Protein AF-A0A812QJ70-F1 (afdb_monomer)

Secondary structure (DSSP, 8-state):
-EE-STT-EEEEEEES-SEEEEEEPP-SS-EEEEEEETTEEEEEEESSSEEEEEES--TTSEEEEEEEE-S-GGG--EEEEEEE--TTPEEEPPPP-TTS--EEEEESHHHHTTTTTSPTT-----STTT--GGGSHHHHHHHHTT-S-EEEEE-TT-BSS-EEETTEEEPBHHHHHTBSS--SSSS-SSB--GGG---SEEEEE--HHHHSTT-TTPPPHHHHHHHHHHHHHHHHHH-TT-EEEEEPPGGGGT--SGGGHHHHHHHHHHHHHT--TTEEEE--B-SSSBSS-TTTSBSSSSSBPHHHHHHHHHHHHHHHHHHHHHH-TTTS-SSSSS---TTS----------------------------------------------------------------------------SSSSSS-SSSSSSSSSSSS--------------HHHHHHHHHHHHS----S----HHHHHHHHHHHHTHHHHTT-EEEEES-TTT-HHHHHHHHTT-SEEEEEE-------SS---SSSTTHHHHHHHHHHHHH-TT-EEEE--HHHHHTS---GGGSEEEEEEES---SHHHHHHHHHHHHHHEEEEEEEEEEEETT-TTHHHHHHHHHHTT-PEEEEPPPHHHHHHHT--GGGSTTS-------------------------S-EEEEEEE-SS----

Mean predicted aligned error: 19.62 Å

Solvent-accessible surface area (backbone atoms only — not comparable to full-atom values): 41582 Å² total; per-residue (Å²): 88,81,39,15,40,21,49,49,65,55,73,48,20,36,32,43,29,36,38,39,30,38,37,41,58,64,49,101,49,72,44,46,31,43,32,32,52,75,83,46,75,47,80,44,76,43,46,66,67,69,38,77,74,46,70,82,42,62,36,92,45,80,47,47,37,36,36,23,28,19,36,34,19,86,77,41,61,54,35,48,78,47,78,49,62,42,86,82,45,43,79,48,84,58,86,82,61,83,74,37,47,29,35,34,38,38,29,15,26,65,57,20,6,49,38,18,75,35,53,48,72,45,84,64,51,86,49,69,86,11,26,28,30,80,49,21,26,68,41,49,45,33,58,40,42,63,29,86,49,58,44,40,54,26,33,69,68,32,14,64,56,61,50,70,50,96,92,42,75,33,56,27,45,66,63,51,67,50,24,52,44,69,60,78,55,96,61,60,87,45,67,47,69,48,89,83,58,66,43,48,33,35,40,35,44,62,47,57,45,37,48,38,88,76,37,90,74,56,58,53,25,71,54,41,12,55,45,49,37,51,39,51,52,52,50,41,74,63,26,79,83,28,37,36,41,37,38,47,43,62,47,51,27,64,46,92,61,74,64,47,52,33,52,54,49,8,52,53,52,27,54,62,69,64,77,44,91,48,49,42,83,43,80,55,57,35,66,93,53,44,73,61,52,63,62,74,21,12,19,78,60,64,31,39,12,40,68,26,17,48,54,48,29,63,64,42,25,69,68,48,35,59,57,50,26,71,79,36,44,88,41,26,22,79,73,75,50,39,35,36,73,80,91,64,84,80,79,74,81,75,72,83,76,82,79,79,82,82,86,84,85,81,88,82,91,88,88,86,89,79,91,79,84,91,81,90,86,91,82,87,91,88,87,81,90,90,81,90,82,93,85,84,83,89,85,86,85,89,77,85,83,89,77,93,81,85,94,84,78,90,78,93,77,88,84,81,89,90,88,89,85,87,87,86,88,85,84,90,82,85,87,78,84,88,82,79,89,83,83,82,90,78,85,89,84,89,87,91,85,88,86,90,66,74,66,67,60,48,53,54,45,51,72,71,66,52,78,68,81,81,88,60,86,87,56,53,41,48,54,52,34,41,53,54,46,59,81,39,32,80,76,35,40,71,23,38,35,35,22,48,43,30,58,40,65,29,55,53,35,41,47,38,47,72,52,45,23,70,39,30,32,28,20,36,49,82,76,79,71,78,76,90,56,88,79,79,90,80,71,84,80,45,42,70,51,43,22,47,59,35,28,62,76,67,31,68,79,51,41,79,45,82,52,41,32,66,72,44,34,75,44,89,63,54,77,91,74,34,22,45,30,40,37,36,35,68,61,56,74,31,55,67,47,15,53,28,47,50,36,22,51,60,40,39,40,37,84,75,17,34,44,41,31,12,53,66,84,83,45,41,19,52,68,60,29,53,51,51,38,40,76,74,69,32,57,75,44,78,47,82,70,53,69,72,54,51,51,62,59,48,56,62,86,82,74,65,79,84,78,77,93,86,86,88,86,84,90,83,91,84,90,82,92,75,87,84,79,82,76,81,74,79,58,65,94,65,70,44,34,39,36,28,60,49,62,83,81,80,90,128

Radius of gyration: 33.02 Å; Cα contacts (8 Å, |Δi|>4): 1203; chains: 1; bounding box: 94×106×83 Å

pLDDT: mean 70.11, std 28.7, range [19.38, 98.88]

Foldseek 3Di:
DKAQAFFDWDKWKKAQFQFKKWFKDADLDKWWKWKQKQNDTDIWIDHDDITTDGGRPDRHDMIMMMMTTFAGRLRDMIDTDDMDTDPPMDTDDHDDQPLAAQEEEEEECQQRQQQQQDFFQDPPPRDNVSTGNCLFLQVVLCVLLPHPNYGYLYYYLAALDWADFLLQTHHHSLQSVQERHDASDSHRPHGDDLVVDAGQEYEYQHDCNLQPPRGPRNDALQVLLVSVLSSVVSSCVSHVNHQYEYEHQLLQLQDPDCSCVSVVNSNVVNQVVVPDPSRYYDYQAHVVGHQADQGGQARNSRHGHSVVRNSSSVVCQQVVLVSSCVSSVCNADDDDSGRDHPDDDPPPPPDDDPDDDDDDDDDDDDDDDDDDDDDDDDDDDDDDDDDDDDDDDDDDDDDDDDDDDDDDDDDDDDDDDDDPDDPPDDDDPPPDPPPPPDPPPDDDDDDDDDDDDPPVVVVVCLVVQQPDPPDDDDDLFLVVLLVVCVVVLVQLAQWEEEEEQCWLAVSNQLSSLVSHHPAAEYEYEDPPPPDPDPDPPDPDVPTQVSNCVSCVRRPVRYHYDYDHLQVQLVDADDPVQATQEYEYTPQDAELVSLVSCLSNNVRRHDLFHKYKYKDFPNHYNPVVNQVVCVVVVWHKDWDDDDLVSLVVSQDDPVPPPPPDDDDDDDDDDDDDDDDDPPPSSGPDSGIIIIMTGSDPDDDD

Structure (mmCIF, N/CA/C/O backbone):
data_AF-A0A812QJ70-F1
#
_entry.id   AF-A0A812QJ70-F1
#
loop_
_atom_site.group_PDB
_atom_site.id
_atom_site.type_symbol
_atom_site.label_atom_id
_atom_site.label_alt_id
_atom_site.label_comp_id
_atom_site.label_asym_id
_atom_site.label_entity_id
_atom_site.label_seq_id
_atom_site.pdbx_PDB_ins_code
_atom_site.Cartn_x
_atom_site.Cartn_y
_atom_site.Cartn_z
_atom_site.occupancy
_atom_site.B_iso_or_equiv
_atom_site.auth_seq_id
_atom_site.auth_comp_id
_atom_site.auth_asym_id
_atom_site.auth_atom_id
_atom_site.pdbx_PDB_model_num
ATOM 1 N N . MET A 1 1 ? -12.709 -6.247 11.218 1.00 74.50 1 MET A N 1
ATOM 2 C CA . MET A 1 1 ? -11.962 -5.829 9.999 1.00 74.50 1 MET A CA 1
ATOM 3 C C . MET A 1 1 ? -10.828 -6.813 9.781 1.00 74.50 1 MET A C 1
ATOM 5 O O . MET A 1 1 ? -10.210 -7.179 10.771 1.00 74.50 1 MET A O 1
ATOM 9 N N . HIS A 1 2 ? -10.562 -7.234 8.545 1.00 82.81 2 HIS A N 1
ATOM 10 C CA . HIS A 1 2 ? -9.447 -8.121 8.201 1.00 82.81 2 HIS A CA 1
ATOM 11 C C . HIS A 1 2 ? -8.837 -7.647 6.881 1.00 82.81 2 HIS A C 1
ATOM 13 O O . HIS A 1 2 ? -9.541 -7.608 5.875 1.00 82.81 2 HIS A O 1
ATOM 19 N N . SER A 1 3 ? -7.584 -7.196 6.902 1.00 81.69 3 SER A N 1
ATOM 20 C CA . SER A 1 3 ? -6.874 -6.754 5.698 1.00 81.69 3 SER A CA 1
ATOM 21 C C . SER A 1 3 ? -5.377 -6.628 5.962 1.00 81.69 3 SER A C 1
ATOM 23 O O . SER A 1 3 ? -4.953 -6.465 7.105 1.00 81.69 3 SER A O 1
ATOM 25 N N . SER A 1 4 ? -4.573 -6.687 4.906 1.00 85.31 4 SER A N 1
ATOM 26 C CA . SER A 1 4 ? -3.128 -6.465 4.959 1.00 85.31 4 SER A CA 1
ATOM 27 C C . SER A 1 4 ? -2.696 -5.135 4.341 1.00 85.31 4 SER A C 1
ATOM 29 O O . SER A 1 4 ? -1.655 -4.623 4.718 1.00 85.31 4 SER A O 1
ATOM 31 N N . TRP A 1 5 ? -3.443 -4.587 3.378 1.00 89.19 5 TRP A N 1
ATOM 32 C CA . TRP A 1 5 ? -2.992 -3.440 2.581 1.00 89.19 5 TRP A CA 1
ATOM 33 C C . TRP A 1 5 ? -2.713 -2.190 3.428 1.00 89.19 5 TRP A C 1
ATOM 35 O O . TRP A 1 5 ? -3.404 -1.930 4.416 1.00 89.19 5 TRP A O 1
ATOM 45 N N . GLY A 1 6 ? -1.715 -1.399 3.014 1.00 79.12 6 GLY A N 1
ATOM 46 C CA . GLY A 1 6 ? -1.450 -0.087 3.611 1.00 79.12 6 GLY A CA 1
ATOM 47 C C . GLY A 1 6 ? -2.686 0.807 3.513 1.00 79.12 6 GLY A C 1
ATOM 48 O O . GLY A 1 6 ? -3.523 0.611 2.633 1.00 79.12 6 GLY A O 1
ATOM 49 N N . THR A 1 7 ? -2.836 1.762 4.432 1.00 86.69 7 THR A N 1
ATOM 50 C CA . THR A 1 7 ? -4.015 2.634 4.636 1.00 86.69 7 THR A CA 1
ATOM 51 C C . THR A 1 7 ? -5.293 1.958 5.127 1.00 86.69 7 THR A C 1
ATOM 53 O O . THR A 1 7 ? -6.229 2.667 5.503 1.00 86.69 7 THR A O 1
ATOM 56 N N . VAL A 1 8 ? -5.360 0.619 5.189 1.00 84.62 8 VAL A N 1
ATOM 57 C CA . VAL A 1 8 ? -6.584 -0.043 5.650 1.00 84.62 8 VAL A CA 1
ATOM 58 C C . VAL A 1 8 ? -6.900 0.322 7.095 1.00 84.62 8 VAL A C 1
ATOM 60 O O . VAL A 1 8 ? -6.011 0.420 7.944 1.00 84.62 8 VAL A O 1
ATOM 63 N N . GLY A 1 9 ? -8.181 0.540 7.369 1.00 89.31 9 GLY A N 1
ATOM 64 C CA . GLY A 1 9 ? -8.588 1.206 8.585 1.00 89.31 9 GLY A CA 1
ATOM 65 C C . GLY A 1 9 ? -10.079 1.154 8.858 1.00 89.31 9 GLY A C 1
ATOM 66 O O . GLY A 1 9 ? -10.848 0.490 8.163 1.00 89.31 9 GLY A O 1
ATOM 67 N N . PHE A 1 10 ? -10.483 1.886 9.887 1.00 91.62 10 PHE A N 1
ATOM 68 C CA . PHE A 1 10 ? -11.874 2.034 10.287 1.00 91.62 10 PHE A CA 1
ATOM 69 C C . PHE A 1 10 ? -12.181 3.481 10.669 1.00 91.62 10 PHE A C 1
ATOM 71 O O . PHE A 1 10 ? -11.303 4.231 11.101 1.00 91.62 10 PHE A O 1
ATOM 78 N N . GLN A 1 11 ? -13.455 3.848 10.547 1.00 92.94 11 GLN A N 1
ATOM 79 C CA . GLN A 1 11 ? -14.008 5.099 11.049 1.00 92.94 11 GLN A CA 1
ATOM 80 C C . GLN A 1 11 ? -15.122 4.787 12.040 1.00 92.94 11 GLN A C 1
ATOM 82 O O . GLN A 1 11 ? -15.949 3.914 11.788 1.00 92.94 11 GLN A O 1
ATOM 87 N N . VAL A 1 12 ? -15.157 5.513 13.151 1.00 95.56 12 VAL A N 1
ATOM 88 C CA . VAL A 1 12 ? -16.211 5.392 14.154 1.00 95.56 12 VAL A CA 1
ATOM 89 C C . VAL A 1 12 ? -16.628 6.772 14.640 1.00 95.56 12 VAL A C 1
ATOM 91 O O . VAL A 1 12 ? -15.785 7.632 14.910 1.00 95.56 12 VAL A O 1
ATOM 94 N N . THR A 1 13 ? -17.938 6.970 14.766 1.00 96.75 13 THR A N 1
ATOM 95 C CA . THR A 1 13 ? -18.520 8.162 15.379 1.00 96.75 13 THR A CA 1
ATOM 96 C C . THR A 1 13 ? -19.342 7.745 16.592 1.00 96.75 13 THR A C 1
ATOM 98 O O . THR A 1 13 ? -20.121 6.796 16.523 1.00 96.75 13 THR A O 1
ATOM 101 N N . PHE A 1 14 ? -19.142 8.411 17.729 1.00 97.31 14 PHE A N 1
ATOM 102 C CA . PHE A 1 14 ? -19.841 8.084 18.973 1.00 97.31 14 PHE A CA 1
ATOM 103 C C . PHE A 1 14 ? -19.985 9.293 19.904 1.00 97.31 14 PHE A C 1
ATOM 105 O O . PHE A 1 14 ? -19.258 10.280 19.784 1.00 97.31 14 PHE A O 1
ATOM 112 N N . GLN A 1 15 ? -20.902 9.187 20.864 1.00 97.88 15 GLN A N 1
ATOM 113 C CA . GLN A 1 15 ? -21.088 10.117 21.982 1.00 97.88 15 GLN A CA 1
ATOM 114 C C . GLN A 1 15 ? -21.232 9.325 23.290 1.00 97.88 15 GLN A C 1
ATOM 116 O O . GLN A 1 15 ? -21.715 8.192 23.284 1.00 97.88 15 GLN A O 1
ATOM 121 N N . GLY A 1 16 ? -20.821 9.908 24.419 1.00 97.00 16 GLY A N 1
ATOM 122 C CA . GLY A 1 16 ? -20.982 9.294 25.742 1.00 97.00 16 GLY A CA 1
ATOM 123 C C . GLY A 1 16 ? -19.794 8.465 26.238 1.00 97.00 16 GLY A C 1
ATOM 124 O O . GLY A 1 16 ? -19.877 7.924 27.335 1.00 97.00 16 GLY A O 1
ATOM 125 N N . SER A 1 17 ? -18.683 8.405 25.493 1.00 97.56 17 SER A N 1
ATOM 126 C CA . SER A 1 17 ? -17.457 7.716 25.927 1.00 97.56 17 SER A CA 1
ATOM 127 C C . SER A 1 17 ? -16.321 8.691 26.197 1.00 97.56 17 SER A C 1
ATOM 129 O O . SER A 1 17 ? -16.095 9.617 25.421 1.00 97.56 17 SER A O 1
ATOM 131 N N . SER A 1 18 ? -15.560 8.435 27.259 1.00 96.81 18 SER A N 1
ATOM 132 C CA . SER A 1 18 ? -14.315 9.142 27.559 1.00 96.81 18 SER A CA 1
ATOM 133 C C . SER A 1 18 ? -13.095 8.513 26.890 1.00 96.81 18 SER A C 1
ATOM 135 O O . SER A 1 18 ? -11.994 9.067 26.942 1.00 96.81 18 SER A O 1
ATOM 137 N N . ARG A 1 19 ? -13.268 7.354 26.251 1.00 97.12 19 ARG A N 1
ATOM 138 C CA . ARG A 1 19 ? -12.177 6.594 25.644 1.00 97.12 19 ARG A CA 1
ATOM 139 C C . ARG A 1 19 ? -12.597 5.837 24.392 1.00 97.12 19 ARG A C 1
ATOM 141 O O . ARG A 1 19 ? -13.766 5.503 24.212 1.00 97.12 19 ARG A O 1
ATOM 148 N N . LEU A 1 20 ? -11.606 5.518 23.572 1.00 97.88 20 LEU A N 1
ATOM 149 C CA . LEU A 1 20 ? -11.712 4.528 22.509 1.00 97.88 20 LEU A CA 1
ATOM 150 C C . LEU A 1 20 ? -10.477 3.634 22.562 1.00 97.88 20 LEU A C 1
ATOM 152 O O . LEU A 1 20 ? -9.347 4.126 22.567 1.00 97.88 20 LEU A O 1
ATOM 156 N N . VAL A 1 21 ? -10.700 2.326 22.582 1.00 97.62 21 VAL A N 1
ATOM 157 C CA . VAL A 1 21 ? -9.648 1.310 22.544 1.00 97.62 21 VAL A CA 1
ATOM 158 C C . VAL A 1 21 ? -9.983 0.316 21.438 1.00 97.62 21 VAL A C 1
ATOM 160 O O . VAL A 1 21 ? -11.133 -0.094 21.308 1.00 97.62 21 VAL A O 1
ATOM 163 N N . ALA A 1 22 ? -8.996 -0.062 20.632 1.00 96.50 22 ALA A N 1
ATOM 164 C CA . ALA A 1 22 ? -9.143 -1.097 19.619 1.00 96.50 22 ALA A CA 1
ATOM 165 C C . ALA A 1 22 ? -8.469 -2.385 20.083 1.00 96.50 22 ALA A C 1
ATOM 167 O O . ALA A 1 22 ? -7.267 -2.407 20.357 1.00 96.50 22 ALA A O 1
ATOM 168 N N . LYS A 1 23 ? -9.238 -3.471 20.116 1.00 95.50 23 LYS A N 1
ATOM 169 C CA . LYS A 1 23 ? -8.712 -4.816 20.298 1.00 95.50 23 LYS A CA 1
ATOM 170 C C . LYS A 1 23 ? -8.258 -5.341 18.944 1.00 95.50 23 LYS A C 1
ATOM 172 O O . LYS A 1 23 ? -9.064 -5.782 18.118 1.00 95.50 23 LYS A O 1
ATOM 177 N N . LEU A 1 24 ? -6.962 -5.208 18.700 1.00 92.06 24 LEU A N 1
ATOM 178 C CA . LEU A 1 24 ? -6.306 -5.703 17.501 1.00 92.06 24 LEU A CA 1
ATOM 179 C C . LEU A 1 24 ? -5.643 -7.041 17.815 1.00 92.06 24 LEU A C 1
ATOM 181 O O . LEU A 1 24 ? -4.971 -7.174 18.839 1.00 92.06 24 LEU A O 1
ATOM 185 N N . ARG A 1 25 ? -5.798 -8.023 16.925 1.00 88.88 25 ARG A N 1
ATOM 186 C CA . ARG A 1 25 ? -5.051 -9.274 17.055 1.00 88.88 25 ARG A CA 1
ATOM 187 C C . ARG A 1 25 ? -3.552 -8.977 16.916 1.00 88.88 25 ARG A C 1
ATOM 189 O O . ARG A 1 25 ? -3.178 -8.350 15.923 1.00 88.88 25 ARG A O 1
ATOM 196 N N . PRO A 1 26 ? -2.709 -9.423 17.862 1.00 81.19 26 PRO A N 1
ATOM 197 C CA . PRO A 1 26 ? -1.261 -9.346 17.721 1.00 81.19 26 PRO A CA 1
ATOM 198 C C . PRO A 1 26 ? -0.792 -10.005 16.423 1.00 81.19 26 PRO A C 1
ATOM 200 O O . PRO A 1 26 ? -1.352 -11.018 15.994 1.00 81.19 26 PRO A O 1
ATOM 203 N N . TYR A 1 27 ? 0.250 -9.445 15.819 1.00 78.19 27 TYR A N 1
ATOM 204 C CA . TYR A 1 27 ? 0.940 -10.053 14.687 1.00 78.19 27 TYR A CA 1
ATOM 205 C C . TYR A 1 27 ? 2.440 -10.135 14.978 1.00 78.19 27 TYR A C 1
ATOM 207 O O . TYR A 1 27 ? 2.922 -9.531 15.933 1.00 78.19 27 TYR A O 1
ATOM 215 N N . ARG A 1 28 ? 3.178 -10.905 14.170 1.00 72.69 28 ARG A N 1
ATOM 216 C CA . ARG A 1 28 ? 4.599 -11.225 14.417 1.00 72.69 28 ARG A CA 1
ATOM 217 C C . ARG A 1 28 ? 5.505 -10.000 14.477 1.00 72.69 28 ARG A C 1
ATOM 219 O O . ARG A 1 28 ? 6.557 -10.062 15.103 1.00 72.69 28 ARG A O 1
ATOM 226 N N . VAL A 1 29 ? 5.094 -8.920 13.820 1.00 80.25 29 VAL A N 1
ATOM 227 C CA . VAL A 1 29 ? 5.819 -7.657 13.764 1.00 80.25 29 VAL A CA 1
ATOM 228 C C . VAL A 1 29 ? 4.967 -6.532 14.325 1.00 80.25 29 VAL A C 1
ATOM 230 O O . VAL A 1 29 ? 3.739 -6.519 14.226 1.00 80.25 29 VAL A O 1
ATOM 233 N N . LYS A 1 30 ? 5.667 -5.548 14.870 1.00 86.62 30 LYS A N 1
ATOM 234 C CA . LYS A 1 30 ? 5.114 -4.279 15.318 1.00 86.62 30 LYS A CA 1
ATOM 235 C C . LYS A 1 30 ? 4.418 -3.539 14.174 1.00 86.62 30 LYS A C 1
ATOM 237 O O . LYS A 1 30 ? 5.001 -3.333 13.116 1.00 86.62 30 LYS A O 1
ATOM 242 N N . MET A 1 31 ? 3.195 -3.091 14.416 1.00 89.31 31 MET A N 1
ATOM 243 C CA . MET A 1 31 ? 2.375 -2.356 13.458 1.00 89.31 31 MET A CA 1
ATOM 244 C C . MET A 1 31 ? 2.187 -0.907 13.890 1.00 89.31 31 MET A C 1
ATOM 246 O O . MET A 1 31 ? 2.065 -0.604 15.079 1.00 89.31 31 MET A O 1
ATOM 250 N N . TYR A 1 32 ? 2.099 -0.014 12.909 1.00 93.75 32 TYR A N 1
ATOM 251 C CA . TYR A 1 32 ? 1.873 1.412 13.120 1.00 93.75 32 TYR A CA 1
ATOM 252 C C . TYR A 1 32 ? 0.542 1.835 12.503 1.00 93.75 32 TYR A C 1
ATOM 254 O O . TYR A 1 32 ? 0.195 1.403 11.400 1.00 93.75 32 TYR A O 1
ATOM 262 N N . HIS A 1 33 ? -0.204 2.664 13.230 1.00 95.19 33 HIS A N 1
ATOM 263 C CA . HIS A 1 33 ? -1.518 3.151 12.825 1.00 95.19 33 HIS A CA 1
ATOM 264 C C . HIS A 1 33 ? -1.628 4.658 13.047 1.00 95.19 33 HIS A C 1
ATOM 266 O O . HIS A 1 33 ? -1.412 5.153 14.153 1.00 95.19 33 HIS A O 1
ATOM 272 N N . THR A 1 34 ? -2.031 5.388 12.015 1.00 96.31 34 THR A N 1
ATOM 273 C CA . THR A 1 34 ? -2.324 6.814 12.091 1.00 96.31 34 THR A CA 1
ATOM 274 C C . THR A 1 34 ? -3.788 6.968 12.428 1.00 96.31 34 THR A C 1
ATOM 276 O O . THR A 1 34 ? -4.656 6.561 11.658 1.00 96.31 34 THR A O 1
ATOM 279 N N . CYS A 1 35 ? -4.061 7.560 13.584 1.00 96.56 35 CYS A N 1
ATOM 280 C CA . CYS A 1 35 ? -5.401 7.836 14.064 1.00 96.56 35 CYS A CA 1
ATOM 281 C C . CYS A 1 35 ? -5.666 9.339 14.063 1.00 96.56 35 CYS A C 1
ATOM 283 O O . CYS A 1 35 ? -4.974 10.108 14.729 1.00 96.56 35 CYS A O 1
ATOM 285 N N . ARG A 1 36 ? -6.709 9.760 13.350 1.00 94.94 36 ARG A N 1
ATOM 286 C CA . ARG A 1 36 ? -7.230 11.123 13.349 1.00 94.94 36 ARG A CA 1
ATOM 287 C C . ARG A 1 36 ? -8.386 11.226 14.334 1.00 94.94 36 ARG A C 1
ATOM 289 O O . ARG A 1 36 ? -9.482 10.743 14.065 1.00 94.94 36 ARG A O 1
ATOM 296 N N . ILE A 1 37 ? -8.141 11.891 15.456 1.00 93.81 37 ILE A N 1
ATOM 297 C CA . ILE A 1 37 ? -9.086 12.097 16.553 1.00 93.81 37 ILE A CA 1
ATOM 298 C C . ILE A 1 37 ? -9.574 13.539 16.486 1.00 93.81 37 ILE A C 1
ATOM 300 O O . ILE A 1 37 ? -8.802 14.465 16.741 1.00 93.81 37 ILE A O 1
ATOM 304 N N . ASN A 1 38 ? -10.839 13.749 16.113 1.00 86.25 38 ASN A N 1
ATOM 305 C CA . ASN A 1 38 ? -11.428 15.090 15.982 1.00 86.25 38 ASN A CA 1
ATOM 306 C C . ASN A 1 38 ? -10.556 16.059 15.147 1.00 86.25 38 ASN A C 1
ATOM 308 O O . ASN A 1 38 ? -10.409 17.235 15.470 1.00 86.25 38 ASN A O 1
ATOM 312 N N . GLY A 1 39 ? -9.939 15.544 14.080 1.00 83.81 39 GLY A N 1
ATOM 313 C CA . GLY A 1 39 ? -9.074 16.309 13.175 1.00 83.81 39 GLY A CA 1
ATOM 314 C C . GLY A 1 39 ? -7.592 16.365 13.560 1.00 83.81 39 GLY A C 1
ATOM 315 O O . GLY A 1 39 ? -6.791 16.797 12.737 1.00 83.81 39 GLY A O 1
ATOM 316 N N . ARG A 1 40 ? -7.196 15.898 14.751 1.00 89.62 40 ARG A N 1
ATOM 317 C CA . ARG A 1 40 ? -5.783 15.784 15.144 1.00 89.62 40 ARG A CA 1
ATOM 318 C C . ARG A 1 40 ? -5.260 14.379 14.875 1.00 89.62 40 ARG A C 1
ATOM 320 O O . ARG A 1 40 ? -5.829 13.415 15.371 1.00 89.62 40 ARG A O 1
ATOM 327 N N . GLU A 1 41 ? -4.158 14.274 14.145 1.00 94.31 41 GLU A N 1
ATOM 328 C CA . GLU A 1 41 ? -3.500 12.995 13.872 1.00 94.31 41 GLU A CA 1
ATOM 329 C C . GLU A 1 41 ? -2.476 12.639 14.956 1.00 94.31 41 GLU A C 1
ATOM 331 O O . GLU A 1 41 ? -1.755 13.498 15.473 1.00 94.31 41 GLU A O 1
ATOM 336 N N . ILE A 1 42 ? -2.437 11.354 15.298 1.00 95.69 42 ILE A N 1
ATOM 337 C CA . ILE A 1 42 ? -1.416 10.719 16.128 1.00 95.69 42 ILE A CA 1
ATOM 338 C C . ILE A 1 42 ? -1.000 9.401 15.474 1.00 95.69 42 ILE A C 1
ATOM 340 O O . ILE A 1 42 ? -1.824 8.743 14.841 1.00 95.69 42 ILE A O 1
ATOM 344 N N . VAL A 1 43 ? 0.257 9.003 15.656 1.00 95.81 43 VAL A N 1
ATOM 345 C CA . VAL A 1 43 ? 0.743 7.679 15.252 1.00 95.81 43 VAL A CA 1
ATOM 346 C C . VAL A 1 43 ? 0.805 6.798 16.491 1.00 95.81 43 VAL A C 1
ATOM 348 O O . VAL A 1 43 ? 1.416 7.169 17.494 1.00 95.81 43 VAL A O 1
ATOM 351 N N . LEU A 1 44 ? 0.148 5.647 16.424 1.00 95.50 44 LEU A N 1
ATOM 352 C CA . LEU A 1 44 ? 0.085 4.646 17.478 1.00 95.50 44 LEU A CA 1
ATOM 353 C C . LEU A 1 44 ? 0.834 3.393 17.046 1.00 95.50 44 LEU A C 1
ATOM 355 O O . LEU A 1 44 ? 0.760 2.975 15.893 1.00 95.50 44 LEU A O 1
ATOM 359 N N . GLN A 1 45 ? 1.526 2.784 17.999 1.00 92.81 45 GLN A N 1
ATOM 360 C CA . GLN A 1 45 ? 2.191 1.503 17.827 1.00 92.81 45 GLN A CA 1
ATOM 361 C C . GLN A 1 45 ? 1.336 0.402 18.458 1.00 92.81 45 GLN A C 1
ATOM 363 O O . GLN A 1 45 ? 0.816 0.574 19.561 1.00 92.81 45 GLN A O 1
ATOM 368 N N . HIS A 1 46 ? 1.243 -0.743 17.790 1.00 90.31 46 HIS A N 1
ATOM 369 C CA . HIS A 1 46 ? 0.626 -1.953 18.320 1.00 90.31 46 HIS A CA 1
ATOM 370 C C . HIS A 1 46 ? 1.525 -3.164 18.060 1.00 90.31 46 HIS A C 1
ATOM 372 O O . HIS A 1 46 ? 2.104 -3.296 16.988 1.00 90.31 46 HIS A O 1
ATOM 378 N N . GLU A 1 47 ? 1.665 -4.025 19.061 1.00 87.19 47 GLU A N 1
ATOM 379 C CA . GLU A 1 47 ? 2.455 -5.260 18.976 1.00 87.19 47 GLU A CA 1
ATOM 380 C C . GLU A 1 47 ? 1.708 -6.379 19.703 1.00 87.19 47 GLU A C 1
ATOM 382 O O . GLU A 1 47 ? 1.351 -7.389 19.106 1.00 87.19 47 GLU A O 1
ATOM 387 N N . THR A 1 48 ? 1.341 -6.134 20.963 1.00 85.75 48 THR A N 1
ATOM 388 C CA . THR A 1 48 ? 0.496 -7.023 21.768 1.00 85.75 48 THR A CA 1
ATOM 389 C C . THR A 1 48 ? -0.566 -6.244 22.538 1.00 85.75 48 THR A C 1
ATOM 391 O O . THR A 1 48 ? -0.392 -5.056 22.807 1.00 85.75 48 THR A O 1
ATOM 394 N N . GLY A 1 49 ? -1.625 -6.933 22.971 1.00 88.94 49 GLY A N 1
ATOM 395 C CA . GLY A 1 49 ? -2.670 -6.361 23.822 1.00 88.94 49 GLY A CA 1
ATOM 396 C C . GLY A 1 49 ? -3.587 -5.379 23.092 1.00 88.94 49 GLY A C 1
ATOM 397 O O . GLY A 1 49 ? -3.717 -5.416 21.868 1.00 88.94 49 GLY A O 1
ATOM 398 N N . ASP A 1 50 ? -4.234 -4.510 23.860 1.00 93.81 50 ASP A N 1
ATOM 399 C CA . ASP A 1 50 ? -5.188 -3.533 23.345 1.00 93.81 50 ASP A CA 1
ATOM 400 C C . ASP A 1 50 ? -4.491 -2.232 22.911 1.00 93.81 50 ASP A C 1
ATOM 402 O O . ASP A 1 50 ? -3.643 -1.692 23.624 1.00 93.81 50 ASP A O 1
ATOM 406 N N . MET A 1 51 ? -4.894 -1.672 21.768 1.00 95.25 51 MET A N 1
ATOM 407 C CA . MET A 1 51 ? -4.416 -0.371 21.297 1.00 95.25 51 MET A CA 1
ATOM 408 C C . MET A 1 51 ? -5.309 0.749 21.842 1.00 95.25 51 MET A C 1
ATOM 410 O O . MET A 1 51 ? -6.428 0.963 21.367 1.00 95.25 51 MET A O 1
ATOM 414 N N . VAL A 1 52 ? -4.820 1.493 22.835 1.00 96.56 52 VAL A N 1
ATOM 415 C CA . VAL A 1 52 ? -5.524 2.665 23.378 1.00 96.56 52 VAL A CA 1
ATOM 416 C C . VAL A 1 52 ? -5.423 3.825 22.389 1.00 96.56 52 VAL A C 1
ATOM 418 O O . VAL A 1 52 ? -4.347 4.378 22.186 1.00 96.56 52 VAL A O 1
ATOM 421 N N . ILE A 1 53 ? -6.550 4.202 21.781 1.00 97.38 53 ILE A N 1
ATOM 422 C CA . ILE A 1 53 ? -6.590 5.248 20.751 1.00 97.38 53 ILE A CA 1
ATOM 423 C C . ILE A 1 53 ? -6.777 6.625 21.374 1.00 97.38 53 ILE A C 1
ATOM 425 O O . ILE A 1 53 ? -6.091 7.577 21.014 1.00 97.38 53 ILE A O 1
ATOM 429 N N . ALA A 1 54 ? -7.715 6.740 22.309 1.00 96.56 54 ALA A N 1
ATOM 430 C CA . ALA A 1 54 ? -8.020 7.998 22.968 1.00 96.56 54 ALA A CA 1
ATOM 431 C C . ALA A 1 54 ? -8.496 7.764 24.401 1.00 96.56 54 ALA A C 1
ATOM 433 O O . ALA A 1 54 ? -9.189 6.787 24.683 1.00 96.56 54 ALA A O 1
ATOM 434 N N . THR A 1 55 ? -8.169 8.702 25.287 1.00 96.31 55 THR A N 1
ATOM 435 C CA . THR A 1 55 ? -8.640 8.766 26.677 1.00 96.31 55 THR A CA 1
ATOM 436 C C . THR A 1 55 ? -8.916 10.215 27.059 1.00 96.31 55 THR A C 1
ATOM 438 O O . THR A 1 55 ? -8.286 11.120 26.512 1.00 96.31 55 THR A O 1
ATOM 441 N N . GLY A 1 56 ? -9.796 10.443 28.032 1.00 95.75 56 GLY A N 1
ATOM 442 C CA . GLY A 1 56 ? -10.146 11.792 28.483 1.00 95.75 56 GLY A CA 1
ATOM 443 C C . GLY A 1 56 ? -10.978 12.583 27.470 1.00 95.75 56 GLY A C 1
ATOM 444 O O . GLY A 1 56 ? -10.950 13.811 27.486 1.00 95.75 56 GLY A O 1
ATOM 445 N N . LEU A 1 57 ? -11.697 11.895 26.580 1.00 96.31 57 LEU A N 1
ATOM 446 C CA . LEU A 1 57 ? -12.640 12.522 25.660 1.00 96.31 57 LEU A CA 1
ATOM 447 C C . LEU A 1 57 ? -13.834 13.111 26.446 1.00 96.31 57 LEU A C 1
ATOM 449 O O . LEU A 1 57 ? -14.364 12.445 27.340 1.00 96.31 57 LEU A O 1
ATOM 453 N N . PRO A 1 58 ? -14.269 14.351 26.164 1.00 96.81 58 PRO A N 1
ATOM 454 C CA . PRO A 1 58 ? -15.472 14.906 26.777 1.00 96.81 58 PRO A CA 1
ATOM 455 C C . PRO A 1 58 ? -16.727 14.101 26.404 1.00 96.81 58 PRO A C 1
ATOM 457 O O . PRO A 1 58 ? -17.221 14.186 25.289 1.00 96.81 58 PRO A O 1
ATOM 460 N N . THR A 1 59 ? -17.311 13.368 27.354 1.00 96.62 59 THR A N 1
ATOM 461 C CA . THR A 1 59 ? -18.452 12.462 27.092 1.00 96.62 59 THR A CA 1
ATOM 462 C C . THR A 1 59 ? -19.701 13.159 26.542 1.00 96.62 59 THR A C 1
ATOM 464 O O . THR A 1 59 ? -20.522 12.520 25.885 1.00 96.62 59 THR A O 1
ATOM 467 N N . ALA A 1 60 ? -19.853 14.462 26.798 1.00 95.88 60 ALA A N 1
ATOM 468 C CA . ALA A 1 60 ? -20.947 15.273 26.272 1.00 95.88 60 ALA A CA 1
ATOM 469 C C . ALA A 1 60 ? -20.804 15.588 24.770 1.00 95.88 60 ALA A C 1
ATOM 471 O O . ALA A 1 60 ? -21.790 15.954 24.132 1.00 95.88 60 ALA A O 1
ATOM 472 N N . GLU A 1 61 ? -19.609 15.451 24.194 1.00 96.19 61 GLU A N 1
ATOM 473 C CA . GLU A 1 61 ? -19.331 15.764 22.794 1.00 96.19 61 GLU A CA 1
ATOM 474 C C . GLU A 1 61 ? -19.467 14.534 21.888 1.00 96.19 61 GLU A C 1
ATOM 476 O O . GLU A 1 61 ? -19.379 13.384 22.316 1.00 96.19 61 GLU A O 1
ATOM 481 N N . THR A 1 62 ? -19.701 14.789 20.600 1.00 96.75 62 THR A N 1
ATOM 482 C CA . THR A 1 62 ? -19.599 13.758 19.563 1.00 96.75 62 THR A CA 1
ATOM 483 C C . THR A 1 62 ? -18.164 13.687 19.061 1.00 96.75 62 THR A C 1
ATOM 485 O O . THR A 1 62 ? -17.585 14.700 18.664 1.00 96.75 62 THR A O 1
ATOM 488 N N . HIS A 1 63 ? -17.612 12.480 19.019 1.00 96.25 63 HIS A N 1
ATOM 489 C CA . HIS A 1 63 ? -16.272 12.205 18.519 1.00 96.25 63 HIS A CA 1
ATOM 490 C C . HIS A 1 63 ? -16.351 11.458 17.196 1.00 96.25 63 HIS A C 1
ATOM 492 O O . HIS A 1 63 ? -17.127 10.517 17.069 1.00 96.25 63 HIS A O 1
ATOM 498 N N . THR A 1 64 ? -15.535 11.861 16.221 1.00 95.12 64 THR A N 1
ATOM 499 C CA . THR A 1 64 ? -15.291 11.078 15.002 1.00 95.12 64 THR A CA 1
ATOM 500 C C . THR A 1 64 ? -13.815 10.739 14.949 1.00 95.12 64 THR A C 1
ATOM 502 O O . THR A 1 64 ? -12.961 11.632 14.939 1.00 95.12 64 THR A O 1
ATOM 505 N N . ILE A 1 65 ? -13.528 9.441 14.941 1.00 96.19 65 ILE A N 1
ATOM 506 C CA . ILE A 1 65 ? -12.174 8.906 14.933 1.00 96.19 65 ILE A CA 1
ATOM 507 C C . ILE A 1 65 ? -12.017 8.014 13.712 1.00 96.19 65 ILE A C 1
ATOM 509 O O . ILE A 1 65 ? -12.828 7.122 13.473 1.00 96.19 65 ILE A O 1
ATOM 513 N N . TRP A 1 66 ? -10.963 8.266 12.949 1.00 94.50 66 TRP A N 1
ATOM 514 C CA . TRP A 1 66 ? -10.523 7.406 11.859 1.00 94.50 66 TRP A CA 1
ATOM 515 C C . TRP A 1 66 ? -9.131 6.882 12.186 1.00 94.50 66 TRP A C 1
ATOM 517 O O . TRP A 1 66 ? -8.308 7.660 12.658 1.00 94.50 66 TRP A O 1
ATOM 527 N N . CYS A 1 67 ? -8.859 5.607 11.939 1.00 95.00 67 CYS A N 1
ATOM 528 C CA . CYS A 1 67 ? -7.531 5.019 12.090 1.00 95.00 67 CYS A CA 1
ATOM 529 C C . CYS A 1 67 ? -7.199 4.177 10.865 1.00 95.00 67 CYS A C 1
ATOM 531 O O . CYS A 1 67 ? -8.026 3.355 10.480 1.00 95.00 67 CYS A O 1
ATOM 533 N N . GLY A 1 68 ? -5.995 4.325 10.316 1.00 94.12 68 GLY A N 1
ATOM 534 C CA . GLY A 1 68 ? -5.497 3.518 9.203 1.00 94.12 68 GLY A CA 1
ATOM 535 C C . GLY A 1 68 ? -4.064 3.048 9.424 1.00 94.12 68 GLY A C 1
ATOM 536 O O . GLY A 1 68 ? -3.292 3.685 10.136 1.00 94.12 68 GLY A O 1
ATOM 537 N N . ARG A 1 69 ? -3.718 1.908 8.830 1.00 94.06 69 ARG A N 1
ATOM 538 C CA . ARG A 1 69 ? -2.391 1.286 8.918 1.00 94.06 69 ARG A CA 1
ATOM 539 C C . ARG A 1 69 ? -1.346 2.045 8.096 1.00 94.06 69 ARG A C 1
ATOM 541 O O . ARG A 1 69 ? -1.592 2.340 6.928 1.00 94.06 69 ARG A O 1
ATOM 548 N N . ASN A 1 70 ? -0.179 2.305 8.686 1.00 95.44 70 ASN A N 1
ATOM 549 C CA . ASN A 1 70 ? 0.926 3.027 8.042 1.00 95.44 70 ASN A CA 1
ATOM 550 C C . ASN A 1 70 ? 1.752 2.123 7.117 1.00 95.44 70 ASN A C 1
ATOM 552 O O . ASN A 1 70 ? 2.203 2.569 6.068 1.00 95.44 70 ASN A O 1
ATOM 556 N N . THR A 1 71 ? 1.961 0.872 7.523 1.00 91.69 71 THR A N 1
ATOM 557 C CA . THR A 1 71 ? 2.898 -0.054 6.881 1.00 91.69 71 THR A CA 1
ATOM 558 C C . THR A 1 71 ? 2.252 -0.864 5.761 1.00 91.69 71 THR A C 1
ATOM 560 O O . THR A 1 71 ? 1.044 -1.123 5.766 1.00 91.69 71 THR A O 1
ATOM 563 N N . GLU A 1 72 ? 3.059 -1.308 4.806 1.00 90.38 72 GLU A N 1
ATOM 564 C CA . GLU A 1 72 ? 2.648 -2.065 3.634 1.00 90.38 72 GLU A CA 1
ATOM 565 C C . GLU A 1 72 ? 2.155 -3.475 3.963 1.00 90.38 72 GLU A C 1
ATOM 567 O O . GLU A 1 72 ? 2.307 -3.997 5.072 1.00 90.38 72 GLU A O 1
ATOM 572 N N . ALA A 1 73 ? 1.610 -4.140 2.947 1.00 82.94 73 ALA A N 1
ATOM 573 C CA . ALA A 1 73 ? 0.943 -5.423 3.104 1.00 82.94 73 ALA A CA 1
ATOM 574 C C . ALA A 1 73 ? 1.853 -6.603 3.454 1.00 82.94 73 ALA A C 1
ATOM 576 O O . ALA A 1 73 ? 1.379 -7.603 3.995 1.00 82.94 73 ALA A O 1
ATOM 577 N N . PHE A 1 74 ? 3.152 -6.485 3.178 1.00 84.56 74 PHE A N 1
ATOM 578 C CA . PHE A 1 74 ? 4.130 -7.533 3.450 1.00 84.56 74 PHE A CA 1
ATOM 579 C C . PHE A 1 74 ? 4.267 -7.858 4.942 1.00 84.56 74 PHE A C 1
ATOM 581 O O . PHE A 1 74 ? 4.470 -9.017 5.292 1.00 84.56 74 PHE A O 1
ATOM 588 N N . TYR A 1 75 ? 4.067 -6.873 5.820 1.00 84.38 75 TYR A N 1
ATOM 589 C CA . TYR A 1 75 ? 4.193 -7.046 7.270 1.00 84.38 75 TYR A CA 1
ATOM 590 C C . TYR A 1 75 ? 3.078 -7.886 7.905 1.00 84.38 75 TYR A C 1
ATOM 592 O O . TYR A 1 75 ? 3.099 -8.138 9.105 1.00 84.38 75 TYR A O 1
ATOM 600 N N . GLY A 1 76 ? 2.104 -8.333 7.111 1.00 81.81 76 GLY A N 1
ATOM 601 C CA . GLY A 1 76 ? 1.018 -9.194 7.558 1.00 81.81 76 GLY A CA 1
ATOM 602 C C . GLY A 1 76 ? -0.299 -8.459 7.697 1.00 81.81 76 GLY A C 1
ATOM 603 O O . GLY A 1 76 ? -0.539 -7.461 7.017 1.00 81.81 76 GLY A O 1
ATOM 604 N N . LYS A 1 77 ? -1.186 -8.954 8.558 1.00 85.25 77 LYS A N 1
ATOM 605 C CA . LYS A 1 77 ? -2.602 -8.559 8.586 1.00 85.25 77 LYS A CA 1
ATOM 606 C C . LYS A 1 77 ? -2.937 -7.724 9.816 1.00 85.25 77 LYS A C 1
ATOM 608 O O . LYS A 1 77 ? -2.516 -8.039 10.922 1.00 85.25 77 LYS A O 1
ATOM 613 N N . THR A 1 78 ? -3.772 -6.709 9.625 1.00 87.50 78 THR A N 1
ATOM 614 C CA . THR A 1 78 ? -4.448 -5.995 10.708 1.00 87.50 78 THR A CA 1
ATOM 615 C C . THR A 1 78 ? -5.839 -6.598 10.890 1.00 87.50 78 THR A C 1
ATOM 617 O O . THR A 1 78 ? -6.693 -6.512 10.001 1.00 87.50 78 THR A O 1
ATOM 620 N N . ILE A 1 79 ? -6.074 -7.212 12.052 1.00 89.25 79 ILE A N 1
ATOM 621 C CA . ILE A 1 79 ? -7.368 -7.798 12.418 1.00 89.25 79 ILE A CA 1
ATOM 622 C C . ILE A 1 79 ? -7.946 -7.008 13.589 1.00 89.25 79 ILE A C 1
ATOM 624 O O . ILE A 1 79 ? -7.468 -7.126 14.713 1.00 89.25 79 ILE A O 1
ATOM 628 N N . LEU A 1 80 ? -8.984 -6.212 13.319 1.00 92.25 80 LEU A N 1
ATOM 629 C CA . LEU A 1 80 ? -9.785 -5.566 14.363 1.00 92.25 80 LEU A CA 1
ATOM 630 C C . LEU A 1 80 ? -10.874 -6.530 14.816 1.00 92.25 80 LEU A C 1
ATOM 632 O O . LEU A 1 80 ? -11.772 -6.844 14.024 1.00 92.25 80 LEU A O 1
ATOM 636 N N . GLU A 1 81 ? -10.780 -6.952 16.074 1.00 93.62 81 GLU A N 1
ATOM 637 C CA . GLU A 1 81 ? -11.731 -7.852 16.723 1.00 93.62 81 GLU A CA 1
ATOM 638 C C . GLU A 1 81 ? -12.862 -7.066 17.389 1.00 93.62 81 GLU A C 1
ATOM 640 O O . GLU A 1 81 ? -14.029 -7.401 17.204 1.00 93.62 81 GLU A O 1
ATOM 645 N N . GLU A 1 82 ? -12.529 -5.997 18.119 1.00 94.38 82 GLU A N 1
ATOM 646 C CA . GLU A 1 82 ? -13.505 -5.236 18.903 1.00 94.38 82 GLU A CA 1
ATOM 647 C C . GLU A 1 82 ? -13.084 -3.771 19.100 1.00 94.38 82 GLU A C 1
ATOM 649 O O . GLU A 1 82 ? -11.895 -3.447 19.139 1.00 94.38 82 GLU A O 1
ATOM 654 N N . LEU A 1 83 ? -14.070 -2.882 19.252 1.00 96.00 83 LEU A N 1
ATOM 655 C CA . LEU A 1 83 ? -13.878 -1.512 19.730 1.00 96.00 83 LEU A CA 1
ATOM 656 C C . LEU A 1 83 ? -14.476 -1.387 21.132 1.00 96.00 83 LEU A C 1
ATOM 658 O O . LEU A 1 83 ? -15.671 -1.605 21.319 1.00 96.00 83 LEU A O 1
ATOM 662 N N . LEU A 1 84 ? -13.653 -1.004 22.105 1.00 97.12 84 LEU A N 1
ATOM 663 C CA . LEU A 1 84 ? -14.061 -0.837 23.495 1.00 97.12 84 LEU A CA 1
ATOM 664 C C . LEU A 1 84 ? -14.257 0.647 23.815 1.00 97.12 84 LEU A C 1
ATOM 666 O O . LEU A 1 84 ? -13.378 1.486 23.589 1.00 97.12 84 LEU A O 1
ATOM 670 N N . VAL A 1 85 ? -15.418 0.943 24.387 1.00 97.81 85 VAL A N 1
ATOM 671 C CA . VAL A 1 85 ? -15.882 2.270 24.808 1.00 97.81 85 VAL A CA 1
ATOM 672 C C . VAL A 1 85 ? -16.504 2.171 26.205 1.00 97.81 85 VAL A C 1
ATOM 674 O O . VAL A 1 85 ? -16.612 1.080 26.771 1.00 97.81 85 VAL A O 1
ATOM 677 N N . ASP A 1 86 ? -16.881 3.298 26.803 1.00 98.06 86 ASP A N 1
ATOM 678 C CA . ASP A 1 86 ? -17.556 3.295 28.101 1.00 98.06 86 ASP A CA 1
ATOM 679 C C . ASP A 1 86 ? -19.007 2.797 27.990 1.00 98.06 86 ASP A C 1
ATOM 681 O O . ASP A 1 86 ? -19.652 2.876 26.938 1.00 98.06 86 ASP A O 1
ATOM 685 N N . ALA A 1 87 ? -19.541 2.264 29.089 1.00 95.69 87 ALA A N 1
ATOM 686 C CA . ALA A 1 87 ? -20.923 1.799 29.134 1.00 95.69 87 ALA A CA 1
ATOM 687 C C . ALA A 1 87 ? -21.901 2.960 28.879 1.00 95.69 87 ALA A C 1
ATOM 689 O O . ALA A 1 87 ? -21.745 4.046 29.432 1.00 95.69 87 ALA A O 1
ATOM 690 N N . GLY A 1 88 ? -22.927 2.718 28.060 1.00 93.69 88 GLY A N 1
ATOM 691 C CA . GLY A 1 88 ? -23.899 3.747 27.670 1.00 93.69 88 GLY A CA 1
ATOM 692 C C . GLY A 1 88 ? -23.472 4.612 26.479 1.00 93.69 88 GLY A C 1
ATOM 693 O O . GLY A 1 88 ? -24.204 5.530 26.121 1.00 93.69 88 GLY A O 1
ATOM 694 N N . THR A 1 89 ? -22.333 4.310 25.845 1.00 97.62 89 THR A N 1
ATOM 695 C CA . THR A 1 89 ? -21.914 4.961 24.596 1.00 97.62 89 THR A CA 1
ATOM 696 C C . THR A 1 89 ? -22.934 4.728 23.487 1.00 97.62 89 THR A C 1
ATOM 698 O O . THR A 1 89 ? -23.352 3.597 23.234 1.00 97.62 89 THR A O 1
ATOM 701 N N . GLN A 1 90 ? -23.287 5.799 22.783 1.00 97.56 90 GLN A N 1
ATOM 702 C CA . GLN A 1 90 ? -24.103 5.742 21.581 1.00 97.56 90 GLN A CA 1
ATOM 703 C C . GLN A 1 90 ? -23.200 5.827 20.350 1.00 97.56 90 GLN A C 1
ATOM 705 O O . GLN A 1 90 ? -22.548 6.848 20.128 1.00 97.56 90 GLN A O 1
ATOM 710 N N . PHE A 1 91 ? -23.185 4.772 19.535 1.00 97.06 91 PHE A N 1
ATOM 711 C CA . PHE A 1 91 ? -22.592 4.820 18.199 1.00 97.06 91 PHE A CA 1
ATOM 712 C C . PHE A 1 91 ? -23.523 5.561 17.237 1.00 97.06 91 PHE A C 1
ATOM 714 O O . PHE A 1 91 ? -24.743 5.394 17.278 1.00 97.06 91 PHE A O 1
ATOM 721 N N . LEU A 1 92 ? -22.932 6.394 16.389 1.00 96.81 92 LEU A N 1
ATOM 722 C CA . LEU A 1 92 ? -23.610 7.230 15.407 1.00 96.81 92 LEU A CA 1
ATOM 723 C C . LEU A 1 92 ? -23.078 6.901 14.012 1.00 96.81 92 LEU A C 1
ATOM 725 O O . LEU A 1 92 ? -21.959 6.406 13.868 1.00 96.81 92 LEU A O 1
ATOM 729 N N . GLU A 1 93 ? -23.868 7.223 12.990 1.00 94.56 93 GLU A N 1
ATOM 730 C CA . GLU A 1 93 ? -23.430 7.061 11.607 1.00 94.56 93 GLU A CA 1
ATOM 731 C C . GLU A 1 93 ? -22.231 7.983 11.325 1.00 94.56 93 GLU A C 1
ATOM 733 O O . GLU A 1 93 ? -22.308 9.188 11.609 1.00 94.56 93 GLU A O 1
ATOM 738 N N . PRO A 1 94 ? -21.117 7.457 10.790 1.00 91.19 94 PRO A N 1
ATOM 739 C CA . PRO A 1 94 ? -19.986 8.293 10.433 1.00 91.19 94 PRO A CA 1
ATOM 740 C C . PRO A 1 94 ? -20.327 9.263 9.290 1.00 91.19 94 PRO A C 1
ATOM 742 O O . PRO A 1 94 ? -21.195 8.974 8.465 1.00 91.19 94 PRO A O 1
ATOM 745 N N . PRO A 1 95 ? -19.631 10.411 9.179 1.00 88.69 95 PRO A N 1
ATOM 746 C CA . PRO A 1 95 ? -19.794 11.294 8.028 1.00 88.69 95 PRO A CA 1
ATOM 747 C C . PRO A 1 95 ? -19.575 10.548 6.703 1.00 88.69 95 PRO A C 1
ATOM 749 O O . PRO A 1 95 ? -18.521 9.935 6.520 1.00 88.69 95 PRO A O 1
ATOM 752 N N . SER A 1 96 ? -20.549 10.630 5.787 1.00 89.56 96 SER A N 1
ATOM 753 C CA . SER A 1 96 ? -20.430 10.032 4.449 1.00 89.56 96 SER A CA 1
ATOM 754 C C . SER A 1 96 ? -19.291 10.678 3.652 1.00 89.56 96 SER A C 1
ATOM 756 O O . SER A 1 96 ? -19.028 11.883 3.752 1.00 89.56 96 SER A O 1
ATOM 758 N N . LEU A 1 97 ? -18.626 9.849 2.846 1.00 90.12 97 LEU A N 1
ATOM 759 C CA . LEU A 1 97 ? -17.569 10.241 1.918 1.00 90.12 97 LEU A CA 1
ATOM 760 C C . LEU A 1 97 ? -18.041 10.232 0.452 1.00 90.12 97 LEU A C 1
ATOM 762 O O . LEU A 1 97 ? -17.227 10.445 -0.437 1.00 90.12 97 LEU A O 1
ATOM 766 N N . ASP A 1 98 ? -19.333 10.018 0.176 1.00 88.31 98 ASP A N 1
ATOM 767 C CA . ASP A 1 98 ? -19.845 9.791 -1.190 1.00 88.31 98 ASP A CA 1
ATOM 768 C C . ASP A 1 98 ? -19.605 10.970 -2.151 1.00 88.31 98 ASP A C 1
ATOM 770 O O . ASP A 1 98 ? -19.361 10.772 -3.347 1.00 88.31 98 ASP A O 1
ATOM 774 N N . ASP A 1 99 ? -19.608 12.194 -1.616 1.00 89.06 99 ASP A N 1
ATOM 775 C CA . ASP A 1 99 ? -19.329 13.424 -2.367 1.00 89.06 99 ASP A CA 1
ATOM 776 C C . ASP A 1 99 ? -17.823 13.672 -2.587 1.00 89.06 99 ASP A C 1
ATOM 778 O O . ASP A 1 99 ? -17.441 14.604 -3.296 1.00 89.06 99 ASP A O 1
ATOM 782 N N . GLN A 1 100 ? -16.948 12.869 -1.976 1.00 94.44 100 GLN A N 1
ATOM 783 C CA . GLN A 1 100 ? -15.498 12.978 -2.133 1.00 94.44 100 GLN A CA 1
ATOM 784 C C . GLN A 1 100 ? -15.009 12.112 -3.297 1.00 94.44 100 GLN A C 1
ATOM 786 O O . GLN A 1 100 ? -15.674 11.170 -3.740 1.00 94.44 100 GLN A O 1
ATOM 791 N N . LEU A 1 101 ? -13.827 12.446 -3.815 1.00 96.75 101 LEU A N 1
ATOM 792 C CA . LEU A 1 101 ? -13.136 11.604 -4.787 1.00 96.75 101 LEU A CA 1
ATOM 793 C C . LEU A 1 101 ? -12.697 10.294 -4.136 1.00 96.75 101 LEU A C 1
ATOM 795 O O . LEU A 1 101 ? -11.977 10.319 -3.142 1.00 96.75 101 LEU A O 1
ATOM 799 N N . ARG A 1 102 ? -13.054 9.173 -4.752 1.00 97.75 102 ARG A N 1
ATOM 800 C CA . ARG A 1 102 ? -12.510 7.853 -4.433 1.00 97.75 102 ARG A CA 1
ATOM 801 C C . ARG A 1 102 ? -11.192 7.643 -5.161 1.00 97.75 102 ARG A C 1
ATOM 803 O O . ARG A 1 102 ? -11.189 7.532 -6.390 1.00 97.75 102 ARG A O 1
ATOM 810 N N . LEU A 1 103 ? -10.085 7.614 -4.422 1.00 98.25 103 LEU A N 1
ATOM 811 C CA . LEU A 1 103 ? -8.740 7.484 -4.990 1.00 98.25 103 LEU A CA 1
ATOM 812 C C . LEU A 1 103 ? -8.143 6.111 -4.709 1.00 98.25 103 LEU A C 1
ATOM 814 O O . LEU A 1 103 ? -8.143 5.645 -3.573 1.00 98.25 103 LEU A O 1
ATOM 818 N N . GLU A 1 104 ? -7.564 5.489 -5.727 1.00 98.25 104 GLU A N 1
ATOM 819 C CA . GLU A 1 104 ? -6.726 4.314 -5.530 1.00 98.25 104 GLU A CA 1
ATOM 820 C C . GLU A 1 104 ? -5.337 4.526 -6.111 1.00 98.25 104 GLU A C 1
ATOM 822 O O . GLU A 1 104 ? -5.173 4.845 -7.287 1.00 98.25 104 GLU A O 1
ATOM 827 N N . PHE A 1 105 ? -4.327 4.314 -5.281 1.00 98.38 105 PHE A N 1
ATOM 828 C CA . PHE A 1 105 ? -2.939 4.305 -5.702 1.00 98.38 105 PHE A CA 1
ATOM 829 C C . PHE A 1 105 ? -2.492 2.867 -5.954 1.00 98.38 105 PHE A C 1
ATOM 831 O O . PHE A 1 105 ? -2.697 1.993 -5.113 1.00 98.38 105 PHE A O 1
ATOM 838 N N . ILE A 1 106 ? -1.867 2.622 -7.102 1.00 98.19 106 ILE A N 1
ATOM 839 C CA . ILE A 1 106 ? -1.204 1.354 -7.421 1.00 98.19 106 ILE A CA 1
ATOM 840 C C . ILE A 1 106 ? 0.283 1.655 -7.560 1.00 98.19 106 ILE A C 1
ATOM 842 O O . ILE A 1 106 ? 0.675 2.455 -8.416 1.00 98.19 106 ILE A O 1
ATOM 846 N N . GLY A 1 107 ? 1.110 1.043 -6.719 1.00 96.44 107 GLY A N 1
ATOM 847 C CA . GLY A 1 107 ? 2.515 1.423 -6.649 1.00 96.44 107 GLY A CA 1
ATOM 848 C C . GLY A 1 107 ? 3.442 0.389 -6.032 1.00 96.44 107 GLY A C 1
ATOM 849 O O . GLY A 1 107 ? 3.056 -0.727 -5.684 1.00 96.44 107 GLY A O 1
ATOM 850 N N . ASP A 1 108 ? 4.696 0.798 -5.910 1.00 95.75 108 ASP A N 1
ATOM 851 C CA . ASP A 1 108 ? 5.772 0.029 -5.303 1.00 95.75 108 ASP A CA 1
ATOM 852 C C . ASP A 1 108 ? 6.169 0.604 -3.931 1.00 95.75 108 ASP A C 1
ATOM 854 O O . ASP A 1 108 ? 5.337 1.174 -3.222 1.00 95.75 108 ASP A O 1
ATOM 858 N N . SER A 1 109 ? 7.435 0.453 -3.542 1.00 95.31 109 SER A N 1
ATOM 859 C CA . SER A 1 109 ? 8.003 0.998 -2.307 1.00 95.31 109 SER A CA 1
ATOM 860 C C . SER A 1 109 ? 7.843 2.512 -2.169 1.00 95.31 109 SER A C 1
ATOM 862 O O . SER A 1 109 ? 7.719 3.015 -1.054 1.00 95.31 109 SER A O 1
ATOM 864 N N . ILE A 1 110 ? 7.810 3.254 -3.280 1.00 96.62 110 ILE A N 1
ATOM 865 C CA . ILE A 1 110 ? 7.657 4.715 -3.271 1.00 96.62 110 ILE A CA 1
ATOM 866 C C . ILE A 1 110 ? 6.253 5.111 -2.795 1.00 96.62 110 ILE A C 1
ATOM 868 O O . ILE A 1 110 ? 6.096 6.113 -2.101 1.00 96.62 110 ILE A O 1
ATOM 872 N N . THR A 1 111 ? 5.233 4.334 -3.166 1.00 97.62 111 THR A N 1
ATOM 873 C CA . THR A 1 111 ? 3.849 4.518 -2.698 1.00 97.62 111 THR A CA 1
ATOM 874 C C . THR A 1 111 ? 3.631 3.886 -1.329 1.00 97.62 111 THR A C 1
ATOM 876 O O . THR A 1 111 ? 2.907 4.443 -0.521 1.00 97.62 111 THR A O 1
ATOM 879 N N . ALA A 1 112 ? 4.274 2.754 -1.035 1.00 96.56 112 ALA A N 1
ATOM 880 C CA . ALA A 1 112 ? 4.203 2.116 0.281 1.00 96.56 112 ALA A CA 1
ATOM 881 C C . ALA A 1 112 ? 4.807 2.981 1.405 1.00 96.56 112 ALA A C 1
ATOM 883 O O . ALA A 1 112 ? 4.425 2.852 2.564 1.00 96.56 112 ALA A O 1
ATOM 884 N N . GLY A 1 113 ? 5.721 3.889 1.051 1.00 96.69 113 GLY A N 1
ATOM 885 C CA . GLY A 1 113 ? 6.407 4.759 1.997 1.00 96.69 113 GLY A CA 1
ATOM 886 C C . GLY A 1 113 ? 7.653 4.128 2.599 1.00 96.69 113 GLY A C 1
ATOM 887 O O . GLY A 1 113 ? 8.069 4.547 3.677 1.00 96.69 113 GLY A O 1
ATOM 888 N N . TRP A 1 114 ? 8.257 3.148 1.919 1.00 95.75 114 TRP A N 1
ATOM 889 C CA . TRP A 1 114 ? 9.495 2.507 2.355 1.00 95.75 114 TRP A CA 1
ATOM 890 C C . TRP A 1 114 ? 10.555 3.557 2.692 1.00 95.75 114 TRP A C 1
ATOM 892 O O . TRP A 1 114 ? 10.834 4.443 1.882 1.00 95.75 114 TRP A O 1
ATOM 902 N N . VAL A 1 115 ? 11.122 3.459 3.898 1.00 95.94 115 VAL A N 1
ATOM 903 C CA . VAL A 1 115 ? 12.140 4.363 4.467 1.00 95.94 115 VAL A CA 1
ATOM 904 C C . VAL A 1 115 ? 11.805 5.861 4.429 1.00 95.94 115 VAL A C 1
ATOM 906 O O . VAL A 1 115 ? 12.681 6.681 4.695 1.00 95.94 115 VAL A O 1
ATOM 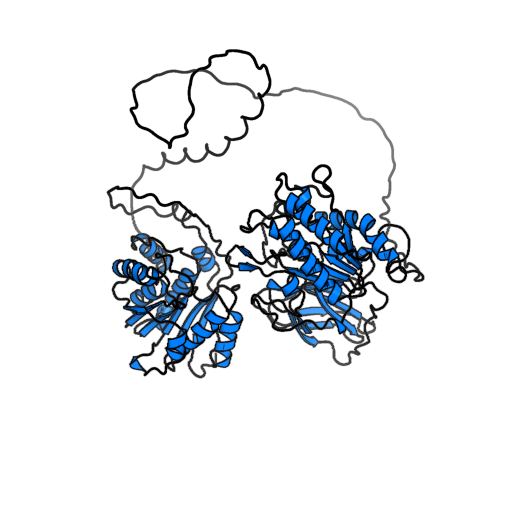909 N N . VAL A 1 116 ? 10.558 6.261 4.162 1.00 97.06 116 VAL A N 1
ATOM 910 C CA . VAL A 1 116 ? 10.173 7.676 4.002 1.00 97.06 116 VAL A CA 1
ATOM 911 C C . VAL A 1 116 ? 10.485 8.510 5.246 1.00 97.06 116 VAL A C 1
ATOM 913 O O . VAL A 1 116 ? 10.766 9.708 5.148 1.00 97.06 116 VAL A O 1
ATOM 916 N N . LEU A 1 117 ? 10.475 7.883 6.427 1.00 95.56 117 LEU A N 1
ATOM 917 C CA . LEU A 1 117 ? 10.748 8.538 7.703 1.00 95.56 117 LEU A CA 1
ATOM 918 C C . LEU A 1 117 ? 12.222 8.918 7.884 1.00 95.56 117 LEU A C 1
ATOM 920 O O . LEU A 1 117 ? 12.521 9.753 8.748 1.00 95.56 117 LEU A O 1
ATOM 924 N N . ASN A 1 118 ? 13.113 8.356 7.068 1.00 93.25 118 ASN A N 1
ATOM 925 C CA . ASN A 1 118 ? 14.544 8.587 7.132 1.00 93.25 118 ASN A CA 1
ATOM 926 C C . ASN A 1 118 ? 14.963 9.900 6.463 1.00 93.25 118 ASN A C 1
ATOM 928 O O . ASN A 1 118 ? 14.338 10.414 5.534 1.00 93.25 118 ASN A O 1
ATOM 932 N N . SER A 1 119 ? 16.090 10.427 6.932 1.00 90.69 119 SER A N 1
ATOM 933 C CA . SER A 1 119 ? 16.787 11.535 6.282 1.00 90.69 119 SER A CA 1
ATOM 934 C C . SER A 1 119 ? 17.497 11.076 5.006 1.00 90.69 119 SER A C 1
ATOM 936 O O . SER A 1 119 ? 17.846 9.904 4.859 1.00 90.69 119 SER A O 1
ATOM 938 N N . ALA A 1 120 ? 17.784 12.025 4.116 1.00 90.88 120 ALA A N 1
ATOM 939 C CA . ALA A 1 120 ? 18.583 11.775 2.923 1.00 90.88 120 ALA A CA 1
ATOM 940 C C . ALA A 1 120 ? 19.944 11.137 3.260 1.00 90.88 120 ALA A C 1
ATOM 942 O O . ALA A 1 120 ? 20.637 11.591 4.174 1.00 90.88 120 ALA A O 1
ATOM 943 N N . GLY A 1 121 ? 20.316 10.083 2.531 1.00 78.69 121 GLY A N 1
ATOM 944 C CA . GLY A 1 121 ? 21.546 9.312 2.738 1.00 78.69 121 GLY A CA 1
ATOM 945 C C . GLY A 1 121 ? 21.553 8.399 3.970 1.00 78.69 121 GLY A C 1
ATOM 946 O O . GLY A 1 121 ? 22.595 7.821 4.277 1.00 78.69 121 GLY A O 1
ATOM 947 N N . SER A 1 122 ? 20.436 8.278 4.697 1.00 79.75 122 SER A N 1
ATOM 948 C CA . SER A 1 122 ? 20.345 7.450 5.902 1.00 79.75 122 SER A CA 1
ATOM 949 C C . SER A 1 122 ? 19.816 6.051 5.590 1.00 79.75 122 SER A C 1
ATOM 951 O O . SER A 1 122 ? 18.696 5.893 5.112 1.00 79.75 122 SER A O 1
ATOM 953 N N . TYR A 1 123 ? 20.598 5.030 5.942 1.00 79.94 123 TYR A N 1
ATOM 954 C CA . TYR A 1 123 ? 20.271 3.616 5.719 1.00 79.94 123 TYR A CA 1
ATOM 955 C C . TYR A 1 123 ? 19.788 2.895 6.991 1.00 79.94 123 TYR A C 1
ATOM 957 O O . TYR A 1 123 ? 19.860 1.674 7.079 1.00 79.94 123 TYR A O 1
ATOM 965 N N . ILE A 1 124 ? 19.316 3.639 7.995 1.00 68.94 124 ILE A N 1
ATOM 966 C CA . ILE A 1 124 ? 18.711 3.070 9.213 1.00 68.94 124 ILE A CA 1
ATOM 967 C C . ILE A 1 124 ? 17.280 2.588 8.938 1.00 68.94 124 ILE A C 1
ATOM 969 O O . ILE A 1 124 ? 16.712 2.935 7.910 1.00 68.94 124 ILE A O 1
ATOM 973 N N . ASN A 1 125 ? 16.667 1.838 9.859 1.00 81.19 125 ASN A N 1
ATOM 974 C CA . ASN A 1 125 ? 15.227 1.533 9.829 1.00 81.19 125 ASN A CA 1
ATOM 975 C C . ASN A 1 125 ? 14.719 1.011 8.467 1.00 81.19 125 ASN A C 1
ATOM 977 O O . ASN A 1 125 ? 13.658 1.413 7.995 1.00 81.19 125 ASN A O 1
ATOM 981 N N . GLN A 1 126 ? 15.488 0.130 7.818 1.00 83.12 126 GLN A N 1
ATOM 982 C CA . GLN A 1 126 ? 15.096 -0.558 6.579 1.00 83.12 126 GLN A CA 1
ATOM 983 C C . GLN A 1 126 ? 14.101 -1.684 6.876 1.00 83.12 126 GLN A C 1
ATOM 985 O O . GLN A 1 126 ? 14.357 -2.858 6.618 1.00 83.12 126 GLN A O 1
ATOM 990 N N . ASN A 1 127 ? 13.003 -1.318 7.525 1.00 84.00 127 ASN A N 1
ATOM 991 C CA . ASN A 1 127 ? 11.931 -2.191 7.964 1.00 84.00 127 ASN A CA 1
ATOM 992 C C . ASN A 1 127 ? 10.685 -1.336 8.287 1.00 84.00 127 ASN A C 1
ATOM 994 O O . ASN A 1 127 ? 10.646 -0.136 7.998 1.00 84.00 127 ASN A O 1
ATOM 998 N N . GLN A 1 128 ? 9.692 -1.925 8.953 1.00 87.75 128 GLN A N 1
ATOM 999 C CA . GLN A 1 128 ? 8.415 -1.300 9.297 1.00 87.75 128 GLN A CA 1
ATOM 1000 C C . GLN A 1 128 ? 8.545 -0.012 10.124 1.00 87.75 128 GLN A C 1
ATOM 1002 O O . GLN A 1 128 ? 7.611 0.778 10.180 1.00 87.75 128 GLN A O 1
ATOM 1007 N N . THR A 1 129 ? 9.682 0.210 10.790 1.00 89.69 129 THR A N 1
ATOM 1008 C CA . THR A 1 129 ? 9.919 1.407 11.614 1.00 89.69 129 THR A CA 1
ATOM 1009 C C . THR A 1 129 ? 10.314 2.639 10.796 1.00 89.69 129 THR A C 1
ATOM 1011 O O . THR A 1 129 ? 10.212 3.759 11.296 1.00 89.69 129 THR A O 1
ATOM 1014 N N . GLY A 1 130 ? 10.779 2.449 9.556 1.00 91.31 130 GLY A N 1
ATOM 1015 C CA . GLY A 1 130 ? 11.105 3.528 8.621 1.00 91.31 130 GLY A CA 1
ATOM 1016 C C . GLY A 1 130 ? 9.991 3.823 7.617 1.00 91.31 130 GLY A C 1
ATOM 1017 O O . GLY A 1 130 ? 10.099 4.799 6.872 1.00 91.31 130 GLY A O 1
ATOM 1018 N N . GLU A 1 131 ? 8.944 2.998 7.588 1.00 94.88 131 GLU A N 1
ATOM 1019 C CA . GLU A 1 131 ? 7.868 3.050 6.603 1.00 94.88 131 GLU A CA 1
ATOM 1020 C C . GLU A 1 131 ? 6.621 3.776 7.122 1.00 94.88 131 GLU A C 1
ATOM 1022 O O . GLU A 1 131 ? 6.155 3.519 8.232 1.00 94.88 131 GLU A O 1
ATOM 1027 N N . ASP A 1 132 ? 6.061 4.672 6.302 1.00 96.69 132 ASP A N 1
ATOM 1028 C CA . ASP A 1 132 ? 4.799 5.343 6.621 1.00 96.69 132 ASP A CA 1
ATOM 1029 C C . ASP A 1 132 ? 4.067 5.899 5.388 1.00 96.69 132 ASP A C 1
ATOM 1031 O O . ASP A 1 132 ? 4.376 6.993 4.905 1.00 96.69 132 ASP A O 1
ATOM 1035 N N . ILE A 1 133 ? 3.025 5.204 4.924 1.00 96.75 133 ILE A N 1
ATOM 1036 C CA . ILE A 1 133 ? 2.198 5.657 3.795 1.00 96.75 133 ILE A CA 1
ATOM 1037 C C . ILE A 1 133 ? 1.444 6.975 4.052 1.00 96.75 133 ILE A C 1
ATOM 1039 O O . ILE A 1 133 ? 1.013 7.644 3.123 1.00 96.75 133 ILE A O 1
ATOM 1043 N N . PHE A 1 134 ? 1.280 7.422 5.301 1.00 97.00 134 PHE A N 1
ATOM 1044 C CA . PHE A 1 134 ? 0.670 8.732 5.576 1.00 97.00 134 PHE A CA 1
ATOM 1045 C C . PHE A 1 134 ? 1.658 9.890 5.432 1.00 97.00 134 PHE A C 1
ATOM 1047 O O . PHE A 1 134 ? 1.288 11.044 5.639 1.00 97.00 134 PHE A O 1
ATOM 1054 N N . GLN A 1 135 ? 2.913 9.602 5.093 1.00 97.38 135 GLN A N 1
ATOM 1055 C CA . GLN A 1 135 ? 3.976 10.589 4.914 1.00 97.38 135 GLN A CA 1
ATOM 1056 C C . GLN A 1 135 ? 4.487 10.646 3.464 1.00 97.38 135 GLN A C 1
ATOM 1058 O O . GLN A 1 135 ? 5.521 11.259 3.189 1.00 97.38 135 GLN A O 1
ATOM 1063 N N . THR A 1 136 ? 3.773 10.009 2.538 1.00 97.62 136 THR A N 1
ATOM 1064 C CA . THR A 1 136 ? 4.118 9.894 1.117 1.00 97.62 136 THR A CA 1
ATOM 1065 C C . THR A 1 136 ? 3.400 10.938 0.255 1.00 97.62 136 THR A C 1
ATOM 1067 O O . THR A 1 136 ? 2.538 11.711 0.685 1.00 97.62 136 THR A O 1
ATOM 1070 N N . TRP A 1 137 ? 3.773 10.968 -1.024 1.00 97.81 137 TRP A N 1
ATOM 1071 C CA . TRP A 1 137 ? 3.195 11.843 -2.042 1.00 97.81 137 TRP A CA 1
ATOM 1072 C C . TRP A 1 137 ? 1.702 11.571 -2.294 1.00 97.81 137 TRP A C 1
ATOM 1074 O O . TRP A 1 137 ? 0.951 12.506 -2.569 1.00 97.81 137 TRP A O 1
ATOM 1084 N N . ASP A 1 138 ? 1.257 10.322 -2.177 1.00 96.69 138 ASP A N 1
ATOM 1085 C CA . ASP A 1 138 ? -0.139 9.912 -2.345 1.00 96.69 138 ASP A CA 1
ATOM 1086 C C . ASP A 1 138 ? -1.050 10.534 -1.277 1.00 96.69 138 ASP A C 1
ATOM 1088 O O . ASP A 1 138 ? -2.076 11.132 -1.629 1.00 96.69 138 ASP A O 1
ATOM 1092 N N . ARG A 1 139 ? -0.621 10.561 -0.004 1.00 96.81 139 ARG A N 1
ATOM 1093 C CA . ARG A 1 139 ? -1.317 11.325 1.047 1.00 96.81 139 ARG A CA 1
ATOM 1094 C C . ARG A 1 139 ? -1.460 12.803 0.682 1.00 96.81 139 ARG A C 1
ATOM 1096 O O . ARG A 1 139 ? -2.541 13.376 0.841 1.00 96.81 139 ARG A O 1
ATOM 1103 N N . HIS A 1 140 ? -0.387 13.420 0.186 1.00 98.06 140 HIS A N 1
ATOM 1104 C CA . HIS A 1 140 ? -0.390 14.831 -0.202 1.00 98.06 140 HIS A CA 1
ATOM 1105 C C . HIS A 1 140 ? -1.343 15.126 -1.370 1.00 98.06 140 HIS A C 1
ATOM 1107 O O . HIS A 1 140 ? -1.973 16.187 -1.384 1.00 98.06 140 HIS A O 1
ATOM 1113 N N . LEU A 1 141 ? -1.480 14.205 -2.331 1.00 98.31 141 LEU A N 1
ATOM 1114 C CA . LEU A 1 141 ? -2.475 14.324 -3.398 1.00 98.31 141 LEU A CA 1
ATOM 1115 C C . LEU A 1 141 ? -3.901 14.208 -2.851 1.00 98.31 141 LEU A C 1
ATOM 1117 O O . LEU A 1 141 ? -4.733 15.057 -3.171 1.00 98.31 141 LEU A O 1
ATOM 1121 N N . ALA A 1 142 ? -4.167 13.226 -1.983 1.00 97.12 142 ALA A N 1
ATOM 1122 C CA . ALA A 1 142 ? -5.475 13.063 -1.348 1.00 97.12 142 ALA A CA 1
ATOM 1123 C C . ALA A 1 142 ? -5.893 14.323 -0.562 1.00 97.12 142 ALA A C 1
ATOM 1125 O O . ALA A 1 142 ? -7.009 14.819 -0.732 1.00 97.12 142 ALA A O 1
ATOM 1126 N N . ASP A 1 143 ? -4.972 14.919 0.206 1.00 95.94 143 ASP A N 1
ATOM 1127 C CA . ASP A 1 143 ? -5.202 16.191 0.907 1.00 95.94 143 ASP A CA 1
ATOM 1128 C C . ASP A 1 143 ? -5.484 17.356 -0.043 1.00 95.94 143 ASP A C 1
ATOM 1130 O O . ASP A 1 143 ? -6.402 18.148 0.178 1.00 95.94 143 ASP A O 1
ATOM 1134 N N . ALA A 1 144 ? -4.695 17.487 -1.109 1.00 97.06 144 ALA A N 1
ATOM 1135 C CA . ALA A 1 144 ? -4.858 18.559 -2.085 1.00 97.06 144 ALA A CA 1
ATOM 1136 C C . ALA A 1 144 ? -6.165 18.446 -2.883 1.00 97.06 144 ALA A C 1
ATOM 1138 O O . ALA A 1 144 ? -6.688 19.459 -3.363 1.00 97.06 144 ALA A O 1
ATOM 1139 N N . TRP A 1 145 ? -6.697 17.234 -3.012 1.00 97.19 145 TRP A N 1
ATOM 1140 C CA . TRP A 1 145 ? -7.992 16.958 -3.622 1.00 97.19 145 TRP A CA 1
ATOM 1141 C C . TRP A 1 145 ? -9.142 16.882 -2.614 1.00 97.19 145 TRP A C 1
ATOM 1143 O O . TRP A 1 145 ? -10.290 16.717 -3.01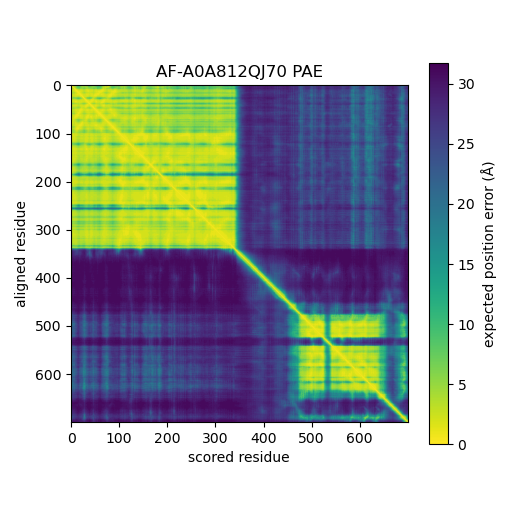6 1.00 97.19 145 TRP A O 1
ATOM 1153 N N . GLY A 1 146 ? -8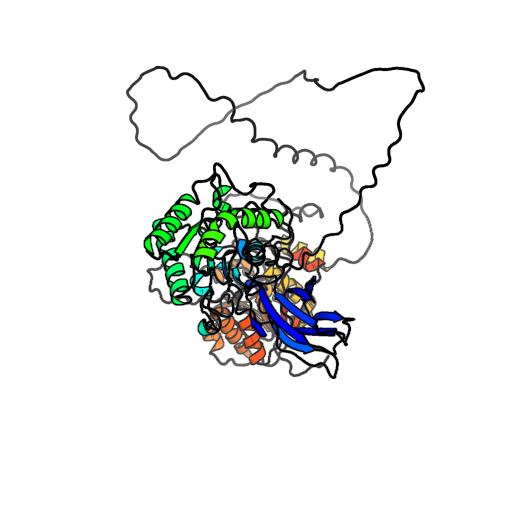.855 17.091 -1.326 1.00 94.44 146 GLY A N 1
ATOM 1154 C CA . GLY A 1 146 ? -9.860 17.216 -0.276 1.00 94.44 146 GLY A CA 1
ATOM 1155 C C . GLY A 1 146 ? -10.612 15.920 0.012 1.00 94.44 146 GLY A C 1
ATOM 1156 O O . GLY A 1 146 ? -11.789 15.983 0.361 1.00 94.44 146 GLY A O 1
ATOM 1157 N N . THR A 1 147 ? -9.956 14.767 -0.145 1.00 93.88 147 THR A N 1
ATOM 1158 C CA . THR A 1 147 ? -10.572 13.461 0.097 1.00 93.88 147 THR A CA 1
ATOM 1159 C C . THR A 1 147 ? -9.871 12.666 1.193 1.00 93.88 147 THR A C 1
ATOM 1161 O O . THR A 1 147 ? -8.646 12.647 1.302 1.00 93.88 147 THR A O 1
ATOM 1164 N N . ALA A 1 148 ? -10.680 12.002 2.013 1.00 91.56 148 ALA A N 1
ATOM 1165 C CA . ALA A 1 148 ? -10.266 10.970 2.954 1.00 91.56 148 ALA A CA 1
ATOM 1166 C C . ALA A 1 148 ? -10.580 9.550 2.439 1.00 91.56 148 ALA A C 1
ATOM 1168 O O . ALA A 1 148 ? -10.162 8.589 3.075 1.00 91.56 148 ALA A O 1
ATOM 1169 N N . ASP A 1 149 ? -11.288 9.411 1.309 1.00 94.06 149 ASP A N 1
ATOM 1170 C CA . ASP A 1 149 ? -11.641 8.127 0.684 1.00 94.06 149 ASP A CA 1
ATOM 1171 C C . ASP A 1 149 ? -10.564 7.722 -0.331 1.00 94.06 149 ASP A C 1
ATOM 1173 O O . ASP A 1 149 ? -10.740 7.790 -1.551 1.00 94.06 149 ASP A O 1
ATOM 1177 N N . TRP A 1 150 ? -9.388 7.379 0.189 1.00 95.31 150 TRP A N 1
ATOM 1178 C CA . TRP A 1 150 ? -8.265 6.918 -0.615 1.00 95.31 150 TRP A CA 1
ATOM 1179 C C . TRP A 1 150 ? -7.681 5.626 -0.057 1.00 95.31 150 TRP A C 1
ATOM 1181 O O . TRP A 1 150 ? -7.727 5.374 1.148 1.00 95.31 150 TRP A O 1
ATOM 1191 N N . ARG A 1 151 ? -7.133 4.804 -0.950 1.00 94.31 151 ARG A N 1
ATOM 1192 C CA . ARG A 1 151 ? -6.483 3.538 -0.610 1.00 94.31 151 ARG A CA 1
ATOM 1193 C C . ARG A 1 151 ? -5.267 3.286 -1.485 1.00 94.31 151 ARG A C 1
ATOM 1195 O O . ARG A 1 151 ? -5.150 3.868 -2.564 1.00 94.31 151 ARG A O 1
ATOM 1202 N N . ALA A 1 152 ? -4.393 2.389 -1.049 1.00 95.12 152 ALA A N 1
ATOM 1203 C CA . ALA A 1 152 ? -3.208 2.017 -1.806 1.00 95.12 152 ALA A CA 1
ATOM 1204 C C . ALA A 1 152 ? -3.023 0.498 -1.895 1.00 95.12 152 ALA A C 1
ATOM 1206 O O . ALA A 1 152 ? -2.985 -0.209 -0.888 1.00 95.12 152 ALA A O 1
ATOM 1207 N N . VAL A 1 153 ? -2.833 0.014 -3.120 1.00 94.81 153 VAL A N 1
ATOM 1208 C CA . VAL A 1 153 ? -2.267 -1.302 -3.414 1.00 94.81 153 VAL A CA 1
ATOM 1209 C C . VAL A 1 153 ? -0.796 -1.078 -3.736 1.00 94.81 153 VAL A C 1
ATOM 1211 O O . VAL A 1 153 ? -0.421 -0.830 -4.883 1.00 94.81 153 VAL A O 1
ATOM 1214 N N . ALA A 1 154 ? 0.032 -1.116 -2.697 1.00 94.31 154 ALA A N 1
ATOM 1215 C CA . ALA A 1 154 ? 1.460 -0.872 -2.814 1.00 94.31 154 ALA A CA 1
ATOM 1216 C C . ALA A 1 154 ? 2.273 -1.875 -2.006 1.00 94.31 154 ALA A C 1
ATOM 1218 O O . ALA A 1 154 ? 1.828 -2.352 -0.956 1.00 94.31 154 ALA A O 1
ATOM 1219 N N . ARG A 1 155 ? 3.446 -2.226 -2.543 1.00 92.62 155 ARG A N 1
ATOM 1220 C CA . ARG A 1 155 ? 4.334 -3.218 -1.941 1.00 92.62 155 ARG A CA 1
ATOM 1221 C C . ARG A 1 155 ? 5.790 -2.980 -2.354 1.00 92.62 155 ARG A C 1
ATOM 1223 O O . ARG A 1 155 ? 6.086 -2.870 -3.546 1.00 92.62 155 ARG A O 1
ATOM 1230 N N . THR A 1 156 ? 6.717 -2.971 -1.402 1.00 92.69 156 THR A N 1
ATOM 1231 C CA . THR A 1 156 ? 8.145 -2.722 -1.649 1.00 92.69 156 THR A CA 1
ATOM 1232 C C . THR A 1 156 ? 8.747 -3.751 -2.588 1.00 92.69 156 THR A C 1
ATOM 1234 O O . THR A 1 156 ? 8.581 -4.952 -2.400 1.00 92.69 156 THR A O 1
ATOM 1237 N N . GLY A 1 157 ? 9.446 -3.308 -3.635 1.00 90.94 157 GLY A N 1
ATOM 1238 C CA . GLY A 1 157 ? 10.055 -4.209 -4.619 1.00 90.94 157 GLY A CA 1
ATOM 1239 C C . GLY A 1 157 ? 9.066 -4.872 -5.587 1.00 90.94 157 GLY A C 1
ATOM 1240 O O . GLY A 1 157 ? 9.456 -5.766 -6.328 1.00 90.94 157 GLY A O 1
ATOM 1241 N N . ILE A 1 158 ? 7.776 -4.514 -5.588 1.00 92.19 158 ILE A N 1
ATOM 1242 C CA . ILE A 1 158 ? 6.841 -5.051 -6.587 1.00 92.19 158 ILE A CA 1
ATOM 1243 C C . ILE A 1 158 ? 7.062 -4.381 -7.952 1.00 92.19 158 ILE A C 1
ATOM 1245 O O . ILE A 1 158 ? 7.388 -3.196 -8.026 1.00 92.19 158 ILE A O 1
ATOM 1249 N N . GLY A 1 159 ? 6.905 -5.142 -9.034 1.00 94.44 159 GLY A N 1
ATOM 1250 C CA . GLY A 1 159 ? 7.062 -4.666 -10.410 1.00 94.44 159 GLY A CA 1
ATOM 1251 C C . GLY A 1 159 ? 5.882 -5.053 -11.298 1.00 94.44 159 GLY A C 1
ATOM 1252 O O . GLY A 1 159 ? 4.923 -5.692 -10.850 1.00 94.44 159 GLY A O 1
ATOM 1253 N N . ILE A 1 160 ? 5.970 -4.681 -12.575 1.00 96.12 160 ILE A N 1
ATOM 1254 C CA . ILE A 1 160 ? 5.062 -5.173 -13.623 1.00 96.12 160 ILE A CA 1
ATOM 1255 C C . ILE A 1 160 ? 5.303 -6.664 -13.876 1.00 96.12 160 ILE A C 1
ATOM 1257 O O . ILE A 1 160 ? 4.360 -7.414 -14.129 1.00 96.12 160 ILE A O 1
ATOM 1261 N N . PHE A 1 161 ? 6.556 -7.115 -13.773 1.00 92.50 161 PHE A N 1
ATOM 1262 C CA . PHE A 1 161 ? 6.917 -8.522 -13.922 1.00 92.50 161 PHE A CA 1
ATOM 1263 C C . PHE A 1 161 ? 7.316 -9.173 -12.599 1.00 92.50 161 PHE A C 1
ATOM 1265 O O . PHE A 1 161 ? 7.901 -8.524 -11.729 1.00 92.50 161 PHE A O 1
ATOM 1272 N N . PRO A 1 162 ? 7.061 -10.486 -12.451 1.00 87.19 162 PRO A N 1
ATOM 1273 C CA . PRO A 1 162 ? 7.606 -11.226 -11.335 1.00 87.19 162 PRO A CA 1
ATOM 1274 C C . PRO A 1 162 ? 9.121 -11.382 -11.497 1.00 87.19 162 PRO A C 1
ATOM 1276 O O . PRO A 1 162 ? 9.630 -11.629 -12.594 1.00 87.19 162 PRO A O 1
ATOM 1279 N N . TYR A 1 163 ? 9.843 -11.287 -10.389 1.00 83.19 163 TYR A N 1
ATOM 1280 C CA . TYR A 1 163 ? 11.277 -11.543 -10.332 1.00 83.19 163 TYR A CA 1
ATOM 1281 C C . TYR A 1 163 ? 11.663 -12.035 -8.939 1.00 83.19 163 TYR A C 1
ATOM 1283 O O . TYR A 1 163 ? 10.873 -11.951 -8.001 1.00 83.19 163 TYR A O 1
ATOM 1291 N N . GLN A 1 164 ? 12.867 -12.579 -8.810 1.00 78.81 164 GLN A N 1
ATOM 1292 C CA . GLN A 1 164 ? 13.403 -13.012 -7.529 1.00 78.81 164 GLN A CA 1
ATOM 1293 C C . GLN A 1 164 ? 14.635 -12.175 -7.206 1.00 78.81 164 GLN A C 1
ATOM 1295 O O . GLN A 1 164 ? 15.550 -12.074 -8.023 1.00 78.81 164 GLN A O 1
ATOM 1300 N N . ALA A 1 165 ? 14.659 -11.590 -6.014 1.00 71.12 165 ALA A N 1
ATOM 1301 C CA . ALA A 1 165 ? 15.846 -10.955 -5.456 1.00 71.12 165 ALA A CA 1
ATOM 1302 C C . ALA A 1 165 ? 15.840 -11.125 -3.935 1.00 71.12 165 ALA A C 1
ATOM 1304 O O . ALA A 1 165 ? 14.780 -11.256 -3.329 1.00 71.12 165 ALA A O 1
ATOM 1305 N N . TYR A 1 166 ? 17.023 -11.162 -3.318 1.00 68.12 166 TYR A N 1
ATOM 1306 C CA . TYR A 1 166 ? 17.175 -11.310 -1.861 1.00 68.12 166 TYR A CA 1
ATOM 1307 C C . TYR A 1 166 ? 16.486 -12.549 -1.263 1.00 68.12 166 TYR A C 1
ATOM 1309 O O . TYR A 1 166 ? 16.034 -12.532 -0.125 1.00 68.12 166 TYR A O 1
ATOM 1317 N N . GLY A 1 167 ? 16.357 -13.629 -2.042 1.00 67.75 167 GLY A N 1
ATOM 1318 C CA . GLY A 1 167 ? 15.618 -14.821 -1.614 1.00 67.75 167 GLY A CA 1
ATOM 1319 C C . GLY A 1 167 ? 14.096 -14.629 -1.537 1.00 67.75 167 GLY A C 1
ATOM 1320 O O . GLY A 1 167 ? 13.399 -15.547 -1.117 1.00 67.75 167 GLY A O 1
ATOM 1321 N N . ILE A 1 168 ? 13.571 -13.481 -1.976 1.00 72.81 168 ILE A N 1
ATOM 1322 C CA . ILE A 1 168 ? 12.144 -13.160 -1.998 1.00 72.81 168 ILE A CA 1
ATOM 1323 C C . ILE A 1 168 ? 11.630 -13.265 -3.435 1.00 72.81 168 ILE A C 1
ATOM 1325 O O . ILE A 1 168 ? 12.197 -12.680 -4.361 1.00 72.81 168 ILE A O 1
ATOM 1329 N N . GLN A 1 169 ? 10.531 -13.998 -3.622 1.00 80.19 169 GLN A N 1
ATOM 1330 C CA . GLN A 1 169 ? 9.778 -13.983 -4.872 1.00 80.19 169 GLN A CA 1
ATOM 1331 C C . GLN A 1 169 ? 8.846 -12.774 -4.883 1.00 80.19 169 GLN A C 1
ATOM 1333 O O . GLN A 1 169 ? 7.933 -12.659 -4.064 1.00 80.19 169 GLN A O 1
ATOM 1338 N N . PHE A 1 170 ? 9.050 -11.891 -5.847 1.00 82.31 170 PHE A N 1
ATOM 1339 C CA . PHE A 1 170 ? 8.174 -10.765 -6.102 1.00 82.31 170 PHE A CA 1
ATOM 1340 C C . PHE A 1 170 ? 7.177 -11.136 -7.194 1.00 82.31 170 PHE A C 1
ATOM 1342 O O . PHE A 1 170 ? 7.551 -11.663 -8.244 1.00 82.31 170 PHE A O 1
ATOM 1349 N N . HIS A 1 171 ? 5.894 -10.914 -6.924 1.00 85.12 171 HIS A N 1
ATOM 1350 C CA . HIS A 1 171 ? 4.812 -11.181 -7.873 1.00 85.12 171 HIS A CA 1
ATOM 1351 C C . HIS A 1 171 ? 4.473 -9.921 -8.659 1.00 85.12 171 HIS A C 1
ATOM 1353 O O . HIS A 1 171 ? 4.711 -8.812 -8.197 1.00 85.12 171 HIS A O 1
ATOM 1359 N N . ALA A 1 172 ? 3.878 -10.099 -9.831 1.00 89.25 172 ALA A N 1
ATOM 1360 C CA . ALA A 1 172 ? 3.408 -8.993 -10.652 1.00 89.25 172 ALA A CA 1
ATOM 1361 C C . ALA A 1 172 ? 2.272 -8.214 -9.956 1.00 89.25 172 ALA A C 1
ATOM 1363 O O . ALA A 1 172 ? 1.371 -8.829 -9.369 1.00 89.25 172 ALA A O 1
ATOM 1364 N N . VAL A 1 173 ? 2.292 -6.880 -10.030 1.00 93.19 173 VAL A N 1
ATOM 1365 C CA . VAL A 1 173 ? 1.314 -6.013 -9.345 1.00 93.19 173 VAL A CA 1
ATOM 1366 C C . VAL A 1 173 ? -0.131 -6.286 -9.771 1.00 93.19 173 VAL A C 1
ATOM 1368 O O . VAL A 1 173 ? -1.016 -6.324 -8.919 1.00 93.19 173 VAL A O 1
ATOM 1371 N N . GLN A 1 174 ? -0.377 -6.593 -11.047 1.00 89.88 174 GLN A N 1
ATOM 1372 C CA . GLN A 1 174 ? -1.704 -6.918 -11.578 1.00 89.88 174 GLN A CA 1
ATOM 1373 C C . GLN A 1 174 ? -2.323 -8.150 -10.903 1.00 89.88 174 GLN A C 1
ATOM 1375 O O . GLN A 1 174 ? -3.531 -8.192 -10.687 1.00 89.88 174 GLN A O 1
ATOM 1380 N N . ASN A 1 175 ? -1.499 -9.110 -10.470 1.00 86.88 175 ASN A N 1
ATOM 1381 C CA . ASN A 1 175 ? -1.974 -10.293 -9.749 1.00 86.88 175 ASN A CA 1
ATOM 1382 C C . ASN A 1 175 ? -2.316 -9.982 -8.292 1.00 86.88 175 ASN A C 1
ATOM 1384 O O . ASN A 1 175 ? -3.125 -10.681 -7.689 1.00 86.88 175 ASN A O 1
ATOM 1388 N N . ARG A 1 176 ? -1.672 -8.968 -7.706 1.00 88.44 176 ARG A N 1
ATOM 1389 C CA . ARG A 1 176 ? -1.903 -8.560 -6.318 1.00 88.44 176 ARG A CA 1
ATOM 1390 C C . ARG A 1 176 ? -3.065 -7.581 -6.183 1.00 88.44 176 ARG A C 1
ATOM 1392 O O . ARG A 1 176 ? -3.829 -7.681 -5.232 1.00 88.44 176 ARG A O 1
ATOM 1399 N N . PHE A 1 177 ? -3.234 -6.699 -7.162 1.00 92.31 177 PHE A N 1
ATOM 1400 C CA . PHE A 1 177 ? -4.339 -5.745 -7.259 1.00 92.31 177 PHE A CA 1
ATOM 1401 C C . PHE A 1 177 ? -5.722 -6.403 -7.158 1.00 92.31 177 PHE A C 1
ATOM 1403 O O . PHE A 1 177 ? -6.658 -5.816 -6.627 1.00 92.31 177 PHE A O 1
ATOM 1410 N N . LEU A 1 178 ? -5.848 -7.648 -7.613 1.00 91.00 178 LEU A N 1
ATOM 1411 C CA . LEU A 1 178 ? -7.102 -8.396 -7.583 1.00 91.00 178 LEU A CA 1
ATOM 1412 C C . LEU A 1 178 ? -7.471 -8.958 -6.199 1.00 91.00 178 LEU A C 1
ATOM 1414 O O . LEU A 1 178 ? -8.535 -9.565 -6.070 1.00 91.00 178 LEU A O 1
ATOM 1418 N N . CYS A 1 179 ? -6.625 -8.786 -5.182 1.00 88.56 179 CYS A N 1
ATOM 1419 C CA . CYS A 1 179 ? -6.759 -9.457 -3.892 1.00 88.56 179 CYS A CA 1
ATOM 1420 C C . CYS A 1 179 ? -7.168 -8.520 -2.766 1.00 88.56 179 CYS A C 1
ATOM 1422 O O . CYS A 1 179 ? -6.635 -7.420 -2.627 1.00 88.56 179 CYS A O 1
ATOM 1424 N N . SER A 1 180 ? -8.059 -8.995 -1.893 1.00 86.25 180 SER A N 1
ATOM 1425 C CA . SER A 1 180 ? -8.408 -8.271 -0.664 1.00 86.25 180 SER A CA 1
ATOM 1426 C C . SER A 1 180 ? -7.250 -8.248 0.335 1.00 86.25 180 SER A C 1
ATOM 1428 O O . SER A 1 180 ? -7.162 -7.349 1.166 1.00 86.25 180 SER A O 1
ATOM 1430 N N . GLU A 1 181 ? -6.364 -9.239 0.244 1.00 83.00 181 GLU A N 1
ATOM 1431 C CA . GLU A 1 181 ? -5.212 -9.431 1.112 1.00 83.00 181 GLU A CA 1
ATOM 1432 C C . GLU A 1 181 ? -3.982 -9.789 0.274 1.00 83.00 181 GLU A C 1
ATOM 1434 O O . GLU A 1 181 ? -4.055 -10.506 -0.727 1.00 83.00 181 GLU A O 1
ATOM 1439 N N . TYR A 1 182 ? -2.827 -9.311 0.712 1.00 82.56 182 TYR A N 1
ATOM 1440 C CA . TYR A 1 182 ? -1.542 -9.705 0.179 1.00 82.56 182 TYR A CA 1
ATOM 1441 C C . TYR A 1 182 ? -1.193 -11.107 0.672 1.00 82.56 182 TYR A C 1
ATOM 1443 O O . TYR A 1 182 ? -1.336 -11.440 1.846 1.00 82.56 182 TYR A O 1
ATOM 1451 N N . SER A 1 183 ? -0.686 -11.918 -0.247 1.00 72.88 183 SER A N 1
ATOM 1452 C CA . SER A 1 183 ? -0.088 -13.216 0.039 1.00 72.88 183 SER A CA 1
ATOM 1453 C C . SER A 1 183 ? 1.291 -13.264 -0.608 1.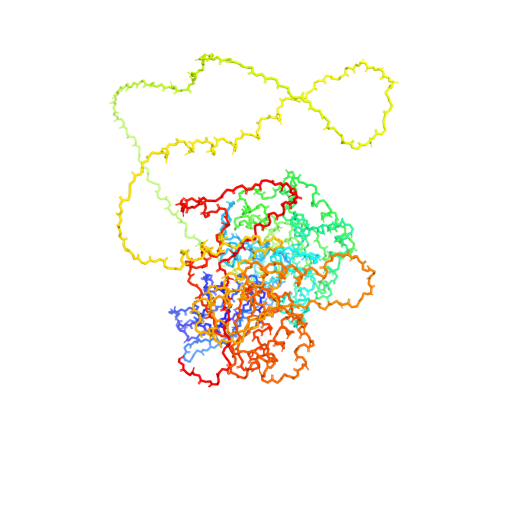00 72.88 183 SER A C 1
ATOM 1455 O O . SER A 1 183 ? 1.498 -12.700 -1.683 1.00 72.88 183 SER A O 1
ATOM 1457 N N . SER A 1 184 ? 2.239 -13.952 0.020 1.00 67.00 184 SER A N 1
ATOM 1458 C CA . SER A 1 184 ? 3.511 -14.308 -0.614 1.00 67.00 184 SER A CA 1
ATOM 1459 C C . SER A 1 184 ? 3.355 -15.463 -1.615 1.00 67.00 184 SER A C 1
ATOM 1461 O O . SER A 1 184 ? 4.244 -15.688 -2.437 1.00 67.00 184 SER A O 1
ATOM 1463 N N . SER A 1 185 ? 2.213 -16.161 -1.610 1.00 63.66 185 SER A N 1
ATOM 1464 C CA . SER A 1 185 ? 1.892 -17.204 -2.585 1.00 63.66 185 SER A CA 1
ATOM 1465 C C . SER A 1 185 ? 1.515 -16.614 -3.949 1.00 63.66 185 SER A C 1
ATOM 1467 O O . SER A 1 185 ? 1.025 -15.488 -4.052 1.00 63.66 185 SER A O 1
ATOM 1469 N N . VAL A 1 186 ? 1.691 -17.382 -5.029 1.00 56.66 186 VAL A N 1
ATOM 1470 C CA . VAL A 1 186 ? 1.277 -16.966 -6.387 1.00 56.66 186 VAL A CA 1
ATOM 1471 C C . VAL A 1 186 ? -0.240 -16.739 -6.471 1.00 56.66 186 VAL A C 1
ATOM 1473 O O . VAL A 1 186 ? -0.693 -15.933 -7.280 1.00 56.66 186 VAL A O 1
ATOM 1476 N N . CYS A 1 187 ? -1.028 -17.391 -5.614 1.00 60.66 187 CYS A N 1
ATOM 1477 C CA . CYS A 1 187 ? -2.482 -17.351 -5.688 1.00 60.66 187 CYS A CA 1
ATOM 1478 C C . CYS A 1 187 ? -3.083 -16.218 -4.851 1.00 60.66 187 CYS A C 1
ATOM 1480 O O . CYS A 1 187 ? -2.659 -15.925 -3.735 1.00 60.66 187 CYS A O 1
ATOM 1482 N N . CYS A 1 188 ? -4.134 -15.619 -5.399 1.00 73.88 188 CYS A N 1
ATOM 1483 C CA . CYS A 1 188 ? -5.018 -14.726 -4.676 1.00 73.88 188 CYS A CA 1
ATOM 1484 C C . CYS A 1 188 ? -5.978 -15.560 -3.821 1.00 73.88 188 CYS A C 1
ATOM 1486 O O . CYS A 1 188 ? -6.958 -16.084 -4.347 1.00 73.88 188 CYS A O 1
ATOM 1488 N N . ALA A 1 189 ? -5.680 -15.742 -2.531 1.00 71.62 189 ALA A N 1
ATOM 1489 C CA . ALA A 1 189 ? -6.509 -16.586 -1.665 1.00 71.62 189 ALA A CA 1
ATOM 1490 C C . ALA A 1 189 ? -7.938 -16.035 -1.523 1.00 71.62 189 ALA A C 1
ATOM 1492 O O . ALA A 1 189 ? -8.903 -16.797 -1.541 1.00 71.62 189 ALA A O 1
ATOM 1493 N N . VAL A 1 190 ? -8.063 -14.707 -1.428 1.00 81.25 190 VAL A N 1
ATOM 1494 C CA . VAL A 1 190 ? -9.344 -14.005 -1.326 1.00 81.25 190 VAL A CA 1
ATOM 1495 C C . VAL A 1 190 ? -9.379 -12.872 -2.362 1.00 81.25 190 VAL A C 1
ATOM 1497 O O . VAL A 1 190 ? -8.644 -11.888 -2.227 1.00 81.25 190 VAL A O 1
ATOM 1500 N N . PRO A 1 191 ? -10.194 -13.004 -3.424 1.00 88.25 191 PRO A N 1
ATOM 1501 C CA . PRO A 1 191 ? -10.405 -11.931 -4.388 1.00 88.25 191 PRO A CA 1
ATOM 1502 C C . PRO A 1 191 ? -11.079 -10.713 -3.746 1.00 88.25 191 PRO A C 1
ATOM 1504 O O . PRO A 1 191 ? -11.976 -10.858 -2.916 1.00 88.25 191 PRO A O 1
ATOM 1507 N N . TRP A 1 192 ? -10.687 -9.509 -4.165 1.00 91.56 192 TRP A N 1
ATOM 1508 C CA . TRP A 1 192 ? -11.392 -8.283 -3.795 1.00 91.56 192 TRP A CA 1
ATOM 1509 C C . TRP A 1 192 ? -12.695 -8.143 -4.593 1.00 91.56 192 TRP A C 1
ATOM 1511 O O . TRP A 1 192 ? -12.705 -8.278 -5.821 1.00 91.56 192 TRP A O 1
ATOM 1521 N N . ASP A 1 193 ? -13.793 -7.828 -3.902 1.00 94.31 193 ASP A N 1
ATOM 1522 C CA . ASP A 1 193 ? -15.051 -7.464 -4.549 1.00 94.31 193 ASP A CA 1
ATOM 1523 C C . ASP A 1 193 ? -15.066 -5.969 -4.894 1.00 94.31 193 ASP A C 1
ATOM 1525 O O . ASP A 1 193 ? -15.347 -5.096 -4.071 1.00 94.31 193 ASP A O 1
ATOM 1529 N N . PHE A 1 194 ? -14.777 -5.675 -6.159 1.00 95.69 194 PHE A N 1
ATOM 1530 C CA . PHE A 1 194 ? -14.766 -4.316 -6.693 1.00 95.69 194 PHE A CA 1
ATOM 1531 C C . PHE A 1 194 ? -16.159 -3.669 -6.749 1.00 95.69 194 PHE A C 1
ATOM 1533 O O . PHE A 1 194 ? -16.240 -2.454 -6.909 1.00 95.69 194 PHE A O 1
ATOM 1540 N N . ALA A 1 195 ? -17.262 -4.410 -6.586 1.00 95.88 195 ALA A N 1
ATOM 1541 C CA . ALA A 1 195 ? -18.591 -3.799 -6.507 1.00 95.88 195 ALA A CA 1
ATOM 1542 C C . ALA A 1 195 ? -18.791 -2.994 -5.210 1.00 95.88 195 ALA A C 1
ATOM 1544 O O . ALA A 1 195 ? -19.588 -2.057 -5.190 1.00 95.88 195 ALA A O 1
ATOM 1545 N N . LEU A 1 196 ? -18.041 -3.318 -4.149 1.00 93.81 196 LEU A N 1
ATOM 1546 C CA . LEU A 1 196 ? -18.115 -2.629 -2.857 1.00 93.81 196 LEU A CA 1
ATOM 1547 C C . LEU A 1 196 ? -17.526 -1.216 -2.899 1.00 93.81 196 LEU A C 1
ATOM 1549 O O . LEU A 1 196 ? -17.907 -0.361 -2.103 1.00 93.81 196 LEU A O 1
ATOM 1553 N N . TRP A 1 197 ? -16.580 -0.969 -3.806 1.00 94.69 197 TRP A N 1
ATOM 1554 C CA . TRP A 1 197 ? -15.897 0.312 -3.917 1.00 94.69 197 TRP A CA 1
ATOM 1555 C C . TRP A 1 197 ? -15.381 0.512 -5.343 1.00 94.69 197 TRP A C 1
ATOM 1557 O O . TRP A 1 197 ? -14.608 -0.297 -5.856 1.00 94.69 197 TRP A O 1
ATOM 1567 N N . GLN A 1 198 ? -15.811 1.603 -5.973 1.00 97.44 198 GLN A N 1
ATOM 1568 C CA . GLN A 1 198 ? -15.431 1.987 -7.331 1.00 97.44 198 GLN A CA 1
ATOM 1569 C C . GLN A 1 198 ? -14.606 3.273 -7.286 1.00 97.44 198 GLN A C 1
ATOM 1571 O O . GLN A 1 198 ? -15.088 4.285 -6.772 1.00 97.44 198 GLN A O 1
ATOM 1576 N N . ALA A 1 199 ? -13.386 3.223 -7.827 1.00 98.31 199 ALA A N 1
ATOM 1577 C CA . ALA A 1 199 ? -12.508 4.383 -7.917 1.00 98.31 199 ALA A CA 1
ATOM 1578 C C . ALA A 1 199 ? -13.085 5.440 -8.867 1.00 98.31 199 ALA A C 1
ATOM 1580 O O . ALA A 1 199 ? -13.519 5.118 -9.977 1.00 98.31 199 ALA A O 1
ATOM 1581 N N . ASP A 1 200 ? -12.998 6.710 -8.473 1.00 98.69 200 ASP A N 1
ATOM 1582 C CA . ASP A 1 200 ? -13.112 7.825 -9.414 1.00 98.69 200 ASP A CA 1
ATOM 1583 C C . ASP A 1 200 ? -11.775 8.012 -10.147 1.00 98.69 200 ASP A C 1
ATOM 1585 O O . ASP A 1 200 ? -11.735 8.174 -11.368 1.00 98.69 200 ASP A O 1
ATOM 1589 N N . VAL A 1 201 ? -10.660 7.944 -9.412 1.00 98.81 201 VAL A N 1
ATOM 1590 C CA . VAL A 1 201 ? -9.310 8.137 -9.954 1.00 98.81 201 VAL A CA 1
ATOM 1591 C C . VAL A 1 201 ? -8.392 7.017 -9.478 1.00 98.81 201 VAL A C 1
ATOM 1593 O O . VAL A 1 201 ? -8.306 6.742 -8.284 1.00 98.81 201 VAL A O 1
ATOM 1596 N N . VAL A 1 202 ? -7.669 6.406 -10.415 1.00 98.88 202 VAL A N 1
ATOM 1597 C CA . VAL A 1 202 ? -6.579 5.468 -10.134 1.00 98.88 202 VAL A CA 1
ATOM 1598 C C . VAL A 1 202 ? -5.267 6.125 -10.532 1.00 98.88 202 VAL A C 1
ATOM 1600 O O . VAL A 1 202 ? -5.131 6.571 -11.668 1.00 98.88 202 VAL A O 1
ATOM 1603 N N . VAL A 1 203 ? -4.293 6.187 -9.629 1.00 98.81 203 VAL A N 1
ATOM 1604 C CA . VAL A 1 203 ? -2.956 6.722 -9.918 1.00 98.81 203 VAL A CA 1
ATOM 1605 C C . VAL A 1 203 ? -1.944 5.585 -9.863 1.00 98.81 203 VAL A C 1
ATOM 1607 O O . VAL A 1 203 ? -1.798 4.934 -8.832 1.00 98.81 203 VAL A O 1
ATOM 1610 N N . ILE A 1 204 ? -1.246 5.340 -10.972 1.00 98.75 204 ILE A N 1
ATOM 1611 C CA . ILE A 1 204 ? -0.309 4.222 -11.119 1.00 98.75 204 ILE A CA 1
ATOM 1612 C C . ILE A 1 204 ? 1.120 4.762 -11.175 1.00 98.75 204 ILE A C 1
ATOM 1614 O O . ILE A 1 204 ? 1.466 5.496 -12.100 1.00 98.75 204 ILE A O 1
ATOM 1618 N N . ASN A 1 205 ? 1.958 4.372 -10.217 1.00 97.56 205 ASN A N 1
ATOM 1619 C CA . ASN A 1 205 ? 3.392 4.668 -10.196 1.00 97.56 205 ASN A CA 1
ATOM 1620 C C . ASN A 1 205 ? 4.176 3.351 -10.148 1.00 97.56 205 ASN A C 1
ATOM 1622 O O . ASN A 1 205 ? 4.538 2.869 -9.079 1.00 97.56 205 ASN A O 1
ATOM 1626 N N . MET A 1 206 ? 4.368 2.741 -11.320 1.00 96.75 206 MET A N 1
ATOM 1627 C CA . MET A 1 206 ? 4.941 1.402 -11.477 1.00 96.75 206 MET A CA 1
ATOM 1628 C C . MET A 1 206 ? 6.013 1.391 -12.565 1.00 96.75 206 MET A C 1
ATOM 1630 O O . MET A 1 206 ? 5.870 2.062 -13.586 1.00 96.75 206 MET A O 1
ATOM 1634 N N . GLY A 1 207 ? 7.054 0.581 -12.366 1.00 94.69 207 GLY A N 1
ATOM 1635 C CA . GLY A 1 207 ? 8.141 0.378 -13.329 1.00 94.69 207 GLY A CA 1
ATOM 1636 C C . GLY A 1 207 ? 9.543 0.548 -12.747 1.00 94.69 207 GLY A C 1
ATOM 1637 O O . GLY A 1 207 ? 10.512 0.160 -13.394 1.00 94.69 207 GLY A O 1
ATOM 1638 N N . THR A 1 208 ? 9.678 1.088 -11.530 1.00 94.19 208 THR A N 1
ATOM 1639 C CA . THR A 1 208 ? 10.979 1.269 -10.864 1.00 94.19 208 THR A CA 1
ATOM 1640 C C . THR A 1 208 ? 11.720 -0.065 -10.754 1.00 94.19 208 THR A C 1
ATOM 1642 O O . THR A 1 208 ? 12.815 -0.232 -11.293 1.00 94.19 208 THR A O 1
ATOM 1645 N N . ASN A 1 209 ? 11.081 -1.053 -10.123 1.00 93.19 209 ASN A N 1
ATOM 1646 C CA . ASN A 1 209 ? 11.678 -2.351 -9.796 1.00 93.19 209 ASN A CA 1
ATOM 1647 C C . ASN A 1 209 ? 11.922 -3.258 -11.009 1.00 93.19 209 ASN A C 1
ATOM 1649 O O . ASN A 1 209 ? 12.745 -4.170 -10.951 1.00 93.19 209 ASN A O 1
ATOM 1653 N N . ASP A 1 210 ? 11.260 -2.995 -12.134 1.00 93.88 210 ASP A N 1
ATOM 1654 C CA . ASP A 1 210 ? 11.516 -3.700 -13.390 1.00 93.88 210 ASP A CA 1
ATOM 1655 C C . ASP A 1 210 ? 12.900 -3.349 -13.973 1.00 93.88 210 ASP A C 1
ATOM 1657 O O . ASP A 1 210 ? 13.473 -4.137 -14.725 1.00 93.88 210 ASP A O 1
ATOM 1661 N N . TYR A 1 211 ? 13.466 -2.197 -13.587 1.00 91.44 211 TYR A N 1
ATOM 1662 C CA . TYR A 1 211 ? 14.699 -1.654 -14.167 1.00 91.44 211 TYR A CA 1
ATOM 1663 C C . TYR A 1 211 ? 15.803 -1.315 -13.157 1.00 91.44 211 TYR A C 1
ATOM 1665 O O . TYR A 1 211 ? 16.923 -0.987 -13.577 1.00 91.44 211 TYR A O 1
ATOM 1673 N N . ILE A 1 212 ? 15.557 -1.448 -11.847 1.00 85.69 212 ILE A N 1
ATOM 1674 C CA . ILE A 1 212 ? 16.624 -1.338 -10.843 1.00 85.69 212 ILE A CA 1
ATOM 1675 C C . ILE A 1 212 ? 17.765 -2.325 -11.152 1.00 85.69 212 ILE A C 1
ATOM 1677 O O . ILE A 1 212 ? 17.527 -3.422 -11.667 1.00 85.69 212 ILE A O 1
ATOM 1681 N N . PRO A 1 213 ? 19.028 -1.982 -10.836 1.00 80.69 213 PRO A N 1
ATOM 1682 C CA . PRO A 1 213 ? 20.166 -2.863 -11.106 1.00 80.69 213 PRO A CA 1
ATOM 1683 C C . PRO A 1 213 ? 20.053 -4.255 -10.467 1.00 80.69 213 PRO A C 1
ATOM 1685 O O . PRO A 1 213 ? 20.620 -5.204 -10.997 1.00 80.69 213 PRO A O 1
ATOM 1688 N N . LEU A 1 214 ? 19.295 -4.375 -9.378 1.00 73.19 214 LEU A N 1
ATOM 1689 C CA . LEU A 1 214 ? 19.062 -5.621 -8.651 1.00 73.19 214 LEU A CA 1
ATOM 1690 C C . LEU A 1 214 ? 18.127 -6.598 -9.372 1.00 73.19 214 LEU A C 1
ATOM 1692 O O . LEU A 1 214 ? 18.073 -7.763 -8.992 1.00 73.19 214 LEU A O 1
ATOM 1696 N N . ASN A 1 215 ? 17.389 -6.148 -10.389 1.00 79.00 215 ASN A N 1
ATOM 1697 C CA . ASN A 1 215 ? 16.548 -7.028 -11.184 1.00 79.00 215 ASN A CA 1
ATOM 1698 C C . ASN A 1 215 ? 17.383 -7.645 -12.323 1.00 79.00 215 ASN A C 1
ATOM 1700 O O . ASN A 1 215 ? 17.794 -6.920 -13.238 1.00 79.00 215 ASN A O 1
ATOM 1704 N N . PRO A 1 216 ? 17.637 -8.969 -12.309 1.00 74.94 216 PRO A N 1
ATOM 1705 C CA . PRO A 1 216 ? 18.410 -9.627 -13.362 1.00 74.94 216 PRO A CA 1
ATOM 1706 C C . PRO A 1 216 ? 17.635 -9.746 -14.686 1.00 74.94 216 PRO A C 1
ATOM 1708 O O . PRO A 1 216 ? 18.232 -10.039 -15.718 1.00 74.94 216 PRO A O 1
ATOM 1711 N N . ASN A 1 217 ? 16.318 -9.507 -14.675 1.00 82.06 217 ASN A N 1
ATOM 1712 C CA . ASN A 1 217 ? 15.393 -9.779 -15.776 1.00 82.06 217 ASN A CA 1
ATOM 1713 C C . ASN A 1 217 ? 14.779 -8.499 -16.364 1.00 82.06 217 ASN A C 1
ATOM 1715 O O . ASN A 1 217 ? 13.573 -8.447 -16.617 1.00 82.06 217 ASN A O 1
ATOM 1719 N N . LYS A 1 218 ? 15.599 -7.468 -16.591 1.00 88.88 218 LYS A N 1
ATOM 1720 C CA . LYS A 1 218 ? 15.136 -6.182 -17.137 1.00 88.88 218 LYS A CA 1
ATOM 1721 C C . LYS A 1 218 ? 14.412 -6.385 -18.480 1.00 88.88 218 LYS A C 1
ATOM 1723 O O . LYS A 1 218 ? 14.987 -6.998 -19.386 1.00 88.88 218 LYS A O 1
ATOM 1728 N N . PRO A 1 219 ? 13.163 -5.914 -18.634 1.00 92.50 219 PRO A N 1
ATOM 1729 C CA . PRO A 1 219 ? 12.408 -6.109 -19.864 1.00 92.50 219 PRO A CA 1
ATOM 1730 C C . PRO A 1 219 ? 12.850 -5.128 -20.959 1.00 92.50 219 PRO A C 1
ATOM 1732 O O . PRO A 1 219 ? 13.225 -3.992 -20.678 1.00 92.50 219 PRO A O 1
ATOM 1735 N N . SER A 1 220 ? 12.743 -5.541 -22.225 1.00 92.81 220 SER A N 1
ATOM 1736 C CA . SER A 1 220 ? 12.797 -4.603 -23.354 1.00 92.81 220 SER A CA 1
ATOM 1737 C C . SER A 1 220 ? 11.608 -3.639 -23.314 1.00 92.81 220 SER A C 1
ATOM 1739 O O . SER A 1 220 ? 10.578 -3.957 -22.713 1.00 92.81 220 SER A O 1
ATOM 1741 N N . ALA A 1 221 ? 11.694 -2.519 -24.037 1.00 94.94 221 ALA A N 1
ATOM 1742 C CA . ALA A 1 221 ? 10.581 -1.573 -24.167 1.00 94.94 221 ALA A CA 1
ATOM 1743 C C . ALA A 1 221 ? 9.266 -2.254 -24.599 1.00 94.94 221 ALA A C 1
ATOM 1745 O O . ALA A 1 221 ? 8.227 -2.056 -23.977 1.00 94.94 221 ALA A O 1
ATOM 1746 N N . SER A 1 222 ? 9.323 -3.128 -25.611 1.00 95.38 222 SER A N 1
ATOM 1747 C CA . SER A 1 222 ? 8.155 -3.865 -26.119 1.00 95.38 222 SER A CA 1
ATOM 1748 C C . SER A 1 222 ? 7.568 -4.850 -25.108 1.00 95.38 222 SER A C 1
ATOM 1750 O O . SER A 1 222 ? 6.353 -5.019 -25.031 1.00 95.38 222 SER A O 1
ATOM 1752 N N . ARG A 1 223 ? 8.419 -5.505 -24.310 1.00 96.56 223 ARG A N 1
ATOM 1753 C CA . ARG A 1 223 ? 7.956 -6.401 -23.251 1.00 96.56 223 ARG A CA 1
ATOM 1754 C C . ARG A 1 223 ? 7.288 -5.595 -22.146 1.00 96.56 223 ARG A C 1
ATOM 1756 O O . ARG A 1 223 ? 6.201 -5.966 -21.719 1.00 96.56 223 ARG A O 1
ATOM 1763 N N . PHE A 1 224 ? 7.910 -4.498 -21.715 1.00 97.00 224 PHE A N 1
ATOM 1764 C CA . PHE A 1 224 ? 7.351 -3.624 -20.689 1.00 97.00 224 PHE A CA 1
ATOM 1765 C C . PHE A 1 224 ? 6.019 -3.013 -21.111 1.00 97.00 224 PHE A C 1
ATOM 1767 O O . PHE A 1 224 ? 5.078 -3.039 -20.322 1.00 97.00 224 PHE A O 1
ATOM 1774 N N . GLN A 1 225 ? 5.907 -2.583 -22.372 1.00 97.75 225 GLN A N 1
ATOM 1775 C CA . GLN A 1 225 ? 4.645 -2.154 -22.965 1.00 97.75 225 GLN A CA 1
ATOM 1776 C C . GLN A 1 225 ? 3.541 -3.197 -22.746 1.00 97.75 225 GLN A C 1
ATOM 1778 O O . GLN A 1 225 ? 2.527 -2.881 -22.133 1.00 97.75 225 GLN A O 1
ATOM 1783 N N . GLY A 1 226 ? 3.752 -4.446 -23.178 1.00 96.56 226 GLY A N 1
ATOM 1784 C CA . GLY A 1 226 ? 2.729 -5.492 -23.069 1.00 96.56 226 GLY A CA 1
ATOM 1785 C C . GLY A 1 226 ? 2.295 -5.786 -21.627 1.00 96.56 226 GLY A C 1
ATOM 1786 O O . GLY A 1 226 ? 1.107 -5.948 -21.361 1.00 96.56 226 GLY A O 1
ATOM 1787 N N . GLY A 1 227 ? 3.235 -5.802 -20.675 1.00 97.31 227 GLY A N 1
ATOM 1788 C CA . GLY A 1 227 ? 2.903 -5.991 -19.256 1.00 97.31 227 GLY A CA 1
ATOM 1789 C C . GLY A 1 227 ? 2.138 -4.808 -18.654 1.00 97.31 227 GLY A C 1
ATOM 1790 O O . GLY A 1 227 ? 1.211 -4.993 -17.868 1.00 97.31 227 GLY A O 1
ATOM 1791 N N . TYR A 1 228 ? 2.484 -3.581 -19.045 1.00 98.56 228 TYR A N 1
ATOM 1792 C CA . TYR A 1 228 ? 1.771 -2.394 -18.579 1.00 98.56 228 TYR A CA 1
ATOM 1793 C C . TYR A 1 228 ? 0.369 -2.294 -19.209 1.00 98.56 228 TYR A C 1
ATOM 1795 O O . TYR A 1 228 ? -0.584 -1.933 -18.524 1.00 98.56 228 TYR A O 1
ATOM 1803 N N . GLU A 1 229 ? 0.201 -2.677 -20.479 1.00 98.25 229 GLU A N 1
ATOM 1804 C CA . GLU A 1 229 ? -1.114 -2.797 -21.129 1.00 98.25 229 GLU A CA 1
ATOM 1805 C C . GLU A 1 229 ? -2.020 -3.820 -20.422 1.00 98.25 229 GLU A C 1
ATOM 1807 O O . GLU A 1 229 ? -3.217 -3.569 -20.263 1.00 98.25 229 GLU A O 1
ATOM 1812 N N . GLU A 1 230 ? -1.467 -4.940 -19.942 1.00 97.50 230 GLU A N 1
ATOM 1813 C CA . GLU A 1 230 ? -2.203 -5.921 -19.133 1.00 97.50 230 GLU A CA 1
ATOM 1814 C C . GLU A 1 230 ? -2.687 -5.311 -17.807 1.00 97.50 230 GLU A C 1
ATOM 1816 O O . GLU A 1 230 ? -3.853 -5.482 -17.431 1.00 97.50 230 GLU A O 1
ATOM 1821 N N . LEU A 1 231 ? -1.828 -4.548 -17.120 1.00 98.31 231 LEU A N 1
ATOM 1822 C CA . LEU A 1 231 ? -2.215 -3.817 -15.912 1.00 98.31 231 LEU A CA 1
ATOM 1823 C C . LEU A 1 231 ? -3.348 -2.823 -16.206 1.00 98.31 231 LEU A C 1
ATOM 1825 O O . LEU A 1 231 ? -4.359 -2.829 -15.504 1.00 98.31 231 LEU A O 1
ATOM 1829 N N . LEU A 1 232 ? -3.223 -2.011 -17.259 1.00 98.69 232 LEU A N 1
ATOM 1830 C CA . LEU A 1 232 ? -4.246 -1.030 -17.644 1.00 98.69 232 LEU A CA 1
ATOM 1831 C C . LEU A 1 232 ? -5.577 -1.692 -17.998 1.00 98.69 232 LEU A C 1
ATOM 1833 O O . LEU A 1 232 ? -6.625 -1.252 -17.525 1.00 98.69 232 LEU A O 1
ATOM 1837 N N . THR A 1 233 ? -5.532 -2.789 -18.755 1.00 97.81 233 THR A N 1
ATOM 1838 C CA . THR A 1 233 ? -6.713 -3.592 -19.096 1.00 97.81 233 THR A CA 1
ATOM 1839 C C . THR A 1 233 ? -7.387 -4.127 -17.834 1.00 97.81 233 THR A C 1
ATOM 1841 O O . THR A 1 233 ? -8.607 -4.035 -17.686 1.00 97.81 233 THR A O 1
ATOM 1844 N N . THR A 1 234 ? -6.594 -4.635 -16.887 1.00 97.12 234 THR A N 1
ATOM 1845 C CA . THR A 1 234 ? -7.089 -5.164 -15.611 1.00 97.12 234 THR A CA 1
ATOM 1846 C C . THR A 1 234 ? -7.762 -4.072 -14.779 1.00 97.12 234 THR A C 1
ATOM 1848 O O . THR A 1 234 ? -8.893 -4.252 -14.326 1.00 97.12 234 THR A O 1
ATOM 1851 N N . VAL A 1 235 ? -7.110 -2.917 -14.616 1.00 98.62 235 VAL A N 1
ATOM 1852 C CA . VAL A 1 235 ? -7.650 -1.776 -13.859 1.00 98.62 235 VAL A CA 1
ATOM 1853 C C . VAL A 1 235 ? -8.926 -1.249 -14.512 1.00 98.62 235 VAL A C 1
ATOM 1855 O O . VAL A 1 235 ? -9.936 -1.089 -13.829 1.00 98.62 235 VAL A O 1
ATOM 1858 N N . ARG A 1 236 ? -8.933 -1.042 -15.835 1.00 98.56 236 ARG A N 1
ATOM 1859 C CA . ARG A 1 236 ? -10.118 -0.577 -16.569 1.00 98.56 236 ARG A CA 1
ATOM 1860 C C . ARG A 1 236 ? -11.289 -1.554 -16.449 1.00 98.56 236 ARG A C 1
ATOM 1862 O O . ARG A 1 236 ? -12.424 -1.111 -16.291 1.00 98.56 236 ARG A O 1
ATOM 1869 N N . ALA A 1 237 ? -11.033 -2.862 -16.474 1.00 97.81 237 ALA A N 1
ATOM 1870 C CA . ALA A 1 237 ? -12.073 -3.874 -16.295 1.00 97.81 237 ALA A CA 1
ATOM 1871 C C . ALA A 1 237 ? -12.707 -3.838 -14.893 1.00 97.81 237 ALA A C 1
ATOM 1873 O O . ALA A 1 237 ? -13.888 -4.151 -14.747 1.00 97.81 237 ALA A O 1
ATOM 1874 N N . LYS A 1 238 ? -11.941 -3.464 -13.859 1.00 98.31 238 LYS A N 1
ATOM 1875 C CA . LYS A 1 238 ? -12.438 -3.342 -12.479 1.00 98.31 238 LYS A CA 1
ATOM 1876 C C . LYS A 1 238 ? -13.055 -1.979 -12.169 1.00 98.31 238 LYS A C 1
ATOM 1878 O O . LYS A 1 238 ? -13.996 -1.920 -11.377 1.00 98.31 238 LYS A O 1
ATOM 1883 N N . TYR A 1 239 ? -12.584 -0.928 -12.836 1.00 98.56 239 TYR A N 1
ATOM 1884 C CA . TYR A 1 239 ? -13.105 0.435 -12.739 1.00 98.56 239 TYR A CA 1
ATOM 1885 C C . TYR A 1 239 ? -13.433 1.010 -14.120 1.00 98.56 239 TYR A C 1
ATOM 1887 O O . TYR A 1 239 ? -12.676 1.817 -14.680 1.00 98.56 239 TYR A O 1
ATOM 1895 N N . PRO A 1 240 ? -14.592 0.650 -14.691 1.00 98.19 240 PRO A N 1
ATOM 1896 C CA . PRO A 1 240 ? -14.983 1.118 -16.018 1.00 98.19 240 PRO A CA 1
ATOM 1897 C C . PRO A 1 240 ? -15.149 2.646 -16.092 1.00 98.19 240 PRO A C 1
ATOM 1899 O O . PRO A 1 240 ? -14.968 3.233 -17.155 1.00 98.19 240 PRO A O 1
ATOM 1902 N N . GLY A 1 241 ? -15.469 3.309 -14.972 1.00 97.56 241 GLY A N 1
ATOM 1903 C CA . GLY A 1 241 ? -15.684 4.759 -14.913 1.00 97.56 241 GLY A CA 1
ATOM 1904 C C . GLY A 1 241 ? -14.441 5.609 -14.623 1.00 97.56 241 GLY A C 1
ATOM 1905 O O . GLY A 1 241 ? -14.481 6.817 -14.884 1.00 97.56 241 GLY A O 1
ATOM 1906 N N . ALA A 1 242 ? -13.363 5.004 -14.110 1.00 98.69 242 ALA A N 1
ATOM 1907 C CA . ALA A 1 242 ? -12.254 5.731 -13.496 1.00 98.69 242 ALA A CA 1
ATOM 1908 C C . ALA A 1 242 ? -11.393 6.520 -14.493 1.00 98.69 242 ALA A C 1
ATOM 1910 O O . ALA A 1 242 ? -11.187 6.108 -15.638 1.00 98.69 242 ALA A O 1
ATOM 1911 N N . LEU A 1 243 ? -10.826 7.627 -14.030 1.00 98.88 243 LEU A N 1
ATOM 1912 C CA . LEU A 1 243 ? -9.667 8.262 -14.649 1.00 98.88 243 LEU A CA 1
ATOM 1913 C C . LEU A 1 243 ? -8.400 7.534 -14.179 1.00 98.88 243 LEU A C 1
ATOM 1915 O O . LEU A 1 243 ? -8.143 7.476 -12.983 1.00 98.88 243 LEU A O 1
ATOM 1919 N N . ILE A 1 244 ? -7.615 6.985 -15.102 1.00 98.88 244 ILE A N 1
ATOM 1920 C CA . ILE A 1 244 ? -6.375 6.259 -14.809 1.00 98.88 244 ILE A CA 1
ATOM 1921 C C . ILE A 1 244 ? -5.190 7.158 -15.172 1.00 98.88 244 ILE A C 1
ATOM 1923 O O . ILE A 1 244 ? -4.956 7.463 -16.343 1.00 98.88 244 ILE A O 1
ATOM 1927 N N . LEU A 1 245 ? -4.446 7.596 -14.161 1.00 98.81 245 LEU A N 1
ATOM 1928 C CA . LEU A 1 245 ? -3.305 8.501 -14.269 1.00 98.81 245 LEU A CA 1
ATOM 1929 C C . LEU A 1 245 ? -2.010 7.701 -14.104 1.00 98.81 245 LEU A C 1
ATOM 1931 O O . LEU A 1 245 ? -1.644 7.311 -12.998 1.00 98.81 245 LEU A O 1
ATOM 1935 N N . CYS A 1 246 ? -1.315 7.452 -15.208 1.00 98.69 246 CYS A N 1
ATOM 1936 C CA . CYS A 1 246 ? -0.047 6.730 -15.232 1.00 98.69 246 CYS A CA 1
ATOM 1937 C C . CYS A 1 246 ? 1.099 7.722 -15.048 1.00 98.69 246 CYS A C 1
ATOM 1939 O O . CYS A 1 246 ? 1.254 8.652 -15.844 1.00 98.69 246 CYS A O 1
ATOM 1941 N N . LEU A 1 247 ? 1.904 7.531 -14.009 1.00 97.81 247 LEU A N 1
ATOM 1942 C CA . LEU A 1 247 ? 3.054 8.373 -13.716 1.00 97.81 247 LEU A CA 1
ATOM 1943 C C . LEU A 1 247 ? 4.325 7.734 -14.257 1.00 97.81 247 LEU A C 1
ATOM 1945 O O . LEU A 1 247 ? 4.531 6.528 -14.132 1.00 97.81 247 LEU A O 1
ATOM 1949 N N . MET A 1 248 ? 5.208 8.561 -14.807 1.00 94.56 248 MET A N 1
ATOM 1950 C CA . MET A 1 248 ? 6.569 8.126 -15.097 1.00 94.56 248 MET A CA 1
ATOM 1951 C C . MET A 1 248 ? 7.337 7.908 -13.773 1.00 94.56 248 MET A C 1
ATOM 1953 O O . MET A 1 248 ? 7.389 8.838 -12.966 1.00 94.56 248 MET A O 1
ATOM 1957 N N . PRO A 1 249 ? 7.940 6.735 -13.513 1.00 89.69 249 PRO A N 1
ATOM 1958 C CA . PRO A 1 249 ? 8.647 6.447 -12.262 1.00 89.69 249 PRO A CA 1
ATOM 1959 C C . PRO A 1 249 ? 9.748 7.454 -11.927 1.00 89.69 249 PRO A C 1
ATOM 1961 O O . PRO A 1 249 ? 10.669 7.628 -12.714 1.00 89.69 249 PRO A O 1
ATOM 1964 N N . LEU A 1 250 ? 9.700 8.071 -10.740 1.00 87.12 250 LEU A N 1
ATOM 1965 C CA . LEU A 1 250 ? 10.612 9.145 -10.297 1.00 87.12 250 LEU A CA 1
ATOM 1966 C C . LEU A 1 250 ? 12.103 8.858 -10.513 1.00 87.12 250 LEU A C 1
ATOM 1968 O O . LEU A 1 250 ? 12.839 9.740 -10.968 1.00 87.12 250 LEU A O 1
ATOM 1972 N N . ALA A 1 251 ? 12.523 7.624 -10.211 1.00 79.75 251 ALA A N 1
ATOM 1973 C CA . ALA A 1 251 ? 13.917 7.186 -10.249 1.00 79.75 251 ALA A CA 1
ATOM 1974 C C . ALA A 1 251 ? 14.593 7.450 -11.607 1.00 79.75 251 ALA A C 1
ATOM 1976 O O . ALA A 1 251 ? 15.804 7.659 -11.667 1.00 79.75 251 ALA A O 1
ATOM 1977 N N . TYR A 1 252 ? 13.816 7.525 -12.696 1.00 83.94 252 TYR A N 1
ATOM 1978 C CA . TYR A 1 252 ? 14.343 7.763 -14.039 1.00 83.94 252 TYR A CA 1
ATOM 1979 C C . TYR A 1 252 ? 15.005 9.137 -14.217 1.00 83.94 252 TYR A C 1
ATOM 1981 O O . TYR A 1 252 ? 15.899 9.283 -15.048 1.00 83.94 252 TYR A O 1
ATOM 1989 N N . THR A 1 253 ? 14.572 10.145 -13.450 1.00 87.19 253 THR A N 1
ATOM 1990 C CA . THR A 1 253 ? 15.092 11.520 -13.557 1.00 87.19 253 THR A CA 1
ATOM 1991 C C . THR A 1 253 ? 16.465 11.689 -12.914 1.00 87.19 253 THR A C 1
ATOM 1993 O O . THR A 1 253 ? 17.203 12.595 -13.289 1.00 87.19 253 THR A O 1
ATOM 1996 N N . CYS A 1 254 ? 16.811 10.807 -11.976 1.00 85.12 254 CYS A N 1
ATOM 1997 C CA . CYS A 1 254 ? 18.078 10.824 -11.249 1.00 85.12 254 CYS A CA 1
ATOM 1998 C C . CYS A 1 254 ? 19.065 9.756 -11.723 1.00 85.12 254 CYS A C 1
ATOM 2000 O O . CYS A 1 254 ? 20.235 9.792 -11.345 1.00 85.12 254 CYS A O 1
ATOM 2002 N N . ASP A 1 255 ? 18.619 8.829 -12.569 1.00 79.81 255 ASP A N 1
ATOM 2003 C CA . ASP A 1 255 ? 19.490 7.840 -13.181 1.00 79.81 255 ASP A CA 1
ATOM 2004 C C . ASP A 1 255 ? 20.270 8.443 -14.353 1.00 79.81 255 ASP A C 1
ATOM 2006 O O . ASP A 1 255 ? 19.703 8.928 -15.338 1.00 79.81 255 ASP A O 1
ATOM 2010 N N . THR A 1 256 ? 21.593 8.375 -14.247 1.00 69.69 256 THR A N 1
ATOM 2011 C CA . THR A 1 256 ? 22.530 8.817 -15.286 1.00 69.69 256 THR A CA 1
ATOM 2012 C C . THR A 1 256 ? 22.731 7.768 -16.379 1.00 69.69 256 THR A C 1
ATOM 2014 O O . THR A 1 256 ? 23.335 8.062 -17.410 1.00 69.69 256 THR A O 1
ATOM 2017 N N . GLU A 1 257 ? 22.216 6.553 -16.185 1.00 67.56 257 GLU A N 1
ATOM 2018 C CA . GLU A 1 257 ? 22.264 5.478 -17.168 1.00 67.56 257 GLU A CA 1
ATOM 2019 C C . GLU A 1 257 ? 21.027 5.465 -18.082 1.00 67.56 257 GLU A C 1
ATOM 2021 O O . GLU A 1 257 ? 19.966 6.028 -17.803 1.00 67.56 257 GLU A O 1
ATOM 2026 N N . SER A 1 258 ? 21.142 4.769 -19.214 1.00 75.38 258 SER A N 1
ATOM 2027 C CA . SER A 1 258 ? 20.040 4.554 -20.158 1.00 75.38 258 SER A CA 1
ATOM 2028 C C . SER A 1 258 ? 19.023 3.508 -19.683 1.00 75.38 258 SER A C 1
ATOM 2030 O O . SER A 1 258 ? 18.117 3.167 -20.442 1.00 75.38 258 SER A O 1
ATOM 2032 N N . ARG A 1 259 ? 19.133 2.997 -18.446 1.00 78.38 259 ARG A N 1
ATOM 2033 C CA . ARG A 1 259 ? 18.394 1.803 -17.998 1.00 78.38 259 ARG A CA 1
ATOM 2034 C C . ARG A 1 259 ? 16.876 1.999 -18.013 1.00 78.38 259 ARG A C 1
ATOM 2036 O O . ARG A 1 259 ? 16.150 1.055 -18.282 1.00 78.38 259 ARG A O 1
ATOM 2043 N N . TYR A 1 260 ? 16.407 3.226 -17.789 1.00 87.38 260 TYR A N 1
ATOM 2044 C CA . TYR A 1 260 ? 14.985 3.572 -17.815 1.00 87.38 260 TYR A CA 1
ATOM 2045 C C . TYR A 1 260 ? 14.473 4.041 -19.188 1.00 87.38 260 TYR A C 1
ATOM 2047 O O . TYR A 1 260 ? 13.312 4.426 -19.296 1.00 87.38 260 TYR A O 1
ATOM 2055 N N . ASN A 1 261 ? 15.291 4.025 -20.248 1.00 90.25 261 ASN A N 1
ATOM 2056 C CA . ASN A 1 261 ? 14.823 4.422 -21.584 1.00 90.25 261 ASN A CA 1
ATOM 2057 C C . ASN A 1 261 ? 13.759 3.453 -22.110 1.00 90.25 261 ASN A C 1
ATOM 2059 O O . ASN A 1 261 ? 12.730 3.890 -22.621 1.00 90.25 261 ASN A O 1
ATOM 2063 N N . ASP A 1 262 ? 13.987 2.153 -21.923 1.00 92.50 262 ASP A N 1
ATOM 2064 C CA . ASP A 1 262 ? 13.038 1.112 -22.317 1.00 92.50 262 ASP A CA 1
ATOM 2065 C C . ASP A 1 262 ? 11.737 1.208 -21.514 1.00 92.50 262 ASP A C 1
ATOM 2067 O O . ASP A 1 262 ? 10.654 1.095 -22.082 1.00 92.50 262 ASP A O 1
ATOM 2071 N N . MET A 1 263 ? 11.842 1.504 -20.216 1.00 93.31 263 MET A N 1
ATOM 2072 C CA . MET A 1 263 ? 10.698 1.779 -19.346 1.00 93.31 263 MET A CA 1
ATOM 2073 C C . MET A 1 263 ? 9.881 2.963 -19.870 1.00 93.31 263 MET A C 1
ATOM 2075 O O . MET A 1 263 ? 8.672 2.849 -20.068 1.00 93.31 263 MET A O 1
ATOM 2079 N N . TYR A 1 264 ? 10.554 4.086 -20.141 1.00 93.38 264 TYR A N 1
ATOM 2080 C CA . TYR A 1 264 ? 9.925 5.312 -20.621 1.00 93.38 264 TYR A CA 1
ATOM 2081 C C . TYR A 1 264 ? 9.190 5.077 -21.941 1.00 93.38 264 TYR A C 1
ATOM 2083 O O . TYR A 1 264 ? 8.033 5.479 -22.090 1.00 93.38 264 TYR A O 1
ATOM 2091 N N . GLN A 1 265 ? 9.853 4.413 -22.892 1.00 94.81 265 GLN A N 1
ATOM 2092 C CA . GLN A 1 265 ? 9.261 4.084 -24.181 1.00 94.81 265 GLN A CA 1
ATOM 2093 C C . GLN A 1 265 ? 8.081 3.123 -24.010 1.00 94.81 265 GLN A C 1
ATOM 2095 O O . GLN A 1 265 ? 6.983 3.436 -24.462 1.00 94.81 265 GLN A O 1
ATOM 2100 N N . GLY A 1 266 ? 8.280 2.003 -23.313 1.00 96.81 266 GLY A N 1
ATOM 2101 C CA . GLY A 1 266 ? 7.254 0.979 -23.132 1.00 96.81 266 GLY A CA 1
ATOM 2102 C C . GLY A 1 266 ? 6.003 1.506 -22.429 1.00 96.81 266 GLY A C 1
ATOM 2103 O O . GLY A 1 266 ? 4.894 1.242 -22.882 1.00 96.81 266 GLY A O 1
ATOM 2104 N N . LEU A 1 267 ? 6.162 2.318 -21.379 1.00 97.25 267 LEU A N 1
ATOM 2105 C CA . LEU A 1 267 ? 5.045 2.973 -20.692 1.00 97.25 267 LEU A CA 1
ATOM 2106 C C . LEU A 1 267 ? 4.314 3.964 -21.605 1.00 97.25 267 LEU A C 1
ATOM 2108 O O . LEU A 1 267 ? 3.084 3.989 -21.663 1.00 97.25 267 LEU A O 1
ATOM 2112 N N . THR A 1 268 ? 5.071 4.785 -22.334 1.00 97.12 268 THR A N 1
ATOM 2113 C CA . THR A 1 268 ? 4.492 5.767 -23.255 1.00 97.12 268 THR A CA 1
ATOM 2114 C C . THR A 1 268 ? 3.674 5.086 -24.348 1.00 97.12 268 THR A C 1
ATOM 2116 O O . THR A 1 268 ? 2.556 5.518 -24.643 1.00 97.12 268 THR A O 1
ATOM 2119 N N . ASP A 1 269 ? 4.212 4.017 -24.927 1.00 98.06 269 ASP A N 1
ATOM 2120 C CA . ASP A 1 269 ? 3.558 3.264 -25.988 1.00 98.06 269 ASP A CA 1
ATOM 2121 C C . ASP A 1 269 ? 2.345 2.488 -25.448 1.00 98.06 269 ASP A C 1
ATOM 2123 O O . ASP A 1 269 ? 1.290 2.526 -26.080 1.00 98.06 269 ASP A O 1
ATOM 2127 N N . ALA A 1 270 ? 2.423 1.928 -24.233 1.00 98.38 270 ALA A N 1
ATOM 2128 C CA . ALA A 1 270 ? 1.302 1.248 -23.577 1.00 98.38 270 ALA A CA 1
ATOM 2129 C C . ALA A 1 270 ? 0.095 2.167 -23.370 1.00 98.38 270 ALA A C 1
ATOM 2131 O O . ALA A 1 270 ? -1.031 1.800 -23.705 1.00 98.38 270 ALA A O 1
ATOM 2132 N N . VAL A 1 271 ? 0.312 3.383 -22.851 1.00 98.06 271 VAL A N 1
ATOM 2133 C CA . VAL A 1 271 ? -0.779 4.352 -22.648 1.00 98.06 271 VAL A CA 1
ATOM 2134 C C . VAL A 1 271 ? -1.354 4.821 -23.985 1.00 98.06 271 VAL A C 1
ATOM 2136 O O . VAL A 1 271 ? -2.572 4.918 -24.129 1.00 98.06 271 VAL A O 1
ATOM 2139 N N . ARG A 1 272 ? -0.506 5.075 -24.991 1.00 97.12 272 ARG A N 1
ATOM 2140 C CA . ARG A 1 272 ? -0.965 5.460 -26.339 1.00 97.12 272 ARG A CA 1
ATOM 2141 C C . ARG A 1 272 ? -1.806 4.368 -27.000 1.00 97.12 272 ARG A C 1
ATOM 2143 O O . ARG A 1 272 ? -2.781 4.695 -27.676 1.00 97.12 272 ARG A O 1
ATOM 2150 N N . ALA A 1 273 ? -1.445 3.102 -26.803 1.00 97.44 273 ALA A N 1
ATOM 2151 C CA . ALA A 1 273 ? -2.135 1.959 -27.388 1.00 97.44 273 ALA A CA 1
ATOM 2152 C C . ALA A 1 273 ? -3.564 1.773 -26.855 1.00 97.44 273 ALA A C 1
ATOM 2154 O O . ALA A 1 273 ? -4.404 1.244 -27.579 1.00 97.44 273 ALA A O 1
ATOM 2155 N N . GLN A 1 274 ? -3.873 2.251 -25.642 1.00 95.56 274 GLN A N 1
ATOM 2156 C CA . GLN A 1 274 ? -5.209 2.090 -25.056 1.00 95.56 274 GLN A CA 1
ATOM 2157 C C . GLN A 1 274 ? -6.315 2.817 -25.829 1.00 95.56 274 GLN A C 1
ATOM 2159 O O . GLN A 1 274 ? -7.467 2.399 -25.770 1.00 95.56 274 GLN A O 1
ATOM 2164 N N . GLN A 1 275 ? -5.990 3.921 -26.518 1.00 94.25 275 GLN A N 1
ATOM 2165 C CA . GLN A 1 275 ? -6.971 4.775 -27.212 1.00 94.25 275 GLN A CA 1
ATOM 2166 C C . GLN A 1 275 ? -8.171 5.204 -26.329 1.00 94.25 275 GLN A C 1
ATOM 2168 O O . GLN A 1 275 ? -9.243 5.528 -26.837 1.00 94.25 275 GLN A O 1
ATOM 2173 N N . ASP A 1 276 ? -7.983 5.244 -25.006 1.00 97.25 276 ASP A N 1
ATOM 2174 C CA . ASP A 1 276 ? -8.976 5.633 -24.002 1.00 97.25 276 ASP A CA 1
ATOM 2175 C C . ASP A 1 276 ? -8.627 7.025 -23.456 1.00 97.25 276 ASP A C 1
ATOM 2177 O O . ASP A 1 276 ? -7.562 7.230 -22.872 1.00 97.25 276 ASP A O 1
ATOM 2181 N N . GLU A 1 277 ? -9.524 8.003 -23.625 1.00 96.56 277 GLU A N 1
ATOM 2182 C CA . GLU A 1 277 ? -9.274 9.386 -23.191 1.00 96.56 277 GLU A CA 1
ATOM 2183 C C . GLU A 1 277 ? -9.144 9.552 -21.670 1.00 96.56 277 GLU A C 1
ATOM 2185 O O . GLU A 1 277 ? -8.609 10.565 -21.209 1.00 96.56 277 GLU A O 1
ATOM 2190 N N . LYS A 1 278 ? -9.621 8.571 -20.895 1.00 98.50 278 LYS A N 1
ATOM 2191 C CA . LYS A 1 278 ? -9.498 8.516 -19.437 1.00 98.50 278 LYS A CA 1
ATOM 2192 C C . LYS A 1 278 ? -8.249 7.764 -18.980 1.00 98.50 278 LYS A C 1
ATOM 2194 O O . LYS A 1 278 ? -8.109 7.550 -17.780 1.00 98.50 278 LYS A O 1
ATOM 2199 N N . ILE A 1 279 ? -7.348 7.369 -19.879 1.00 98.69 279 ILE A N 1
ATOM 2200 C CA . ILE A 1 279 ? -6.024 6.847 -19.523 1.00 98.69 279 ILE A CA 1
ATOM 2201 C C . ILE A 1 279 ? -4.983 7.880 -19.944 1.00 98.69 279 ILE A C 1
ATOM 2203 O O . ILE A 1 279 ? -4.824 8.202 -21.121 1.00 98.69 279 ILE A O 1
ATOM 2207 N N . ARG A 1 280 ? -4.307 8.468 -18.956 1.00 98.25 280 ARG A N 1
ATOM 2208 C CA . ARG A 1 280 ? -3.467 9.656 -19.134 1.00 98.25 280 ARG A CA 1
ATOM 2209 C C . ARG A 1 280 ? -2.061 9.383 -18.637 1.00 98.25 280 ARG A C 1
ATOM 2211 O O . ARG A 1 280 ? -1.882 8.869 -17.538 1.00 98.25 280 ARG A O 1
ATOM 2218 N N . LEU A 1 281 ? -1.067 9.757 -19.437 1.00 97.69 281 LEU A N 1
ATOM 2219 C CA . LEU A 1 281 ? 0.339 9.696 -19.056 1.00 97.69 281 LEU A CA 1
ATOM 2220 C C . LEU A 1 281 ? 0.796 11.051 -18.513 1.00 97.69 281 LEU A C 1
ATOM 2222 O O . LEU A 1 281 ? 0.627 12.070 -19.185 1.00 97.69 281 LEU A O 1
ATOM 2226 N N . HIS A 1 282 ? 1.445 11.049 -17.352 1.00 96.94 282 HIS A N 1
ATOM 2227 C CA . HIS A 1 282 ? 2.039 12.236 -16.747 1.00 96.94 282 HIS A CA 1
ATOM 2228 C C . HIS A 1 282 ? 3.531 12.032 -16.473 1.00 96.94 282 HIS A C 1
ATOM 2230 O O . HIS A 1 282 ? 3.961 11.062 -15.849 1.00 96.94 282 HIS A O 1
ATOM 2236 N N . THR A 1 283 ? 4.339 12.978 -16.948 1.00 92.75 283 THR A N 1
ATOM 2237 C CA . THR A 1 283 ? 5.789 13.003 -16.719 1.00 92.75 283 THR A CA 1
ATOM 2238 C C . THR A 1 283 ? 6.114 13.435 -15.293 1.00 92.75 283 THR A C 1
ATOM 2240 O O . THR A 1 283 ? 5.356 14.206 -14.710 1.00 92.75 283 THR A O 1
ATOM 2243 N N . THR A 1 284 ? 7.285 13.056 -14.784 1.00 92.19 284 THR A N 1
ATOM 2244 C CA . THR A 1 284 ? 7.744 13.398 -13.423 1.00 92.19 284 THR A CA 1
ATOM 2245 C C . THR A 1 284 ? 9.058 14.190 -13.408 1.00 92.19 284 THR A C 1
ATOM 2247 O O . THR A 1 284 ? 9.887 14.062 -12.511 1.00 92.19 284 THR A O 1
ATOM 2250 N N . GLY A 1 285 ? 9.244 15.044 -14.419 1.00 91.31 285 GLY A N 1
ATOM 2251 C CA . GLY A 1 285 ? 10.491 15.769 -14.689 1.00 91.31 285 GLY A CA 1
ATOM 2252 C C . GLY A 1 285 ? 11.236 15.174 -15.874 1.00 91.31 285 GLY A C 1
ATOM 2253 O O . GLY A 1 285 ? 10.649 14.414 -16.632 1.00 91.31 285 GLY A O 1
ATOM 2254 N N . THR A 1 286 ? 12.501 15.540 -16.055 1.00 89.69 286 THR A N 1
ATOM 2255 C CA . THR A 1 286 ? 13.418 14.971 -17.067 1.00 89.69 286 THR A CA 1
ATOM 2256 C C . THR A 1 286 ? 14.792 14.760 -16.431 1.00 89.69 286 THR A C 1
ATOM 2258 O O . THR A 1 286 ? 15.005 15.222 -15.312 1.00 89.69 286 THR A O 1
ATOM 2261 N N . ARG A 1 287 ? 15.732 14.097 -17.116 1.00 86.50 287 ARG A N 1
ATOM 2262 C CA . ARG A 1 287 ? 17.116 13.989 -16.618 1.00 86.50 287 ARG A CA 1
ATOM 2263 C C . ARG A 1 287 ? 17.821 15.348 -16.592 1.00 86.50 287 ARG A C 1
ATOM 2265 O O . ARG A 1 287 ? 18.626 15.618 -15.710 1.00 86.50 287 ARG A O 1
ATOM 2272 N N . GLU A 1 288 ? 17.493 16.222 -17.540 1.00 88.69 288 GLU A N 1
ATOM 2273 C CA . GLU A 1 288 ? 18.074 17.561 -17.673 1.00 88.69 288 GLU A CA 1
ATOM 2274 C C . GLU A 1 288 ? 17.448 18.563 -16.691 1.00 88.69 288 GLU A C 1
ATOM 2276 O O . GLU A 1 288 ? 18.079 19.544 -16.300 1.00 88.69 288 GLU A O 1
ATOM 2281 N N . ALA A 1 289 ? 16.201 18.317 -16.288 1.00 91.00 289 ALA A N 1
ATOM 2282 C CA . ALA A 1 289 ? 15.461 19.118 -15.323 1.00 91.00 289 ALA A CA 1
ATOM 2283 C C . ALA A 1 289 ? 14.671 18.204 -14.367 1.00 91.00 289 ALA A C 1
ATOM 2285 O O . ALA A 1 289 ? 13.437 18.104 -14.484 1.00 91.00 289 ALA A O 1
ATOM 2286 N N . PRO A 1 290 ? 15.358 17.516 -13.433 1.00 91.94 290 PRO A N 1
ATOM 2287 C CA . PRO A 1 290 ? 14.695 16.668 -12.457 1.00 91.94 290 PRO A CA 1
ATOM 2288 C C . PRO A 1 290 ? 13.833 17.531 -11.534 1.00 91.94 290 PRO A C 1
ATOM 2290 O O . PRO A 1 290 ? 14.183 18.659 -11.173 1.00 91.94 290 PRO A O 1
ATOM 2293 N N . TRP A 1 291 ? 12.658 17.021 -11.168 1.00 94.12 291 TRP A N 1
ATOM 2294 C CA . TRP A 1 291 ? 11.757 17.730 -10.256 1.00 94.12 291 TRP A CA 1
ATOM 2295 C C . TRP A 1 291 ? 12.247 17.717 -8.812 1.00 94.12 291 TRP A C 1
ATOM 2297 O O . TRP A 1 291 ? 11.985 18.670 -8.075 1.00 94.12 291 TRP A O 1
ATOM 2307 N N . LEU A 1 292 ? 12.946 16.646 -8.440 1.00 94.25 292 LEU A N 1
ATOM 2308 C CA . LEU A 1 292 ? 13.518 16.425 -7.122 1.00 94.25 292 LEU A CA 1
ATOM 2309 C C . LEU A 1 292 ? 15.039 16.531 -7.185 1.00 94.25 292 LEU A C 1
ATOM 2311 O O . LEU A 1 292 ? 15.663 16.177 -8.184 1.00 94.25 292 LEU A O 1
ATOM 2315 N N . ASN A 1 293 ? 15.648 16.994 -6.098 1.00 93.12 293 ASN A N 1
ATOM 2316 C CA . ASN A 1 293 ? 17.092 16.942 -5.949 1.00 93.12 293 ASN A CA 1
ATOM 2317 C C . ASN A 1 293 ? 17.531 15.497 -5.664 1.00 93.12 293 ASN A C 1
ATOM 2319 O O . ASN A 1 293 ? 17.213 14.948 -4.611 1.00 93.12 293 ASN A O 1
ATOM 2323 N N . CYS A 1 294 ? 18.316 14.914 -6.570 1.00 89.81 294 CYS A N 1
ATOM 2324 C CA . CYS A 1 294 ? 18.752 13.516 -6.508 1.00 89.81 294 CYS A CA 1
ATOM 2325 C C . CYS A 1 294 ? 19.585 13.134 -5.272 1.00 89.81 294 CYS A C 1
ATOM 2327 O O . CYS A 1 294 ? 19.787 11.951 -5.024 1.00 89.81 294 CYS A O 1
ATOM 2329 N N . TYR A 1 295 ? 20.055 14.113 -4.495 1.00 89.12 295 TYR A N 1
ATOM 2330 C CA . TYR A 1 295 ? 20.833 13.891 -3.277 1.00 89.12 295 TYR A CA 1
ATOM 2331 C C . TYR A 1 295 ? 20.042 14.191 -2.006 1.00 89.12 295 TYR A C 1
ATOM 2333 O O . TYR A 1 295 ? 20.122 13.428 -1.054 1.00 89.12 295 TYR A O 1
ATOM 2341 N N . SER A 1 296 ? 19.311 15.309 -1.956 1.00 93.69 296 SER A N 1
ATOM 2342 C CA . SER A 1 296 ? 18.651 15.758 -0.720 1.00 93.69 296 SER A CA 1
ATOM 2343 C C . SER A 1 296 ? 17.196 15.318 -0.593 1.00 93.69 296 SER A C 1
ATOM 2345 O O . SER A 1 296 ? 16.655 15.332 0.510 1.00 93.69 296 SER A O 1
ATOM 2347 N N . ASP A 1 297 ? 16.545 14.978 -1.706 1.00 95.69 297 ASP A N 1
ATOM 2348 C CA . ASP A 1 297 ? 15.120 14.633 -1.716 1.00 95.69 297 ASP A CA 1
ATOM 2349 C C . ASP A 1 297 ? 14.888 13.116 -1.717 1.00 95.69 297 ASP A C 1
ATOM 2351 O O . ASP A 1 297 ? 13.745 12.682 -1.599 1.00 95.69 297 ASP A O 1
ATOM 2355 N N . TYR A 1 298 ? 15.959 12.319 -1.765 1.00 92.75 298 TYR A N 1
ATOM 2356 C CA . TYR A 1 298 ? 15.930 10.859 -1.707 1.00 92.75 298 TYR A CA 1
ATOM 2357 C C . TYR A 1 298 ? 16.711 10.331 -0.503 1.00 92.75 298 TYR A C 1
ATOM 2359 O O . TYR A 1 298 ? 17.738 10.889 -0.122 1.00 92.75 298 TYR A O 1
ATOM 2367 N N . VAL A 1 299 ? 16.238 9.229 0.070 1.00 90.69 299 VAL A N 1
ATOM 2368 C CA . VAL A 1 299 ? 16.901 8.498 1.155 1.00 90.69 299 VAL A CA 1
ATOM 2369 C C . VAL A 1 299 ? 18.100 7.721 0.614 1.00 90.69 299 VAL A C 1
ATOM 2371 O O . VAL A 1 299 ? 19.206 7.867 1.124 1.00 90.69 299 VAL A O 1
ATOM 2374 N N . ASP A 1 300 ? 17.899 6.954 -0.456 1.00 86.12 300 ASP A N 1
ATOM 2375 C CA . ASP A 1 300 ? 18.876 6.011 -1.021 1.00 86.12 300 ASP A CA 1
ATOM 2376 C C . ASP A 1 300 ? 19.046 6.159 -2.546 1.00 86.12 300 ASP A C 1
ATOM 2378 O O . ASP A 1 300 ? 19.495 5.247 -3.240 1.00 86.12 300 ASP A O 1
ATOM 2382 N N . GLY A 1 301 ? 18.647 7.311 -3.090 1.00 86.44 301 GLY A N 1
ATOM 2383 C CA . GLY A 1 301 ? 18.638 7.582 -4.530 1.00 86.44 301 GLY A CA 1
ATOM 2384 C C . GLY A 1 301 ? 17.443 6.990 -5.290 1.00 86.44 301 GLY A C 1
ATOM 2385 O O . GLY A 1 301 ? 17.300 7.275 -6.476 1.00 86.44 301 GLY A O 1
ATOM 2386 N N . THR A 1 302 ? 16.571 6.217 -4.629 1.00 90.12 302 THR A N 1
ATOM 2387 C CA . THR A 1 302 ? 15.327 5.682 -5.216 1.00 90.12 302 THR A CA 1
ATOM 2388 C C . THR A 1 302 ? 14.093 6.156 -4.453 1.00 90.12 302 THR A C 1
ATOM 2390 O O . THR A 1 302 ? 13.142 6.651 -5.058 1.00 90.12 302 THR A O 1
ATOM 2393 N N . HIS A 1 303 ? 14.117 6.055 -3.124 1.00 94.62 303 HIS A N 1
ATOM 2394 C CA . HIS A 1 303 ? 12.974 6.354 -2.263 1.00 94.62 303 HIS A CA 1
ATOM 2395 C C . HIS A 1 303 ? 12.985 7.822 -1.822 1.00 94.62 303 HIS A C 1
ATOM 2397 O O . HIS A 1 303 ? 13.994 8.277 -1.275 1.00 94.62 303 HIS A O 1
ATOM 2403 N N . PRO A 1 304 ? 11.907 8.593 -2.047 1.00 96.06 304 PRO A N 1
ATOM 2404 C CA . PRO A 1 304 ? 11.825 9.968 -1.572 1.00 96.06 304 PRO A CA 1
ATOM 2405 C C . PRO A 1 304 ? 11.839 10.058 -0.041 1.00 96.06 304 PRO A C 1
ATOM 2407 O O . PRO A 1 304 ? 11.224 9.247 0.647 1.00 96.06 304 PRO A O 1
ATOM 2410 N N . THR A 1 305 ? 12.475 11.097 0.498 1.00 96.31 305 THR A N 1
ATOM 2411 C CA . THR A 1 305 ? 12.236 11.517 1.891 1.00 96.31 305 THR A CA 1
ATOM 2412 C C . THR A 1 305 ? 10.821 12.094 2.023 1.00 96.31 305 THR A C 1
ATOM 2414 O O . THR A 1 305 ? 10.195 12.418 1.012 1.00 96.31 305 THR A O 1
ATOM 2417 N N . ARG A 1 306 ? 10.331 12.347 3.246 1.00 97.25 306 ARG A N 1
ATOM 2418 C CA . ARG A 1 306 ? 9.077 13.113 3.462 1.00 97.25 306 ARG A CA 1
ATOM 2419 C C . ARG A 1 306 ? 9.011 14.403 2.645 1.00 97.25 306 ARG A C 1
ATOM 2421 O O . ARG A 1 306 ? 8.025 14.688 1.971 1.00 97.25 306 ARG A O 1
ATOM 2428 N N . GLU A 1 307 ? 10.091 15.177 2.673 1.00 97.00 307 GLU A N 1
ATOM 2429 C CA . GLU A 1 307 ? 10.169 16.434 1.933 1.00 97.00 307 GLU A CA 1
ATOM 2430 C C . GLU A 1 307 ? 10.229 16.203 0.414 1.00 97.00 307 GLU A C 1
ATOM 2432 O O . GLU A 1 307 ? 9.607 16.944 -0.349 1.00 97.00 307 GLU A O 1
ATOM 2437 N N . GLY A 1 308 ? 10.914 15.147 -0.034 1.00 96.94 308 GLY A N 1
ATOM 2438 C CA . GLY A 1 308 ? 10.903 14.718 -1.431 1.00 96.94 308 GLY A CA 1
ATOM 2439 C C . GLY A 1 308 ? 9.508 14.314 -1.916 1.00 96.94 308 GLY A C 1
ATOM 2440 O O . GLY A 1 308 ? 9.070 14.777 -2.968 1.00 96.94 308 GLY A O 1
ATOM 2441 N N . GLY A 1 309 ? 8.771 13.529 -1.125 1.00 97.50 309 GLY A N 1
ATOM 2442 C CA . GLY A 1 309 ? 7.388 13.134 -1.402 1.00 97.50 309 GLY A CA 1
ATOM 2443 C C . GLY A 1 309 ? 6.439 14.333 -1.474 1.00 97.50 309 GLY A C 1
ATOM 2444 O O . GLY A 1 309 ? 5.646 14.442 -2.413 1.00 97.50 309 GLY A O 1
ATOM 2445 N N . ARG A 1 310 ? 6.581 15.298 -0.557 1.00 97.94 310 ARG A N 1
ATOM 2446 C CA . ARG A 1 310 ? 5.837 16.568 -0.590 1.00 97.94 310 ARG A CA 1
ATOM 2447 C C . ARG A 1 310 ? 6.103 17.352 -1.876 1.00 97.94 310 ARG A C 1
ATOM 2449 O O . ARG A 1 310 ? 5.161 17.729 -2.574 1.00 97.94 310 ARG A O 1
ATOM 2456 N N . LYS A 1 311 ? 7.377 17.571 -2.222 1.00 97.81 311 LYS A N 1
ATOM 2457 C CA . LYS A 1 311 ? 7.777 18.254 -3.467 1.00 97.81 311 LYS A CA 1
ATOM 2458 C C . LYS A 1 311 ? 7.264 17.520 -4.702 1.00 97.81 311 LYS A C 1
ATOM 2460 O O . LYS A 1 311 ? 6.841 18.165 -5.661 1.00 97.81 311 LYS A O 1
ATOM 2465 N N . PHE A 1 312 ? 7.283 16.189 -4.684 1.00 97.56 312 PHE A N 1
ATOM 2466 C CA . PHE A 1 312 ? 6.789 15.379 -5.789 1.00 97.56 312 PHE A CA 1
ATOM 2467 C C . PHE A 1 312 ? 5.298 15.616 -6.028 1.00 97.56 312 PHE A C 1
ATOM 2469 O O . PHE A 1 312 ? 4.906 15.978 -7.139 1.00 97.56 312 PHE A O 1
ATOM 2476 N N . ALA A 1 313 ? 4.483 15.519 -4.975 1.00 98.00 313 ALA A N 1
ATOM 2477 C CA . ALA A 1 313 ? 3.056 15.808 -5.053 1.00 98.00 313 ALA A CA 1
ATOM 2478 C C . ALA A 1 313 ? 2.786 17.241 -5.547 1.00 98.00 313 ALA A C 1
ATOM 2480 O O . ALA A 1 313 ? 1.971 17.446 -6.445 1.00 98.00 313 ALA A O 1
ATOM 2481 N N . GLU A 1 314 ? 3.517 18.240 -5.043 1.00 97.50 314 GLU A N 1
ATOM 2482 C CA . GLU A 1 314 ? 3.367 19.636 -5.482 1.00 97.50 314 GLU A CA 1
ATOM 2483 C C . GLU A 1 314 ? 3.651 19.851 -6.970 1.00 97.50 314 GLU A C 1
ATOM 2485 O O . GLU A 1 314 ? 3.025 20.707 -7.597 1.00 97.50 314 GLU A O 1
ATOM 2490 N N . ARG A 1 315 ? 4.571 19.077 -7.550 1.00 97.06 315 ARG A N 1
ATOM 2491 C CA . ARG A 1 315 ? 4.871 19.125 -8.986 1.00 97.06 315 ARG A CA 1
ATOM 2492 C C . ARG A 1 315 ? 3.851 18.364 -9.829 1.00 97.06 315 ARG A C 1
ATOM 2494 O O . ARG A 1 315 ? 3.583 18.778 -10.955 1.00 97.06 315 ARG A O 1
ATOM 2501 N N . LEU A 1 316 ? 3.257 17.303 -9.286 1.00 97.69 316 LEU A N 1
ATOM 2502 C CA . LEU A 1 316 ? 2.195 16.541 -9.942 1.00 97.69 316 LEU A CA 1
ATOM 2503 C C . LEU A 1 316 ? 0.883 17.328 -10.032 1.00 97.69 316 LEU A C 1
ATOM 2505 O O . LEU A 1 316 ? 0.255 17.343 -11.090 1.00 97.69 316 LEU A O 1
ATOM 2509 N N . LEU A 1 317 ? 0.469 18.004 -8.956 1.00 98.06 317 LEU A N 1
ATOM 2510 C CA . LEU A 1 317 ? -0.854 18.637 -8.861 1.00 98.06 317 LEU A CA 1
ATOM 2511 C C . LEU A 1 317 ? -1.211 19.568 -10.041 1.00 98.06 317 LEU A C 1
ATOM 2513 O O . LEU A 1 317 ? -2.321 19.449 -10.562 1.00 98.06 317 LEU A O 1
ATOM 2517 N N . PRO A 1 318 ? -0.324 20.458 -10.537 1.00 96.44 318 PRO A N 1
ATOM 2518 C CA . PRO A 1 318 ? -0.621 21.275 -11.714 1.00 96.44 318 PRO A CA 1
ATOM 2519 C C . PRO A 1 318 ? -0.914 20.471 -12.988 1.00 96.44 318 PRO A C 1
ATOM 2521 O O . PRO A 1 318 ? -1.616 20.971 -13.863 1.00 96.44 318 PRO A O 1
ATOM 2524 N N . SER A 1 319 ? -0.377 19.253 -13.104 1.00 95.00 319 SER A N 1
ATOM 2525 C CA . SER A 1 319 ? -0.570 18.375 -14.261 1.00 95.00 319 SER A CA 1
ATOM 2526 C C . SER A 1 319 ? -1.777 17.449 -14.098 1.00 95.00 319 SER A C 1
ATOM 2528 O O . SER A 1 319 ? -2.532 17.277 -15.050 1.00 95.00 319 SER A O 1
ATOM 2530 N N . LEU A 1 320 ? -1.988 16.893 -12.900 1.00 98.12 320 LEU A N 1
ATOM 2531 C CA . LEU A 1 320 ? -3.048 15.914 -12.638 1.00 98.12 320 LEU A CA 1
ATOM 2532 C C . LEU A 1 320 ? -4.422 16.569 -12.419 1.00 98.12 320 LEU A C 1
ATOM 2534 O O . LEU A 1 320 ? -5.428 16.124 -12.970 1.00 98.12 320 LEU A O 1
ATOM 2538 N N . THR A 1 321 ? -4.484 17.647 -11.628 1.00 97.94 321 THR A N 1
ATOM 2539 C CA . THR A 1 321 ? -5.754 18.262 -11.204 1.00 97.94 321 THR A CA 1
ATOM 2540 C C . THR A 1 321 ? -6.630 18.751 -12.366 1.00 97.94 321 THR A C 1
ATOM 2542 O O . THR A 1 321 ? -7.847 18.607 -12.264 1.00 97.94 321 THR A O 1
ATOM 2545 N N . PRO A 1 322 ? -6.097 19.301 -13.478 1.00 97.25 322 PRO A N 1
ATOM 2546 C CA . PRO A 1 322 ? -6.921 19.636 -14.640 1.00 97.25 322 PRO A CA 1
ATOM 2547 C C . PRO A 1 322 ? -7.687 18.440 -15.221 1.00 97.25 322 PRO A C 1
ATOM 2549 O O . PRO A 1 322 ? -8.861 18.592 -15.556 1.00 97.25 322 PRO A O 1
ATOM 2552 N N . ASP A 1 323 ? -7.063 17.260 -15.294 1.00 97.69 323 ASP A N 1
ATOM 2553 C CA . ASP A 1 323 ? -7.718 16.048 -15.792 1.00 97.69 323 ASP A CA 1
ATOM 2554 C C . ASP A 1 323 ? -8.761 15.546 -14.780 1.00 97.69 323 ASP A C 1
ATOM 2556 O O . ASP A 1 323 ? -9.908 15.295 -15.154 1.00 97.69 323 ASP A O 1
ATOM 2560 N N . VAL A 1 324 ? -8.426 15.515 -13.483 1.00 98.00 324 VAL A N 1
ATOM 2561 C CA . VAL A 1 324 ? -9.383 15.157 -12.414 1.00 98.00 324 VAL A CA 1
ATOM 2562 C C . VAL A 1 324 ? -10.611 16.071 -12.444 1.00 98.00 324 VAL A C 1
ATOM 2564 O O . VAL A 1 324 ? -11.743 15.594 -12.471 1.00 98.00 324 VAL A O 1
ATOM 2567 N N . ARG A 1 325 ? -10.405 17.389 -12.520 1.00 96.25 325 ARG A N 1
ATOM 2568 C CA . ARG A 1 325 ? -11.478 18.390 -12.604 1.00 96.25 325 ARG A CA 1
ATOM 2569 C C . ARG A 1 325 ? -12.310 18.251 -13.873 1.00 96.25 325 ARG A C 1
ATOM 2571 O O . ARG A 1 325 ? -13.520 18.444 -13.822 1.00 96.25 325 ARG A O 1
ATOM 2578 N N . ARG A 1 326 ? -11.690 17.922 -15.009 1.00 96.25 326 ARG A N 1
ATOM 2579 C CA . ARG A 1 326 ? -12.404 17.716 -16.277 1.00 96.25 326 ARG A CA 1
ATOM 2580 C C . ARG A 1 326 ? -13.399 16.561 -16.179 1.00 96.25 326 ARG A C 1
ATOM 2582 O O . ARG A 1 326 ? -14.514 16.694 -16.676 1.00 96.25 326 ARG A O 1
ATOM 2589 N N . PHE A 1 327 ? -13.001 15.442 -15.576 1.00 96.75 327 PHE A N 1
ATOM 2590 C CA . PHE A 1 327 ? -13.837 14.240 -15.520 1.00 96.75 327 PHE A CA 1
ATOM 2591 C C . PHE A 1 327 ? -14.745 14.177 -14.283 1.00 96.75 327 PHE A C 1
ATOM 2593 O O . PHE A 1 327 ? -15.801 13.551 -14.351 1.00 96.75 327 PHE A O 1
ATOM 2600 N N . PHE A 1 328 ? -14.388 14.866 -13.195 1.00 95.94 328 PHE A N 1
ATOM 2601 C CA . PHE A 1 328 ? -15.137 14.881 -11.933 1.00 95.94 328 PHE A CA 1
ATOM 2602 C C . PHE A 1 328 ? -15.333 16.305 -11.377 1.00 95.94 328 PHE A C 1
ATOM 2604 O O . PHE A 1 328 ? -14.983 16.568 -10.224 1.00 95.94 328 PHE A O 1
ATOM 2611 N N . PRO A 1 329 ? -15.922 17.246 -12.139 1.00 94.50 329 PRO A N 1
ATOM 2612 C CA . PRO A 1 329 ? -16.035 18.650 -11.725 1.00 94.50 329 PRO A CA 1
ATOM 2613 C C . PRO A 1 329 ? -16.860 18.845 -10.445 1.00 94.50 329 PRO A C 1
ATOM 2615 O O . PRO A 1 329 ? -16.590 19.764 -9.681 1.00 94.50 329 PRO A O 1
ATOM 2618 N N . GLN A 1 330 ? -17.818 17.950 -10.178 1.00 92.62 330 GLN A N 1
ATOM 2619 C CA . GLN A 1 330 ? -18.657 17.990 -8.973 1.00 92.62 330 GLN A CA 1
ATOM 2620 C C . GLN A 1 330 ? -17.892 17.605 -7.699 1.00 92.62 330 GLN A C 1
ATOM 2622 O O . GLN A 1 330 ? -18.210 18.091 -6.619 1.00 92.62 330 GLN A O 1
ATOM 2627 N N . LYS A 1 331 ? -16.867 16.751 -7.826 1.00 93.94 331 LYS A N 1
ATOM 2628 C CA . LYS A 1 331 ? -16.017 16.310 -6.709 1.00 93.94 331 LYS A CA 1
ATOM 2629 C C . LYS A 1 331 ? -14.705 17.100 -6.627 1.00 93.94 331 LYS A C 1
ATOM 2631 O O . LYS A 1 331 ? -14.092 17.175 -5.568 1.00 93.94 331 LYS A O 1
ATOM 2636 N N . CYS A 1 332 ? -14.285 17.725 -7.731 1.00 94.69 332 CYS A N 1
ATOM 2637 C CA . CYS A 1 332 ? -13.091 18.558 -7.818 1.00 94.69 332 CYS A CA 1
ATOM 2638 C C . CYS A 1 332 ? -13.361 19.918 -8.480 1.00 94.69 332 CYS A C 1
ATOM 2640 O O . CYS A 1 332 ? -13.009 20.146 -9.636 1.00 94.69 332 CYS A O 1
ATOM 2642 N N . GLY A 1 333 ? -13.955 20.847 -7.730 1.00 89.31 333 GLY A N 1
ATOM 2643 C CA . GLY A 1 333 ? -14.241 22.203 -8.204 1.00 89.31 333 GLY A CA 1
ATOM 2644 C C . GLY A 1 333 ? -13.045 23.169 -8.162 1.00 89.31 333 GLY A C 1
ATOM 2645 O O . GLY A 1 333 ? -11.896 22.796 -7.878 1.00 89.31 333 GLY A O 1
ATOM 2646 N N . GLY A 1 334 ? -13.332 24.445 -8.435 1.00 88.69 334 GLY A N 1
ATOM 2647 C CA . GLY A 1 334 ? -12.391 25.563 -8.292 1.00 88.69 334 GLY A CA 1
ATOM 2648 C C . GLY A 1 334 ? -11.383 25.747 -9.423 1.00 88.69 334 GLY A C 1
ATOM 2649 O O . GLY A 1 334 ? -11.504 25.186 -10.510 1.00 88.69 334 GLY A O 1
ATOM 2650 N N . THR A 1 335 ? -10.357 26.559 -9.156 1.00 87.06 335 THR A N 1
ATOM 2651 C CA . THR A 1 335 ? -9.238 26.821 -10.072 1.00 87.06 335 THR A CA 1
ATOM 2652 C C . THR A 1 335 ? -7.901 26.480 -9.416 1.00 87.06 335 THR A C 1
ATOM 2654 O O . THR A 1 335 ? -7.769 26.434 -8.194 1.00 87.06 335 THR A O 1
ATOM 2657 N N . GLY A 1 336 ? -6.884 26.221 -10.240 1.00 91.00 336 GLY A N 1
ATOM 2658 C CA . GLY A 1 336 ? -5.542 25.896 -9.761 1.00 91.00 336 GLY A CA 1
ATOM 2659 C C . GLY A 1 336 ? -5.341 24.415 -9.397 1.00 91.00 336 GLY A C 1
ATOM 2660 O O . GLY A 1 336 ? -6.128 23.559 -9.822 1.00 91.00 336 GLY A O 1
ATOM 2661 N N . PRO A 1 337 ? -4.256 24.105 -8.659 1.00 91.31 337 PRO A N 1
ATOM 2662 C CA . PRO A 1 337 ? -3.756 22.741 -8.465 1.00 91.31 337 PRO A CA 1
ATOM 2663 C C . PRO A 1 337 ? -4.509 21.935 -7.399 1.00 91.31 337 PRO A C 1
ATOM 2665 O O . PRO A 1 337 ? -4.271 20.741 -7.283 1.00 91.31 337 PRO A O 1
ATOM 2668 N N . ARG A 1 338 ? -5.408 22.550 -6.627 1.00 94.44 338 ARG A N 1
ATOM 2669 C CA . ARG A 1 338 ? -6.199 21.884 -5.580 1.00 94.44 338 ARG A CA 1
ATOM 2670 C C . ARG A 1 338 ? -7.666 21.798 -5.980 1.00 94.44 338 ARG A C 1
ATOM 2672 O O . ARG A 1 338 ? -8.132 22.631 -6.757 1.00 94.44 338 ARG A O 1
ATOM 2679 N N . CYS A 1 339 ? -8.386 20.833 -5.423 1.00 92.12 339 CYS A N 1
ATOM 2680 C CA . CYS A 1 339 ? -9.839 20.788 -5.528 1.00 92.12 339 CYS A CA 1
ATOM 2681 C C . CYS A 1 339 ? -10.449 21.656 -4.423 1.00 92.12 339 CYS A C 1
ATOM 2683 O O . CYS A 1 339 ? -10.051 21.562 -3.262 1.00 92.12 339 CYS A O 1
ATOM 2685 N N . THR A 1 340 ? -11.416 22.503 -4.770 1.00 79.19 340 THR A N 1
ATOM 2686 C CA . THR A 1 340 ? -12.235 23.214 -3.780 1.00 79.19 340 THR A CA 1
ATOM 2687 C C . THR A 1 340 ? -13.674 22.728 -3.899 1.00 79.19 340 THR A C 1
ATOM 2689 O O . THR A 1 340 ? -14.224 22.819 -5.000 1.00 79.19 340 THR A O 1
ATOM 2692 N N . PRO A 1 341 ? -14.308 22.245 -2.820 1.00 57.88 341 PRO A N 1
ATOM 2693 C CA . PRO A 1 341 ? -15.731 21.927 -2.848 1.00 57.88 341 PRO A CA 1
ATOM 2694 C C . PRO A 1 341 ? -16.538 23.199 -3.145 1.00 57.88 341 PRO A C 1
ATOM 2696 O O . PRO A 1 341 ? -16.383 24.201 -2.444 1.00 57.88 341 PRO A O 1
ATOM 2699 N N . GLU A 1 342 ? -17.383 23.197 -4.176 1.00 48.66 342 GLU A N 1
ATOM 2700 C CA . GLU A 1 342 ? -18.308 24.311 -4.409 1.00 48.66 342 GLU A CA 1
ATOM 2701 C C . GLU A 1 342 ? -19.365 24.353 -3.284 1.00 48.66 342 GLU A C 1
ATOM 2703 O O . GLU A 1 342 ? -19.962 23.339 -2.935 1.00 48.66 342 GLU A O 1
ATOM 2708 N N . GLY A 1 343 ? -19.599 25.529 -2.684 1.00 46.19 343 GLY A N 1
ATOM 2709 C CA . GLY A 1 343 ? -20.782 25.778 -1.844 1.00 46.19 343 GLY A CA 1
ATOM 2710 C C . GLY A 1 343 ? -20.703 25.497 -0.333 1.00 46.19 343 GLY A C 1
ATOM 2711 O O . GLY A 1 343 ? -21.713 25.687 0.342 1.00 46.19 343 GLY A O 1
ATOM 2712 N N . LYS A 1 344 ? -19.552 25.127 0.253 1.00 40.19 344 LYS A N 1
ATOM 2713 C CA . LYS A 1 344 ? -19.375 25.125 1.727 1.00 40.19 344 LYS A CA 1
ATOM 2714 C C . LYS A 1 344 ? -18.581 26.365 2.171 1.00 40.19 344 LYS A C 1
ATOM 2716 O O . LYS A 1 344 ? -17.505 26.592 1.620 1.00 40.19 344 LYS A O 1
ATOM 2721 N N . PRO A 1 345 ? -19.067 27.182 3.134 1.00 31.31 345 PRO A N 1
ATOM 2722 C CA . PRO A 1 345 ? -18.323 28.340 3.617 1.00 31.31 345 PRO A CA 1
ATOM 2723 C C . PRO A 1 345 ? -16.972 27.884 4.153 1.00 31.31 345 PRO A C 1
ATOM 2725 O O . PRO A 1 345 ? -16.902 27.026 5.033 1.00 31.31 345 PRO A O 1
ATOM 2728 N N . THR A 1 346 ? -15.899 28.459 3.625 1.00 33.34 346 THR A N 1
ATOM 2729 C CA . THR A 1 346 ? -14.555 28.254 4.146 1.00 33.34 346 THR A CA 1
ATOM 2730 C C . THR A 1 346 ? -14.520 28.795 5.570 1.00 33.34 346 THR A C 1
ATOM 2732 O O . THR A 1 346 ? -14.429 30.007 5.776 1.00 33.34 346 THR A O 1
ATOM 2735 N N . THR A 1 347 ? -14.590 27.925 6.577 1.00 31.81 347 THR A N 1
ATOM 2736 C CA . THR A 1 347 ? -14.149 28.293 7.921 1.00 31.81 347 THR A CA 1
ATOM 2737 C C . THR A 1 347 ? -12.645 28.492 7.813 1.00 31.81 347 THR A C 1
ATOM 2739 O O . THR A 1 347 ? -11.864 27.544 7.819 1.00 31.81 347 THR A O 1
ATOM 2742 N N . VAL A 1 348 ? -12.237 29.738 7.589 1.00 30.27 348 VAL A N 1
ATOM 2743 C CA . VAL A 1 348 ? -10.835 30.129 7.601 1.00 30.27 348 VAL A CA 1
ATOM 2744 C C . VAL A 1 348 ? -10.338 29.891 9.020 1.00 30.27 348 VAL A C 1
ATOM 2746 O O . VAL A 1 348 ? -10.618 30.676 9.925 1.00 30.27 348 VAL A O 1
ATOM 2749 N N . THR A 1 349 ? -9.600 28.804 9.227 1.00 29.02 349 THR A N 1
ATOM 2750 C CA . THR A 1 349 ? -8.758 28.650 10.409 1.00 29.02 349 THR A CA 1
ATOM 2751 C C . THR A 1 349 ? -7.668 29.709 10.306 1.00 29.02 349 THR A C 1
ATOM 2753 O O . THR A 1 349 ? -6.651 29.526 9.640 1.00 29.02 349 THR A O 1
ATOM 2756 N N . VAL A 1 350 ? -7.919 30.870 10.910 1.00 29.44 350 VAL A N 1
ATOM 2757 C CA . VAL A 1 350 ? -6.923 31.927 11.066 1.00 29.44 350 VAL A CA 1
ATOM 2758 C C . VAL A 1 350 ? -5.812 31.368 11.947 1.00 29.44 350 VAL A C 1
ATOM 2760 O O . VAL A 1 350 ? -5.976 31.207 13.154 1.00 29.44 350 VAL A O 1
ATOM 2763 N N . THR A 1 351 ? -4.666 31.062 11.345 1.00 29.00 351 THR A N 1
ATOM 2764 C CA . THR A 1 351 ? -3.424 30.845 12.085 1.00 29.00 351 THR A CA 1
ATOM 2765 C C . THR A 1 351 ? -3.108 32.127 12.867 1.00 29.00 351 THR A C 1
ATOM 2767 O O . THR A 1 351 ? -3.110 33.206 12.262 1.00 29.00 351 THR A O 1
ATOM 2770 N N . PRO A 1 352 ? -2.836 32.078 14.185 1.00 30.44 352 PRO A N 1
ATOM 2771 C CA . PRO A 1 352 ? -2.479 33.274 14.931 1.00 30.44 352 PRO A CA 1
ATOM 2772 C C . PRO A 1 352 ? -1.183 33.859 14.373 1.00 30.44 352 PRO A C 1
ATOM 2774 O O . PRO A 1 352 ? -0.118 33.244 14.413 1.00 30.44 352 PRO A O 1
ATOM 2777 N N . ARG A 1 353 ? -1.292 35.071 13.832 1.00 25.88 353 ARG A N 1
ATOM 2778 C CA . ARG A 1 353 ? -0.170 35.889 13.386 1.00 25.88 353 ARG A CA 1
ATOM 2779 C C . ARG A 1 353 ? 0.736 36.142 14.594 1.00 25.88 353 ARG A C 1
ATOM 2781 O O . ARG A 1 353 ? 0.317 36.806 15.538 1.00 25.88 353 ARG A O 1
ATOM 2788 N N . GLN A 1 354 ? 1.964 35.625 14.572 1.00 30.34 354 GLN A N 1
ATOM 2789 C CA . GLN A 1 354 ? 2.992 36.040 15.525 1.00 30.34 354 GLN A CA 1
ATOM 2790 C C . GLN A 1 354 ? 3.261 37.533 15.327 1.00 30.34 354 GLN A C 1
ATOM 2792 O O . GLN A 1 354 ? 3.843 37.967 14.332 1.00 30.34 354 GLN A O 1
ATOM 2797 N N . THR A 1 355 ? 2.789 38.328 16.280 1.00 25.27 355 THR A N 1
ATOM 2798 C CA . THR A 1 355 ? 3.065 39.755 16.379 1.00 25.27 355 THR A CA 1
ATOM 2799 C C . THR A 1 355 ? 4.518 39.925 16.810 1.00 25.27 355 THR A C 1
ATOM 2801 O O . THR A 1 355 ? 4.843 39.834 17.990 1.00 25.27 355 THR A O 1
ATOM 2804 N N . THR A 1 356 ? 5.416 40.157 15.856 1.00 28.64 356 THR A N 1
ATOM 2805 C CA . THR A 1 356 ? 6.764 40.643 16.150 1.00 28.64 356 THR A CA 1
ATOM 2806 C C . THR A 1 356 ? 6.670 42.108 16.570 1.00 28.64 356 THR A C 1
ATOM 2808 O O . THR A 1 356 ? 6.480 43.016 15.760 1.00 28.64 356 THR A O 1
ATOM 2811 N N . THR A 1 357 ? 6.768 42.354 17.874 1.00 27.30 357 THR A N 1
ATOM 2812 C CA . THR A 1 357 ? 6.925 43.693 18.440 1.00 27.30 357 THR A CA 1
ATOM 2813 C C . THR A 1 357 ? 8.312 44.226 18.097 1.00 27.30 357 THR A C 1
ATOM 2815 O O . THR A 1 357 ? 9.333 43.842 18.661 1.00 27.30 357 THR A O 1
ATOM 2818 N N . ARG A 1 358 ? 8.340 45.139 17.127 1.00 26.53 358 ARG A N 1
ATOM 2819 C CA . ARG A 1 358 ? 9.503 45.945 16.760 1.00 26.53 358 ARG A CA 1
ATOM 2820 C C . ARG A 1 358 ? 9.643 47.070 17.793 1.00 26.53 358 ARG A C 1
ATOM 2822 O O . ARG A 1 358 ? 8.865 48.018 17.774 1.00 26.53 358 ARG A O 1
ATOM 2829 N N . SER A 1 359 ? 10.613 46.957 18.696 1.00 27.97 359 SER A N 1
ATOM 2830 C CA . SER A 1 359 ? 11.048 48.064 19.555 1.00 27.97 359 SER A CA 1
ATOM 2831 C C . SER A 1 359 ? 12.132 48.862 18.831 1.00 27.97 359 SER A C 1
ATOM 2833 O O . SER A 1 359 ? 13.159 48.320 18.426 1.00 27.97 359 SER A O 1
ATOM 2835 N N . THR A 1 360 ? 11.874 50.150 18.629 1.00 26.98 360 THR A N 1
ATOM 2836 C CA . THR A 1 360 ? 12.817 51.141 18.110 1.00 26.98 360 THR A CA 1
ATOM 2837 C C . THR A 1 360 ? 13.412 51.951 19.258 1.00 26.98 360 THR A C 1
ATOM 2839 O O . THR A 1 360 ? 12.655 52.598 19.979 1.00 26.98 360 THR A O 1
ATOM 2842 N N . SER A 1 361 ? 14.738 52.070 19.333 1.00 28.30 361 SER A N 1
ATOM 2843 C CA . SER A 1 361 ? 15.385 53.321 19.754 1.00 28.30 361 SER A CA 1
ATOM 2844 C C . SER A 1 361 ? 16.822 53.415 19.222 1.00 28.30 361 SER A C 1
ATOM 2846 O O . SER A 1 361 ? 17.532 52.424 19.066 1.00 28.30 361 SER A O 1
ATOM 2848 N N . LYS A 1 362 ? 17.188 54.639 18.835 1.00 28.72 362 LYS A N 1
ATOM 2849 C CA . LYS A 1 362 ? 18.428 55.058 18.166 1.00 28.72 362 LYS A CA 1
ATOM 2850 C C . LYS A 1 362 ? 19.524 55.451 19.173 1.00 28.72 362 LYS A C 1
ATOM 2852 O O . LYS A 1 362 ? 19.192 56.067 20.174 1.00 28.72 362 LYS A O 1
ATOM 2857 N N . ALA A 1 363 ? 20.778 55.205 18.755 1.00 25.58 363 ALA A N 1
ATOM 2858 C CA . ALA A 1 363 ? 22.017 56.021 18.835 1.00 25.58 363 ALA A CA 1
ATOM 2859 C C . ALA A 1 363 ? 22.453 56.592 20.218 1.00 25.58 363 ALA A C 1
ATOM 2861 O O . ALA A 1 363 ? 21.665 57.211 20.914 1.00 25.58 363 ALA A O 1
ATOM 2862 N N . THR A 1 364 ? 23.726 56.580 20.653 1.00 27.44 364 THR A N 1
ATOM 2863 C CA . THR A 1 364 ? 24.885 57.307 20.079 1.00 27.44 364 THR A CA 1
ATOM 2864 C C . THR A 1 364 ? 26.123 57.129 21.004 1.00 27.44 364 THR A C 1
ATOM 2866 O O . THR A 1 364 ? 25.969 57.169 22.220 1.00 27.44 364 THR A O 1
ATOM 2869 N N . THR A 1 365 ? 27.322 57.023 20.400 1.00 27.75 365 THR A N 1
ATOM 2870 C CA . THR A 1 365 ? 28.705 57.393 20.845 1.00 27.75 365 THR A CA 1
ATOM 2871 C C . THR A 1 365 ? 29.421 56.801 22.077 1.00 27.75 365 THR A C 1
ATOM 2873 O O . THR A 1 365 ? 28.970 56.932 23.208 1.00 27.75 365 THR A O 1
ATOM 2876 N N . GLY A 1 366 ? 30.668 56.358 21.835 1.00 25.27 366 GLY A N 1
ATOM 2877 C CA . GLY A 1 366 ? 31.770 56.189 22.800 1.00 25.27 366 GLY A CA 1
ATOM 2878 C C . GLY A 1 366 ? 32.975 55.464 22.163 1.00 25.27 366 GLY A C 1
ATOM 2879 O O . GLY A 1 366 ? 32.780 54.477 21.470 1.00 25.27 366 GLY A O 1
ATOM 2880 N N . THR A 1 367 ? 34.196 55.969 22.334 1.00 25.94 367 THR A N 1
ATOM 2881 C CA . THR A 1 367 ? 35.339 55.867 21.393 1.00 25.94 367 THR A CA 1
ATOM 2882 C C . THR A 1 367 ? 36.548 55.054 21.935 1.00 25.94 367 THR A C 1
ATOM 2884 O O . THR A 1 367 ? 36.705 54.974 23.146 1.00 25.94 367 THR A O 1
ATOM 2887 N N . VAL A 1 368 ? 37.454 54.621 21.022 1.00 26.39 368 VAL A N 1
ATOM 2888 C CA . VAL A 1 368 ? 38.945 54.426 21.128 1.00 26.39 368 VAL A CA 1
ATOM 2889 C C . VAL A 1 368 ? 39.571 53.000 21.259 1.00 26.39 368 VAL A C 1
ATOM 2891 O O . VAL A 1 368 ? 39.452 52.358 22.291 1.00 26.39 368 VAL A O 1
ATOM 2894 N N . SER A 1 369 ? 40.318 52.628 20.183 1.00 25.31 369 SER A N 1
ATOM 2895 C CA . SER A 1 369 ? 41.640 51.930 19.980 1.00 25.31 369 SER A CA 1
ATOM 2896 C C . SER A 1 369 ? 42.008 50.613 20.716 1.00 25.31 369 SER A C 1
ATOM 2898 O O . SER A 1 369 ? 41.615 50.454 21.856 1.00 25.31 369 SER A O 1
ATOM 2900 N N . THR A 1 370 ? 42.796 49.631 20.225 1.00 26.20 370 THR A N 1
ATOM 2901 C CA . THR A 1 370 ? 43.985 49.543 19.320 1.00 26.20 370 THR A CA 1
ATOM 2902 C C . THR A 1 370 ? 44.310 48.058 18.972 1.00 26.20 370 THR A C 1
ATOM 2904 O O . THR A 1 370 ? 44.080 47.215 19.829 1.00 26.20 370 THR A O 1
ATOM 2907 N N . SER A 1 371 ? 44.954 47.807 17.802 1.00 25.91 371 SER A N 1
ATOM 2908 C CA . SER A 1 371 ? 45.997 46.776 17.446 1.00 25.91 371 SER A CA 1
ATOM 2909 C C . SER A 1 371 ? 45.727 45.258 17.666 1.00 25.91 371 SER A C 1
ATOM 2911 O O . SER A 1 371 ? 45.109 44.898 18.650 1.00 25.91 371 SER A O 1
ATOM 2913 N N . THR A 1 372 ? 46.179 44.253 16.888 1.00 25.98 372 THR A N 1
ATOM 2914 C CA . THR A 1 372 ? 47.339 44.045 15.978 1.00 25.98 372 THR A CA 1
ATOM 2915 C C . THR A 1 372 ? 47.231 42.650 15.299 1.00 25.98 372 THR A C 1
ATOM 2917 O O . THR A 1 372 ? 46.754 41.732 15.951 1.00 25.98 372 THR A O 1
ATOM 2920 N N . ALA A 1 373 ? 47.771 42.520 14.069 1.00 24.03 373 ALA A N 1
ATOM 2921 C CA . ALA A 1 373 ? 48.561 41.398 13.482 1.00 24.03 373 ALA A CA 1
ATOM 2922 C C . ALA A 1 373 ? 47.963 39.954 13.404 1.00 24.03 373 ALA A C 1
ATOM 2924 O O . ALA A 1 373 ? 47.632 39.367 14.422 1.00 24.03 373 ALA A O 1
ATOM 2925 N N . SER A 1 374 ? 47.705 39.396 12.200 1.00 23.14 374 SER A N 1
ATOM 2926 C CA . SER A 1 374 ? 48.592 38.528 11.358 1.00 23.14 374 SER A CA 1
ATOM 2927 C C . SER A 1 374 ? 48.672 37.067 11.868 1.00 23.14 374 SER A C 1
ATOM 2929 O O . SER A 1 374 ? 48.824 36.887 13.064 1.00 23.14 374 SER A O 1
ATOM 2931 N N . THR A 1 375 ? 48.583 35.965 11.112 1.00 25.78 375 THR A N 1
ATOM 2932 C CA . THR A 1 375 ? 49.072 35.605 9.764 1.00 25.78 375 THR A CA 1
ATOM 2933 C C . THR A 1 375 ? 48.467 34.255 9.328 1.00 25.78 375 THR A C 1
ATOM 2935 O O . THR A 1 375 ? 48.195 33.399 10.168 1.00 25.78 375 THR A O 1
ATOM 2938 N N . GLU A 1 376 ? 48.357 34.051 8.013 1.00 25.28 376 GLU A N 1
ATOM 2939 C CA . GLU A 1 376 ? 48.309 32.750 7.326 1.00 25.28 376 GLU A CA 1
ATOM 2940 C C . GLU A 1 376 ? 49.609 31.945 7.524 1.00 25.28 376 GLU A C 1
ATOM 2942 O O . GLU A 1 376 ? 50.688 32.537 7.528 1.00 25.28 376 GLU A O 1
ATOM 2947 N N . ALA A 1 377 ? 49.521 30.611 7.585 1.00 22.05 377 ALA A N 1
ATOM 2948 C CA . ALA A 1 377 ? 50.549 29.680 7.102 1.00 22.05 377 ALA A CA 1
ATOM 2949 C C . ALA A 1 377 ? 50.024 28.233 7.147 1.00 22.05 377 ALA A C 1
ATOM 2951 O O . ALA A 1 377 ? 49.632 27.770 8.210 1.00 22.05 377 ALA A O 1
ATOM 2952 N N . GLU A 1 378 ? 50.061 27.521 6.016 1.00 23.94 378 GLU A N 1
ATOM 2953 C CA . GLU A 1 378 ? 50.836 26.273 5.904 1.00 23.94 378 GLU A CA 1
ATOM 2954 C C . GLU A 1 378 ? 50.848 25.751 4.456 1.00 23.94 378 GLU A C 1
ATOM 2956 O O . GLU A 1 378 ? 49.878 25.204 3.933 1.00 23.94 378 GLU A O 1
ATOM 2961 N N . SER A 1 379 ? 52.006 25.907 3.810 1.00 20.92 379 SER A N 1
ATOM 2962 C CA . SER A 1 379 ? 52.428 25.109 2.663 1.00 20.92 379 SER A CA 1
ATOM 2963 C C . SER A 1 379 ? 53.941 24.884 2.746 1.00 20.92 379 SER A C 1
ATOM 2965 O O . SER A 1 379 ? 54.674 25.812 3.084 1.00 20.92 379 SER A O 1
ATOM 2967 N N . ILE A 1 380 ? 54.357 23.684 2.328 1.00 21.77 380 ILE A N 1
ATOM 2968 C CA . ILE A 1 380 ? 55.705 23.262 1.907 1.00 21.77 380 ILE A CA 1
ATOM 2969 C C . ILE A 1 380 ? 56.675 22.827 3.017 1.00 21.77 380 ILE A C 1
ATOM 2971 O O . ILE A 1 380 ? 57.271 23.638 3.715 1.00 21.77 380 ILE A O 1
ATOM 2975 N N . LEU A 1 381 ? 56.978 21.523 3.012 1.00 21.23 381 LEU A N 1
ATOM 2976 C CA . LEU A 1 381 ? 58.352 21.022 3.127 1.00 21.23 381 LEU A CA 1
ATOM 2977 C C . LEU A 1 381 ? 58.477 19.664 2.411 1.00 21.23 381 LEU A C 1
ATOM 2979 O O . LEU A 1 381 ? 57.918 18.655 2.833 1.00 21.23 381 LEU A O 1
ATOM 2983 N N . HIS A 1 382 ? 59.205 19.674 1.291 1.00 22.25 382 HIS A N 1
ATOM 2984 C CA . HIS A 1 382 ? 59.608 18.522 0.483 1.00 22.25 382 HIS A CA 1
ATOM 2985 C C . HIS A 1 382 ? 61.056 18.750 0.021 1.00 22.25 382 HIS A C 1
ATOM 2987 O O . HIS A 1 382 ? 61.296 19.763 -0.627 1.00 22.25 382 HIS A O 1
ATOM 2993 N N . GLN A 1 383 ? 61.973 17.829 0.359 1.00 21.67 383 GLN A N 1
ATOM 2994 C CA . GLN A 1 383 ? 63.342 17.559 -0.167 1.00 21.67 383 GLN A CA 1
ATOM 2995 C C . GLN A 1 383 ? 64.144 16.877 0.968 1.00 21.67 383 GLN A C 1
ATOM 2997 O O . GLN A 1 383 ? 64.015 17.314 2.103 1.00 21.67 383 GLN A O 1
ATOM 3002 N N . LEU A 1 384 ? 64.963 15.822 0.850 1.00 20.53 384 LEU A N 1
ATOM 3003 C CA . LEU A 1 384 ? 65.706 15.083 -0.194 1.00 20.53 384 LEU A CA 1
ATOM 3004 C C . LEU A 1 384 ? 65.986 13.666 0.397 1.00 20.53 384 LEU A C 1
ATOM 3006 O O . LEU A 1 384 ? 66.207 13.571 1.598 1.00 20.53 384 LEU A O 1
ATOM 3010 N N . CYS A 1 385 ? 65.747 12.548 -0.305 1.00 19.73 385 CYS A N 1
ATOM 3011 C CA . CYS A 1 385 ? 66.653 11.744 -1.166 1.00 19.73 385 CYS A CA 1
ATOM 3012 C C . CYS A 1 385 ? 67.802 10.956 -0.487 1.00 19.73 385 CYS A C 1
ATOM 3014 O O . CYS A 1 385 ? 68.406 11.444 0.460 1.00 19.73 385 CYS A O 1
ATOM 3016 N N . CYS A 1 386 ? 68.126 9.806 -1.126 1.00 19.38 386 CYS A N 1
ATOM 3017 C CA . CYS A 1 386 ? 69.267 8.863 -0.968 1.00 19.38 386 CYS A CA 1
ATOM 3018 C C . CYS A 1 386 ? 68.942 7.604 -0.106 1.00 19.38 386 CYS A C 1
ATOM 3020 O O . CYS A 1 386 ? 68.450 7.756 1.001 1.00 19.38 386 CYS A O 1
ATOM 3022 N N . GLU A 1 387 ? 69.114 6.326 -0.507 1.00 20.91 387 GLU A N 1
ATOM 3023 C CA . GLU A 1 387 ? 69.917 5.662 -1.561 1.00 20.91 387 GLU A CA 1
ATOM 3024 C C . GLU A 1 387 ? 69.315 4.290 -2.007 1.00 20.91 387 GLU A C 1
ATOM 3026 O O . GLU A 1 387 ? 68.914 3.486 -1.175 1.00 20.91 387 GLU A O 1
ATOM 3031 N N . LEU A 1 388 ? 69.208 4.088 -3.335 1.00 22.02 388 LEU A N 1
ATOM 3032 C CA . LEU A 1 388 ? 69.601 2.955 -4.227 1.00 22.02 388 LEU A CA 1
ATOM 3033 C C . LEU A 1 388 ? 69.866 1.502 -3.674 1.00 22.02 388 LEU A C 1
ATOM 3035 O O . LEU A 1 388 ? 70.256 1.353 -2.527 1.00 22.02 388 LEU A O 1
ATOM 3039 N N . PRO A 1 389 ? 69.998 0.440 -4.525 1.00 25.77 389 PRO A N 1
ATOM 3040 C CA . PRO A 1 389 ? 69.177 -0.009 -5.677 1.00 25.77 389 PRO A CA 1
ATOM 3041 C C . PRO A 1 389 ? 69.204 -1.568 -5.948 1.00 25.77 389 PRO A C 1
ATOM 3043 O O . PRO A 1 389 ? 69.886 -2.306 -5.249 1.00 25.77 389 PRO A O 1
ATOM 3046 N N . ILE A 1 390 ? 68.601 -2.029 -7.075 1.00 21.36 390 ILE A N 1
ATOM 3047 C CA . ILE A 1 390 ? 68.969 -3.242 -7.887 1.00 21.36 390 ILE A CA 1
ATOM 3048 C C . ILE A 1 390 ? 68.531 -4.630 -7.293 1.00 21.36 390 ILE A C 1
ATOM 3050 O O . ILE A 1 390 ? 68.722 -4.875 -6.118 1.00 21.36 390 ILE A O 1
ATOM 3054 N N . MET A 1 391 ? 67.913 -5.623 -7.974 1.00 19.69 391 MET A N 1
ATOM 3055 C CA . MET A 1 391 ? 68.129 -6.193 -9.317 1.00 19.69 391 MET A CA 1
ATOM 3056 C C . MET A 1 391 ? 66.964 -7.124 -9.804 1.00 19.69 391 MET A C 1
ATOM 3058 O O . MET A 1 391 ? 66.508 -7.982 -9.061 1.00 19.69 391 MET A O 1
ATOM 3062 N N . ARG A 1 392 ? 66.618 -6.982 -11.100 1.00 20.14 392 ARG A N 1
ATOM 3063 C CA . ARG A 1 392 ? 66.284 -7.968 -12.176 1.00 20.14 392 ARG A CA 1
ATOM 3064 C C . ARG A 1 392 ? 65.072 -8.938 -12.178 1.00 20.14 392 ARG A C 1
ATOM 3066 O O . ARG A 1 392 ? 65.016 -9.881 -11.409 1.00 20.14 392 ARG A O 1
ATOM 3073 N N . TRP A 1 393 ? 64.265 -8.746 -13.247 1.00 19.78 393 TRP A N 1
ATOM 3074 C CA . TRP A 1 393 ? 63.853 -9.668 -14.346 1.00 19.78 393 TRP A CA 1
ATOM 3075 C C . TRP A 1 393 ? 63.359 -11.082 -13.965 1.00 19.78 393 TRP A C 1
ATOM 3077 O O . TRP A 1 393 ? 64.093 -11.840 -13.355 1.00 19.78 393 TRP A O 1
ATOM 3087 N N . GLY A 1 394 ? 62.178 -11.575 -14.359 1.00 21.44 394 GLY A N 1
ATOM 3088 C CA . GLY A 1 394 ? 61.272 -11.187 -15.447 1.00 21.44 394 GLY A CA 1
ATOM 3089 C C . GLY A 1 394 ? 61.509 -12.021 -16.714 1.00 21.44 394 GLY A C 1
ATOM 3090 O O . GLY A 1 394 ? 62.348 -11.641 -17.524 1.00 21.44 394 GLY A O 1
ATOM 3091 N N . ALA A 1 395 ? 60.770 -13.130 -16.861 1.00 20.44 395 ALA A N 1
ATOM 3092 C CA . ALA A 1 395 ? 60.522 -13.881 -18.102 1.00 20.44 395 ALA A CA 1
ATOM 3093 C C . ALA A 1 395 ? 59.561 -15.067 -17.822 1.00 20.44 395 ALA A C 1
ATOM 3095 O O . ALA A 1 395 ? 59.767 -15.725 -16.811 1.00 20.44 395 ALA A O 1
ATOM 3096 N N . VAL A 1 396 ? 58.560 -15.488 -18.611 1.00 21.08 396 VAL A N 1
ATOM 3097 C CA . VAL A 1 396 ? 57.832 -15.034 -19.820 1.00 21.08 396 VAL A CA 1
ATOM 3098 C C . VAL A 1 396 ? 56.600 -15.992 -19.979 1.00 21.08 396 VAL A C 1
ATOM 3100 O O . VAL A 1 396 ? 56.645 -17.110 -19.469 1.00 21.08 396 VAL A O 1
ATOM 3103 N N . HIS A 1 397 ? 55.578 -15.549 -20.745 1.00 22.94 397 HIS A N 1
ATOM 3104 C CA . HIS A 1 397 ? 54.453 -16.256 -21.433 1.00 22.94 397 HIS A CA 1
ATOM 3105 C C . HIS A 1 397 ? 53.088 -16.194 -20.707 1.00 22.94 397 HIS A C 1
ATOM 3107 O O . HIS A 1 397 ? 52.979 -16.679 -19.591 1.00 22.94 397 HIS A O 1
ATOM 3113 N N . GLY A 1 398 ? 51.998 -15.579 -21.214 1.00 20.58 398 GLY A N 1
ATOM 3114 C CA . GLY A 1 398 ? 51.503 -15.322 -22.594 1.00 20.58 398 GLY A CA 1
ATOM 3115 C C . GLY A 1 398 ? 50.545 -16.456 -23.015 1.00 20.58 398 GLY A C 1
ATOM 3116 O O . GLY A 1 398 ? 50.873 -17.599 -22.732 1.00 20.58 398 GLY A O 1
ATOM 3117 N N . CYS A 1 399 ? 49.373 -16.330 -23.653 1.00 21.64 399 CYS A N 1
ATOM 3118 C CA . CYS A 1 399 ? 48.498 -15.287 -24.227 1.00 21.64 399 CYS A CA 1
ATOM 3119 C C . CYS A 1 399 ? 47.070 -15.910 -24.266 1.00 21.64 399 CYS A C 1
ATOM 3121 O O . CYS A 1 399 ? 46.948 -17.130 -24.309 1.00 21.64 399 CYS A O 1
ATOM 3123 N N . TRP A 1 400 ? 45.966 -15.182 -24.061 1.00 21.98 400 TRP A N 1
ATOM 3124 C CA . TRP A 1 400 ? 45.157 -14.449 -25.060 1.00 21.98 400 TRP A CA 1
ATOM 3125 C C . TRP A 1 400 ? 44.835 -15.191 -26.368 1.00 21.98 400 TRP A C 1
ATOM 3127 O O . TRP A 1 400 ? 45.724 -15.579 -27.122 1.00 21.98 400 TRP A O 1
ATOM 3137 N N . GLY A 1 401 ? 43.526 -15.333 -26.612 1.00 21.05 401 GLY A N 1
ATOM 3138 C CA . GLY A 1 401 ? 42.924 -15.870 -27.825 1.00 21.05 401 GLY A CA 1
ATOM 3139 C C . GLY A 1 401 ? 43.052 -14.932 -29.026 1.00 21.05 401 GLY A C 1
ATOM 3140 O O . GLY A 1 401 ? 43.170 -13.715 -28.901 1.00 21.05 401 GLY A O 1
ATOM 3141 N N . SER A 1 402 ? 43.039 -15.561 -30.194 1.00 23.73 402 SER A N 1
ATOM 3142 C CA . SER A 1 402 ? 43.244 -15.010 -31.528 1.00 23.73 402 SER A CA 1
ATOM 3143 C C . SER A 1 402 ? 42.102 -14.115 -32.020 1.00 23.73 402 SER A C 1
ATOM 3145 O O . SER A 1 402 ? 40.950 -14.549 -32.066 1.00 23.73 402 SER A O 1
ATOM 3147 N N . SER A 1 403 ? 42.456 -12.937 -32.534 1.00 25.06 403 SER A N 1
ATOM 3148 C CA . SER A 1 403 ? 41.730 -12.231 -33.592 1.00 25.06 403 SER A CA 1
ATOM 3149 C C . SER A 1 403 ? 42.651 -12.082 -34.811 1.00 25.06 403 SER A C 1
ATOM 3151 O O . SER A 1 403 ? 43.841 -11.803 -34.680 1.00 25.06 403 SER A O 1
ATOM 3153 N N . ASN A 1 404 ? 42.100 -12.321 -36.003 1.00 24.56 404 ASN A N 1
ATOM 3154 C CA . ASN A 1 404 ? 42.765 -12.086 -37.283 1.00 24.56 404 ASN A CA 1
ATOM 3155 C C . ASN A 1 404 ? 42.736 -10.586 -37.610 1.00 24.56 404 ASN A C 1
ATOM 3157 O O . ASN A 1 404 ? 41.648 -10.026 -37.747 1.00 24.56 404 ASN A O 1
ATOM 3161 N N . TYR A 1 405 ? 43.901 -9.964 -37.806 1.00 23.67 405 TYR A N 1
ATOM 3162 C CA . TYR A 1 405 ? 44.045 -8.751 -38.617 1.00 23.67 405 TYR A CA 1
ATOM 3163 C C . TYR A 1 405 ? 45.464 -8.656 -39.207 1.00 23.67 405 TYR A C 1
ATOM 3165 O O . TYR A 1 405 ? 46.449 -8.939 -38.527 1.00 23.67 405 TYR A O 1
ATOM 3173 N N . ASP A 1 406 ? 45.524 -8.308 -40.492 1.00 25.73 406 ASP A N 1
ATOM 3174 C CA . ASP A 1 406 ? 46.676 -8.298 -41.404 1.00 25.73 406 ASP A CA 1
ATOM 3175 C C . ASP A 1 406 ? 47.417 -6.937 -41.355 1.00 25.73 406 ASP A C 1
ATOM 3177 O O . ASP A 1 406 ? 46.753 -5.899 -41.454 1.00 25.73 406 ASP A O 1
ATOM 3181 N N . PRO A 1 407 ? 48.756 -6.885 -41.184 1.00 27.30 407 PRO A N 1
ATOM 3182 C CA . PRO A 1 407 ? 49.505 -5.643 -41.067 1.00 27.30 407 PRO A CA 1
ATOM 3183 C C . PRO A 1 407 ? 50.261 -5.322 -42.364 1.00 27.30 407 PRO A C 1
ATOM 3185 O O . PRO A 1 407 ? 51.403 -5.735 -42.535 1.00 27.30 407 PRO A O 1
ATOM 3188 N N . ASN A 1 408 ? 49.665 -4.530 -43.256 1.00 26.12 408 ASN A N 1
ATOM 3189 C CA . ASN A 1 408 ? 50.403 -3.810 -44.302 1.00 26.12 408 ASN A CA 1
ATOM 3190 C C . ASN A 1 408 ? 49.633 -2.569 -44.777 1.00 26.12 408 ASN A C 1
ATOM 3192 O O . ASN A 1 408 ? 49.041 -2.563 -45.850 1.00 26.12 408 ASN A O 1
ATOM 3196 N N . SER A 1 409 ? 49.686 -1.487 -44.001 1.00 26.70 409 SER A N 1
ATOM 3197 C CA . SER A 1 409 ? 49.668 -0.127 -44.556 1.00 26.70 409 SER A CA 1
ATOM 3198 C C . SER A 1 409 ? 50.103 0.859 -43.480 1.00 26.70 409 SER A C 1
ATOM 3200 O O . SER A 1 409 ? 49.401 1.078 -42.494 1.00 26.70 409 SER A O 1
ATOM 3202 N N . ALA A 1 410 ? 51.290 1.421 -43.677 1.00 26.23 410 ALA A N 1
ATOM 3203 C CA . ALA A 1 410 ? 51.729 2.631 -43.015 1.00 26.23 410 ALA A CA 1
ATOM 3204 C C . ALA A 1 410 ? 50.838 3.801 -43.452 1.00 26.23 410 ALA A C 1
ATOM 3206 O O . ALA A 1 410 ? 50.599 3.948 -44.648 1.00 26.23 410 ALA A O 1
ATOM 3207 N N . ASP A 1 411 ? 50.407 4.634 -42.506 1.00 25.52 411 ASP A N 1
ATOM 3208 C CA . ASP A 1 411 ? 50.373 6.077 -42.738 1.00 25.52 411 ASP A CA 1
ATOM 3209 C C . ASP A 1 411 ? 50.376 6.836 -41.405 1.00 25.52 411 ASP A C 1
ATOM 3211 O O . ASP A 1 411 ? 49.490 6.686 -40.561 1.00 25.52 411 ASP A O 1
ATOM 3215 N N . ASP A 1 412 ? 51.424 7.636 -41.232 1.00 28.30 412 ASP A N 1
ATOM 3216 C CA . ASP A 1 412 ? 51.522 8.704 -40.249 1.00 28.30 412 ASP A CA 1
ATOM 3217 C C . ASP A 1 412 ? 50.657 9.869 -40.740 1.00 28.30 412 ASP A C 1
ATOM 3219 O O . ASP A 1 412 ? 50.947 10.458 -41.778 1.00 28.30 412 ASP A O 1
ATOM 3223 N N . SER A 1 413 ? 49.636 10.274 -39.984 1.00 23.61 413 SER A N 1
ATOM 3224 C CA . SER A 1 413 ? 49.298 11.698 -39.849 1.00 23.61 413 SER A CA 1
ATOM 3225 C C . SER A 1 413 ? 48.182 11.963 -38.834 1.00 23.61 413 SER A C 1
ATOM 3227 O O . SER A 1 413 ? 47.063 11.480 -38.945 1.00 23.61 413 SER A O 1
ATOM 3229 N N . LEU A 1 414 ? 48.524 12.834 -37.880 1.00 24.89 414 LEU A N 1
ATOM 3230 C CA . LEU A 1 414 ? 47.710 13.959 -37.410 1.00 24.89 414 LEU A CA 1
ATOM 3231 C C . LEU A 1 414 ? 46.272 13.656 -36.957 1.00 24.89 414 LEU A C 1
ATOM 3233 O O . LEU A 1 414 ? 45.361 13.729 -37.767 1.00 24.89 414 LEU A O 1
ATOM 3237 N N . ILE A 1 415 ? 46.047 13.580 -35.639 1.00 24.84 415 ILE A N 1
ATOM 3238 C CA . ILE A 1 415 ? 44.935 14.296 -34.988 1.00 24.84 415 ILE A CA 1
ATOM 3239 C C . ILE A 1 415 ? 45.447 14.897 -33.672 1.00 24.84 415 ILE A C 1
ATOM 3241 O O . ILE A 1 415 ? 45.913 14.213 -32.762 1.00 24.84 415 ILE A O 1
ATOM 3245 N N . ASN A 1 416 ? 45.374 16.223 -33.642 1.00 25.19 416 ASN A N 1
ATOM 3246 C CA . ASN A 1 416 ? 45.600 17.101 -32.511 1.00 25.19 416 ASN A CA 1
ATOM 3247 C C . ASN A 1 416 ? 44.436 17.018 -31.509 1.00 25.19 416 ASN A C 1
ATOM 3249 O O . ASN A 1 416 ? 43.276 17.001 -31.905 1.00 25.19 416 ASN A O 1
ATOM 3253 N N . ASP A 1 417 ? 44.811 17.123 -30.235 1.00 26.39 417 ASP A N 1
ATOM 3254 C CA . ASP A 1 417 ? 44.160 17.936 -29.200 1.00 26.39 417 ASP A CA 1
ATOM 3255 C C . ASP A 1 417 ? 42.738 17.548 -28.722 1.00 26.39 417 ASP A C 1
ATOM 3257 O O . ASP A 1 417 ? 41.729 17.885 -29.337 1.00 26.39 417 ASP A O 1
ATOM 3261 N N . ARG A 1 418 ? 42.682 16.921 -27.531 1.00 24.33 418 ARG A N 1
ATOM 3262 C CA . ARG A 1 418 ? 42.028 17.408 -26.283 1.00 24.33 418 ARG A CA 1
ATOM 3263 C C . ARG A 1 418 ? 41.473 16.265 -25.420 1.00 24.33 418 ARG A C 1
ATOM 3265 O O . ARG A 1 418 ? 40.334 15.852 -25.588 1.00 24.33 418 ARG A O 1
ATOM 3272 N N . SER A 1 419 ? 42.235 15.847 -24.404 1.00 26.53 419 SER A N 1
ATOM 3273 C CA . SER A 1 419 ? 41.678 15.353 -23.128 1.00 26.53 419 SER A CA 1
ATOM 3274 C C . SER A 1 419 ? 42.775 15.277 -22.059 1.00 26.53 419 SER A C 1
ATOM 3276 O O . SER A 1 419 ? 43.588 14.350 -22.051 1.00 26.53 419 SER A O 1
ATOM 3278 N N . HIS A 1 420 ? 42.813 16.248 -21.152 1.00 31.36 420 HIS A N 1
ATOM 3279 C CA . HIS A 1 420 ? 43.599 16.202 -19.916 1.00 31.36 420 HIS A CA 1
ATOM 3280 C C . HIS A 1 420 ? 42.769 16.846 -18.804 1.00 31.36 420 HIS A C 1
ATOM 3282 O O . HIS A 1 420 ? 43.050 17.977 -18.432 1.00 31.36 420 HIS A O 1
ATOM 3288 N N . ASP A 1 421 ? 41.734 16.149 -18.313 1.00 30.97 421 ASP A N 1
ATOM 3289 C CA . ASP A 1 421 ? 41.303 16.317 -16.913 1.00 30.97 421 ASP A CA 1
ATOM 3290 C C . ASP A 1 421 ? 40.369 15.216 -16.362 1.00 30.97 421 ASP A C 1
ATOM 3292 O O . ASP A 1 421 ? 39.413 15.509 -15.656 1.00 30.97 421 ASP A O 1
ATOM 3296 N N . ASP A 1 422 ? 40.629 13.928 -16.646 1.00 30.38 422 ASP A N 1
ATOM 3297 C CA . ASP A 1 422 ? 39.755 12.855 -16.114 1.00 30.38 422 ASP A CA 1
ATOM 3298 C C . ASP A 1 422 ? 40.474 11.598 -15.589 1.00 30.38 422 ASP A C 1
ATOM 3300 O O . ASP A 1 422 ? 39.969 10.479 -15.628 1.00 30.38 422 ASP A O 1
ATOM 3304 N N . LYS A 1 423 ? 41.699 11.756 -15.064 1.00 29.50 423 LYS A N 1
ATOM 3305 C CA . LYS A 1 423 ? 42.434 10.661 -14.386 1.00 29.50 423 LYS A CA 1
ATOM 3306 C C . LYS A 1 423 ? 43.102 11.073 -13.071 1.00 29.50 423 LYS A C 1
ATOM 3308 O O . LYS A 1 423 ? 44.182 10.596 -12.731 1.00 29.50 423 LYS A O 1
ATOM 3313 N N . ARG A 1 424 ? 42.447 11.936 -12.287 1.00 30.78 424 ARG A N 1
ATOM 3314 C CA . ARG A 1 424 ? 42.804 12.196 -10.879 1.00 30.78 424 ARG A CA 1
ATOM 3315 C C . ARG A 1 424 ? 41.562 12.298 -9.999 1.00 30.78 424 ARG A C 1
ATOM 3317 O O . ARG A 1 424 ? 41.216 13.390 -9.571 1.00 30.78 424 ARG A O 1
ATOM 3324 N N . ARG A 1 425 ? 40.911 11.167 -9.704 1.00 30.81 425 ARG A N 1
ATOM 3325 C CA . ARG A 1 425 ? 40.002 11.011 -8.542 1.00 30.81 425 ARG A CA 1
ATOM 3326 C C . ARG A 1 425 ? 39.637 9.543 -8.267 1.00 30.81 425 ARG A C 1
ATOM 3328 O O . ARG A 1 425 ? 38.490 9.216 -8.009 1.00 30.81 425 ARG A O 1
ATOM 3335 N N . HIS A 1 426 ? 40.627 8.646 -8.319 1.00 29.36 426 HIS A N 1
ATOM 3336 C CA . HIS A 1 426 ? 40.410 7.215 -8.050 1.00 29.36 426 HIS A CA 1
ATOM 3337 C C . HIS A 1 426 ? 41.514 6.553 -7.208 1.00 29.36 426 HIS A C 1
ATOM 3339 O O . HIS A 1 426 ? 41.822 5.383 -7.401 1.00 29.36 426 HIS A O 1
ATOM 3345 N N . ASN A 1 427 ? 42.152 7.283 -6.282 1.00 30.95 427 ASN A N 1
ATOM 3346 C CA . ASN A 1 427 ? 43.126 6.648 -5.382 1.00 30.95 427 ASN A CA 1
ATOM 3347 C C . ASN A 1 427 ? 43.337 7.375 -4.041 1.00 30.95 427 ASN A C 1
ATOM 3349 O O . ASN A 1 427 ? 44.448 7.745 -3.674 1.00 30.95 427 ASN A O 1
ATOM 3353 N N . ILE A 1 428 ? 42.249 7.571 -3.293 1.00 29.73 428 ILE A N 1
ATOM 3354 C CA . ILE A 1 428 ? 42.296 7.885 -1.856 1.00 29.73 428 ILE A CA 1
ATOM 3355 C C . ILE A 1 428 ? 41.347 6.910 -1.152 1.00 29.73 428 ILE A C 1
ATOM 3357 O O . ILE A 1 428 ? 40.258 7.289 -0.750 1.00 29.73 428 ILE A O 1
ATOM 3361 N N . TYR A 1 429 ? 41.721 5.629 -1.081 1.00 24.91 429 TYR A N 1
ATOM 3362 C CA . TYR A 1 429 ? 41.101 4.679 -0.137 1.00 24.91 429 TYR A CA 1
ATOM 3363 C C . TYR A 1 429 ? 42.004 3.497 0.274 1.00 24.91 429 TYR A C 1
ATOM 3365 O O . TYR A 1 429 ? 41.616 2.707 1.123 1.00 24.91 429 TYR A O 1
ATOM 3373 N N . TRP A 1 430 ? 43.244 3.398 -0.228 1.00 24.67 430 TRP A N 1
ATOM 3374 C CA . TRP A 1 430 ? 44.117 2.236 0.025 1.00 24.67 430 TRP A CA 1
ATOM 3375 C C . TRP A 1 430 ? 45.378 2.498 0.869 1.00 24.67 430 TRP A C 1
ATOM 3377 O O . TRP A 1 430 ? 46.273 1.660 0.920 1.00 24.67 430 TRP A O 1
ATOM 3387 N N . THR A 1 431 ? 45.449 3.607 1.616 1.00 27.33 431 THR A N 1
ATOM 3388 C CA . THR A 1 431 ? 46.670 3.973 2.376 1.00 27.33 431 THR A CA 1
ATOM 3389 C C . THR A 1 431 ? 46.445 4.200 3.876 1.00 27.33 431 THR A C 1
ATOM 3391 O O . THR A 1 431 ? 47.064 5.082 4.470 1.00 27.33 431 THR A O 1
ATOM 3394 N N . ARG A 1 432 ? 45.579 3.404 4.523 1.00 25.00 432 ARG A N 1
ATOM 3395 C CA . ARG A 1 432 ? 45.445 3.386 6.001 1.00 25.00 432 ARG A CA 1
ATOM 3396 C C . ARG A 1 432 ? 45.587 2.016 6.684 1.00 25.00 432 ARG A C 1
ATOM 3398 O O . ARG A 1 432 ? 45.676 1.992 7.902 1.00 25.00 432 ARG A O 1
ATOM 3405 N N . ILE A 1 433 ? 45.739 0.908 5.952 1.00 26.95 433 ILE A N 1
ATOM 3406 C CA . ILE A 1 433 ? 45.779 -0.447 6.554 1.00 26.95 433 ILE A CA 1
ATOM 3407 C C . ILE A 1 433 ? 47.204 -1.001 6.798 1.00 26.95 433 ILE A C 1
ATOM 3409 O O . ILE A 1 433 ? 47.366 -2.025 7.445 1.00 26.95 433 ILE A O 1
ATOM 3413 N N . TYR A 1 434 ? 48.281 -0.310 6.404 1.00 24.53 434 TYR A N 1
ATOM 3414 C CA . TYR A 1 434 ? 49.640 -0.894 6.470 1.00 24.53 434 TYR A CA 1
ATOM 3415 C C . TYR A 1 434 ? 50.591 -0.356 7.561 1.00 24.53 434 TYR A C 1
ATOM 3417 O O . TYR A 1 434 ? 51.805 -0.518 7.446 1.00 24.53 434 TYR A O 1
ATOM 3425 N N . ARG A 1 435 ? 50.097 0.280 8.639 1.00 28.02 435 ARG A N 1
ATOM 3426 C CA . ARG A 1 435 ? 50.975 0.866 9.685 1.00 28.02 435 ARG A CA 1
ATOM 3427 C C . ARG A 1 435 ? 50.692 0.513 11.153 1.00 28.02 435 ARG A C 1
ATOM 3429 O O . ARG A 1 435 ? 51.219 1.193 12.025 1.00 28.02 435 ARG A O 1
ATOM 3436 N N . PHE A 1 436 ? 49.994 -0.584 11.453 1.00 25.69 436 PHE A N 1
ATOM 3437 C CA . PHE A 1 436 ? 49.843 -1.048 12.850 1.00 25.69 436 PHE A CA 1
ATOM 3438 C C . PHE A 1 436 ? 50.515 -2.400 13.176 1.00 25.69 436 PHE A C 1
ATOM 3440 O O . PHE A 1 436 ? 50.510 -2.840 14.320 1.00 25.69 436 PHE A O 1
ATOM 3447 N N . GLY A 1 437 ? 51.180 -3.036 12.204 1.00 24.78 437 GLY A N 1
ATOM 3448 C CA . GLY A 1 437 ? 51.686 -4.413 12.326 1.00 24.78 437 GLY A CA 1
ATOM 3449 C C . GLY A 1 437 ? 53.096 -4.633 12.902 1.00 24.78 437 GLY A C 1
ATOM 3450 O O . GLY A 1 437 ? 53.597 -5.743 12.776 1.00 24.78 437 GLY A O 1
ATOM 3451 N N . VAL A 1 438 ? 53.789 -3.641 13.486 1.00 26.75 438 VAL A N 1
ATOM 3452 C CA . VAL A 1 438 ? 55.227 -3.811 13.846 1.00 26.75 438 VAL A CA 1
ATOM 3453 C C . VAL A 1 438 ? 55.595 -3.492 15.309 1.00 26.75 438 VAL A C 1
ATOM 3455 O O . VAL A 1 438 ? 56.747 -3.680 15.687 1.00 26.75 438 VAL A O 1
ATOM 3458 N N . LEU A 1 439 ? 54.670 -3.107 16.202 1.00 25.06 439 LEU A N 1
ATOM 3459 C CA . LEU A 1 439 ? 55.072 -2.619 17.543 1.00 25.06 439 LEU A CA 1
ATOM 3460 C C . LEU A 1 439 ? 54.629 -3.418 18.784 1.00 25.06 439 LEU A C 1
ATOM 3462 O O . LEU A 1 439 ? 54.802 -2.917 19.889 1.00 25.06 439 LEU A O 1
ATOM 3466 N N . LEU A 1 440 ? 54.148 -4.660 18.679 1.00 25.62 440 LEU A N 1
ATOM 3467 C CA . LEU A 1 440 ? 53.779 -5.453 19.873 1.00 25.62 440 LEU A CA 1
ATOM 3468 C C . LEU A 1 440 ? 54.356 -6.880 19.881 1.00 25.62 440 LEU A C 1
ATOM 3470 O O . LEU A 1 440 ? 53.736 -7.831 20.341 1.00 25.62 440 LEU A O 1
ATOM 3474 N N . SER A 1 441 ? 55.606 -7.025 19.428 1.00 23.70 441 SER A N 1
ATOM 3475 C CA . SER A 1 441 ? 56.401 -8.259 19.556 1.00 23.70 441 SER A CA 1
ATOM 3476 C C . SER A 1 441 ? 57.349 -8.264 20.770 1.00 23.70 441 SER A C 1
ATOM 3478 O O . SER A 1 441 ? 58.393 -8.919 20.746 1.00 23.70 441 SER A O 1
ATOM 3480 N N . ARG A 1 442 ? 57.040 -7.532 21.846 1.00 24.62 442 ARG A N 1
ATOM 3481 C CA . ARG A 1 442 ? 57.837 -7.549 23.082 1.00 24.62 442 ARG A CA 1
ATOM 3482 C C . ARG A 1 442 ? 56.929 -7.522 24.308 1.00 24.62 442 ARG A C 1
ATOM 3484 O O . ARG A 1 442 ? 56.454 -6.455 24.667 1.00 24.62 442 ARG A O 1
ATOM 3491 N N . LEU A 1 443 ? 56.756 -8.685 24.947 1.00 23.14 443 LEU A N 1
ATOM 3492 C CA . LEU A 1 443 ? 56.946 -8.943 26.390 1.00 23.14 443 LEU A CA 1
ATOM 3493 C C . LEU A 1 443 ? 56.085 -10.133 26.856 1.00 23.14 443 LEU A C 1
ATOM 3495 O O . LEU A 1 443 ? 54.866 -10.061 26.954 1.00 23.14 443 LEU A O 1
ATOM 3499 N N . CYS A 1 444 ? 56.757 -11.243 27.163 1.00 22.34 444 CYS A N 1
ATOM 3500 C CA . CYS A 1 444 ? 56.208 -12.394 27.878 1.00 22.34 444 CYS A CA 1
ATOM 3501 C C . CYS A 1 444 ? 56.176 -12.135 29.396 1.00 22.34 444 CYS A C 1
ATOM 3503 O O . CYS A 1 444 ? 57.159 -11.601 29.911 1.00 22.34 444 CYS A O 1
ATOM 3505 N N . ARG A 1 445 ? 55.145 -12.637 30.103 1.00 21.50 445 ARG A N 1
ATOM 3506 C CA . ARG A 1 445 ? 55.198 -13.452 31.353 1.00 21.50 445 ARG A CA 1
ATOM 3507 C C . ARG A 1 445 ? 53.767 -13.739 31.876 1.00 21.50 445 ARG A C 1
ATOM 3509 O O . ARG A 1 445 ? 52.932 -12.848 31.876 1.00 21.50 445 ARG A O 1
ATOM 3516 N N . PHE A 1 446 ? 53.508 -14.986 32.283 1.00 25.53 446 PHE A N 1
ATOM 3517 C CA . PHE A 1 446 ? 52.330 -15.481 33.048 1.00 25.53 446 PHE A CA 1
ATOM 3518 C C . PHE A 1 446 ? 52.536 -15.229 34.576 1.00 25.53 446 PHE A C 1
ATOM 3520 O O . PHE A 1 446 ? 53.680 -14.865 34.881 1.00 25.53 446 PHE A O 1
ATOM 3527 N N . PRO A 1 447 ? 51.594 -15.452 35.550 1.00 28.95 447 PRO A N 1
ATOM 3528 C CA . PRO A 1 447 ? 50.405 -16.351 35.561 1.00 28.95 447 PRO A CA 1
ATOM 3529 C C . PRO A 1 447 ? 49.131 -15.915 36.388 1.00 28.95 447 PRO A C 1
ATOM 3531 O O . PRO A 1 447 ? 49.108 -14.839 36.971 1.00 28.95 447 PRO A O 1
ATOM 3534 N N . GLU A 1 448 ? 48.138 -16.835 36.454 1.00 24.27 448 GLU A N 1
ATOM 3535 C CA . GLU A 1 448 ? 47.044 -17.082 37.453 1.00 24.27 448 GLU A CA 1
ATOM 3536 C C . GLU A 1 448 ? 45.735 -16.237 37.522 1.00 24.27 448 GLU A C 1
ATOM 3538 O O . GLU A 1 448 ? 45.771 -15.031 37.729 1.00 24.27 448 GLU A O 1
ATOM 3543 N N . GLY A 1 449 ? 44.564 -16.924 37.489 1.00 23.11 449 GLY A N 1
ATOM 3544 C CA . GLY A 1 449 ? 43.280 -16.439 38.056 1.00 23.11 449 GLY A CA 1
ATOM 3545 C C . GLY A 1 449 ? 41.962 -16.786 37.315 1.00 23.11 449 GLY A C 1
ATOM 3546 O O . GLY A 1 449 ? 41.616 -16.127 36.350 1.00 23.11 449 GLY A O 1
ATOM 3547 N N . LEU A 1 450 ? 41.245 -17.803 37.817 1.00 25.84 450 LEU A N 1
ATOM 3548 C CA . LEU A 1 450 ? 39.824 -18.234 37.700 1.00 25.84 450 LEU A CA 1
ATOM 3549 C C . LEU A 1 450 ? 38.726 -17.455 36.903 1.00 25.84 450 LEU A C 1
ATOM 3551 O O . LEU A 1 450 ? 38.557 -16.254 37.053 1.00 25.84 450 LEU A O 1
ATOM 3555 N N . GLN A 1 451 ? 37.820 -18.284 36.338 1.00 31.73 451 GLN A N 1
ATOM 3556 C CA . GLN A 1 451 ? 36.332 -18.232 36.349 1.00 31.73 451 GLN A CA 1
ATOM 3557 C C . GLN A 1 451 ? 35.515 -17.539 35.230 1.00 31.73 451 GLN A C 1
ATOM 3559 O O . GLN A 1 451 ? 35.740 -16.396 34.871 1.00 31.73 451 GLN A O 1
ATOM 3564 N N . HIS A 1 452 ? 34.478 -18.290 34.803 1.00 31.52 452 HIS A N 1
ATOM 3565 C CA . HIS A 1 452 ? 33.330 -17.974 33.930 1.00 31.52 452 HIS A CA 1
ATOM 3566 C C . HIS A 1 452 ? 33.616 -17.648 32.449 1.00 31.52 452 HIS A C 1
ATOM 3568 O O . HIS A 1 452 ? 33.971 -16.532 32.104 1.00 31.52 452 HIS A O 1
ATOM 3574 N N . GLY A 1 453 ? 33.389 -18.630 31.560 1.00 27.41 453 GLY A N 1
ATOM 3575 C CA . GLY A 1 453 ? 33.482 -18.443 30.099 1.00 27.41 453 GLY A CA 1
ATOM 3576 C C . GLY A 1 453 ? 33.400 -19.730 29.261 1.00 27.41 453 GLY A C 1
ATOM 3577 O O . GLY A 1 453 ? 34.122 -19.873 28.282 1.00 27.41 453 GLY A O 1
ATOM 3578 N N . GLY A 1 454 ? 32.584 -20.712 29.666 1.00 26.86 454 GLY A N 1
ATOM 3579 C CA . GLY A 1 454 ? 32.594 -22.057 29.062 1.00 26.86 454 GLY A CA 1
ATOM 3580 C C . GLY A 1 454 ? 31.993 -22.169 27.652 1.00 26.86 454 GLY A C 1
ATOM 3581 O O . GLY A 1 454 ? 32.410 -23.045 26.903 1.00 26.86 454 GLY A O 1
ATOM 3582 N N . ALA A 1 455 ? 31.053 -21.295 27.276 1.00 28.84 455 ALA A N 1
ATOM 3583 C CA . ALA A 1 455 ? 30.325 -21.398 26.004 1.00 28.84 455 ALA A CA 1
ATOM 3584 C C . ALA A 1 455 ? 31.073 -20.748 24.820 1.00 28.84 455 ALA A C 1
ATOM 3586 O O . ALA A 1 455 ? 31.180 -21.342 23.749 1.00 28.84 455 ALA A O 1
ATOM 3587 N N . GLU A 1 456 ? 31.676 -19.570 25.021 1.00 27.55 456 GLU A N 1
ATOM 3588 C CA . GLU A 1 456 ? 32.456 -18.876 23.979 1.00 27.55 456 GLU A CA 1
ATOM 3589 C C . GLU A 1 456 ? 33.743 -19.624 23.607 1.00 27.55 456 GLU A C 1
ATOM 3591 O O . GLU A 1 456 ? 34.111 -19.693 22.433 1.00 27.55 456 GLU A O 1
ATOM 3596 N N . PHE A 1 457 ? 34.409 -20.242 24.589 1.00 27.44 457 PHE A N 1
ATOM 3597 C CA . PHE A 1 457 ? 35.647 -20.986 24.350 1.00 27.44 457 PHE A CA 1
ATOM 3598 C C . PHE A 1 457 ? 35.410 -22.256 23.512 1.00 27.44 457 PHE A C 1
ATOM 3600 O O . PHE A 1 457 ? 36.291 -22.679 22.766 1.00 27.44 457 PHE A O 1
ATOM 3607 N N . PHE A 1 458 ? 34.212 -22.843 23.595 1.00 33.41 458 PHE A N 1
ATOM 3608 C CA . PHE A 1 458 ? 33.865 -24.102 22.933 1.00 33.41 458 PHE A CA 1
ATOM 3609 C C . PHE A 1 458 ? 33.390 -23.904 21.479 1.00 33.41 458 PHE A C 1
ATOM 3611 O O . PHE A 1 458 ? 33.809 -24.649 20.593 1.00 33.41 458 PHE A O 1
ATOM 3618 N N . LEU A 1 459 ? 32.612 -22.849 21.196 1.00 35.00 459 LEU A N 1
ATOM 3619 C CA . LEU A 1 459 ? 32.201 -22.459 19.832 1.00 35.00 459 LEU A CA 1
ATOM 3620 C C . LEU A 1 459 ? 33.393 -22.033 18.960 1.00 35.00 459 LEU A C 1
ATOM 3622 O O . LEU A 1 459 ? 33.486 -22.427 17.797 1.00 35.00 459 LEU A O 1
ATOM 3626 N N . HIS A 1 460 ? 34.354 -21.307 19.540 1.00 33.38 460 HIS A N 1
ATOM 3627 C CA . HIS A 1 460 ? 35.619 -20.991 18.875 1.00 33.38 460 HIS A CA 1
ATOM 3628 C C . HIS A 1 460 ? 36.410 -22.268 18.542 1.00 33.38 460 HIS A C 1
ATOM 3630 O O . HIS A 1 460 ? 37.021 -22.370 17.481 1.00 33.38 460 HIS A O 1
ATOM 3636 N N . GLN A 1 461 ? 36.374 -23.277 19.417 1.00 29.59 461 GLN A N 1
ATOM 3637 C CA . GLN A 1 461 ? 37.023 -24.561 19.166 1.00 29.59 461 GLN A CA 1
ATOM 3638 C C . GLN A 1 461 ? 36.322 -25.342 18.040 1.00 29.59 461 GLN A C 1
ATOM 3640 O O . GLN A 1 461 ? 36.998 -25.904 17.192 1.00 29.59 461 GLN A O 1
ATOM 3645 N N . LEU A 1 462 ? 34.990 -25.297 17.936 1.00 37.50 462 LEU A N 1
ATOM 3646 C CA . LEU A 1 462 ? 34.227 -25.902 16.834 1.00 37.50 462 LEU A CA 1
ATOM 3647 C C . LEU A 1 462 ? 34.477 -25.225 15.475 1.00 37.50 462 LEU A C 1
ATOM 3649 O O . LEU A 1 462 ? 34.763 -25.918 14.503 1.00 37.50 462 LEU A O 1
ATOM 3653 N N . CYS A 1 463 ? 34.439 -23.894 15.392 1.00 34.97 463 CYS A N 1
ATOM 3654 C CA . CYS A 1 463 ? 34.710 -23.187 14.133 1.00 34.97 463 CYS A CA 1
ATOM 3655 C C . CYS A 1 463 ? 36.182 -23.299 13.690 1.00 34.97 463 CYS A C 1
ATOM 3657 O O . CYS A 1 463 ? 36.465 -23.235 12.495 1.00 34.97 463 CYS A O 1
ATOM 3659 N N . CYS A 1 464 ? 37.120 -23.497 14.626 1.00 29.70 464 CYS A N 1
ATOM 3660 C CA . CYS A 1 464 ? 38.541 -23.686 14.321 1.00 29.70 464 CYS A CA 1
ATOM 3661 C C . CYS A 1 464 ? 38.977 -25.156 14.150 1.00 29.70 464 CYS A C 1
ATOM 3663 O O . CYS A 1 464 ? 39.984 -25.393 13.483 1.00 29.70 464 CYS A O 1
ATOM 3665 N N . GLU A 1 465 ? 38.271 -26.138 14.725 1.00 30.94 465 GLU A N 1
ATOM 3666 C CA . GLU A 1 465 ? 38.620 -27.569 14.639 1.00 30.94 465 GLU A CA 1
ATOM 3667 C C . GLU A 1 465 ? 37.839 -28.352 13.580 1.00 30.94 465 GLU A C 1
ATOM 3669 O O . GLU A 1 465 ? 38.227 -29.485 13.318 1.00 30.94 465 GLU A O 1
ATOM 3674 N N . LEU A 1 466 ? 36.783 -27.798 12.967 1.00 34.59 466 LEU A N 1
ATOM 3675 C CA . LEU A 1 466 ? 36.093 -28.395 11.814 1.00 34.59 466 LEU A CA 1
ATOM 3676 C C . LEU A 1 466 ? 36.823 -27.985 10.524 1.00 34.59 466 LEU A C 1
ATOM 3678 O O . LEU A 1 466 ? 36.562 -26.908 9.975 1.00 34.59 466 LEU A O 1
ATOM 3682 N N . PRO A 1 467 ? 37.773 -28.780 10.007 1.00 29.80 467 PRO A N 1
ATOM 3683 C CA . PRO A 1 467 ? 38.486 -28.412 8.806 1.00 29.80 467 PRO A CA 1
ATOM 3684 C C . PRO A 1 467 ? 37.527 -28.696 7.645 1.00 29.80 467 PRO A C 1
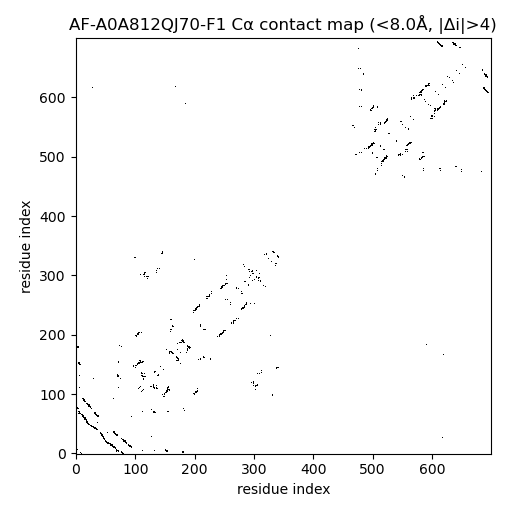ATOM 3686 O O . PRO A 1 467 ? 37.035 -29.807 7.515 1.00 29.80 467 PRO A O 1
ATOM 3689 N N . ILE A 1 468 ? 37.322 -27.727 6.750 1.00 31.67 468 ILE A N 1
ATOM 3690 C CA . ILE A 1 468 ? 36.709 -27.949 5.426 1.00 31.67 468 ILE A CA 1
ATOM 3691 C C . ILE A 1 468 ? 35.169 -28.118 5.452 1.00 31.67 468 ILE A C 1
ATOM 3693 O O . ILE A 1 468 ? 34.632 -29.167 5.125 1.00 31.67 468 ILE A O 1
ATOM 3697 N N . MET A 1 469 ? 34.427 -27.029 5.678 1.00 33.56 469 MET A N 1
ATOM 3698 C CA . MET A 1 469 ? 33.067 -26.877 5.122 1.00 33.56 469 MET A CA 1
ATOM 3699 C C . MET A 1 469 ? 33.187 -26.296 3.704 1.00 33.56 469 MET A C 1
ATOM 3701 O O . MET A 1 469 ? 32.963 -25.111 3.467 1.00 33.56 469 MET A O 1
ATOM 3705 N N . ARG A 1 470 ? 33.654 -27.103 2.742 1.00 27.66 470 ARG A N 1
ATOM 3706 C CA . ARG A 1 470 ? 33.749 -26.677 1.333 1.00 27.66 470 ARG A CA 1
ATOM 3707 C C . ARG A 1 470 ? 32.380 -26.833 0.666 1.00 27.66 470 ARG A C 1
ATOM 3709 O O . ARG A 1 470 ? 31.915 -27.951 0.493 1.00 27.66 470 ARG A O 1
ATOM 3716 N N . GLY A 1 471 ? 31.779 -25.717 0.245 1.00 28.31 471 GLY A N 1
ATOM 3717 C CA . GLY A 1 471 ? 30.636 -25.705 -0.683 1.00 28.31 471 GLY A CA 1
ATOM 3718 C C . GLY A 1 471 ? 29.244 -25.458 -0.088 1.00 28.31 471 GLY A C 1
ATOM 3719 O O . GLY A 1 471 ? 28.274 -25.488 -0.839 1.00 28.31 471 GLY A O 1
ATOM 3720 N N . GLY A 1 472 ? 29.115 -25.177 1.211 1.00 30.12 472 GLY A N 1
ATOM 3721 C CA . GLY A 1 472 ? 27.847 -24.748 1.815 1.00 30.12 472 GLY A CA 1
ATOM 3722 C C . GLY A 1 472 ? 27.815 -23.238 2.042 1.00 30.12 472 GLY A C 1
ATOM 3723 O O . GLY A 1 472 ? 28.767 -22.686 2.590 1.00 30.12 472 GLY A O 1
ATOM 3724 N N . ALA A 1 473 ? 26.731 -22.566 1.652 1.00 30.34 473 ALA A N 1
ATOM 3725 C CA . ALA A 1 473 ? 26.442 -21.240 2.184 1.00 30.34 473 ALA A CA 1
ATOM 3726 C C . ALA A 1 473 ? 26.050 -21.411 3.660 1.00 30.34 473 ALA A C 1
ATOM 3728 O O . ALA A 1 473 ? 25.018 -22.007 3.963 1.00 30.34 473 ALA A O 1
ATOM 3729 N N . LEU A 1 474 ? 26.898 -20.950 4.580 1.00 34.78 474 LEU A N 1
ATOM 3730 C CA . LEU A 1 474 ? 26.514 -20.793 5.979 1.00 34.78 474 LEU A CA 1
ATOM 3731 C C . LEU A 1 474 ? 25.554 -19.601 6.042 1.00 34.78 474 LEU A C 1
ATOM 3733 O O . LEU A 1 474 ? 25.953 -18.448 5.892 1.00 34.78 474 LEU A O 1
ATOM 3737 N N . HIS A 1 475 ? 24.265 -19.899 6.157 1.00 42.31 475 HIS A N 1
ATOM 3738 C CA . HIS A 1 475 ? 23.239 -18.925 6.505 1.00 42.31 475 HIS A CA 1
ATOM 3739 C C . HIS A 1 475 ? 23.052 -18.967 8.029 1.00 42.31 475 HIS A C 1
ATOM 3741 O O . HIS A 1 475 ? 23.163 -20.039 8.614 1.00 42.31 475 HIS A O 1
ATOM 3747 N N . GLY A 1 476 ? 22.759 -17.839 8.685 1.00 45.56 476 GLY A N 1
ATOM 3748 C CA . GLY A 1 476 ? 22.681 -17.770 10.158 1.00 45.56 476 GLY A CA 1
ATOM 3749 C C . GLY A 1 476 ? 21.643 -18.702 10.818 1.00 45.56 476 GLY A C 1
ATOM 3750 O O . GLY A 1 476 ? 21.699 -18.941 12.016 1.00 45.56 476 GLY A O 1
ATOM 3751 N N . TRP A 1 477 ? 20.708 -19.286 10.059 1.00 47.81 477 TRP A N 1
ATOM 3752 C CA . TRP A 1 477 ? 19.576 -20.091 10.558 1.00 47.81 477 TRP A CA 1
ATOM 3753 C C . TRP A 1 477 ? 19.975 -21.422 11.227 1.00 47.81 477 TRP A C 1
ATOM 3755 O O . TRP A 1 477 ? 19.526 -21.679 12.346 1.00 47.81 477 TRP A O 1
ATOM 3765 N N . PRO A 1 478 ? 20.845 -22.255 10.620 1.00 51.72 478 PRO A N 1
ATOM 3766 C CA . PRO A 1 478 ? 21.497 -23.361 11.312 1.00 51.72 478 PRO A CA 1
ATOM 3767 C C . PRO A 1 478 ? 22.168 -22.977 12.637 1.00 51.72 478 PRO A C 1
ATOM 3769 O O . PRO A 1 478 ? 22.080 -23.746 13.588 1.00 51.72 478 PRO A O 1
ATOM 3772 N N . GLU A 1 479 ? 22.797 -21.803 12.739 1.00 54.28 479 GLU A N 1
ATOM 3773 C CA . GLU A 1 479 ? 23.490 -21.369 13.963 1.00 54.28 479 GLU A CA 1
ATOM 3774 C C . GLU A 1 479 ? 22.513 -21.055 15.105 1.00 54.28 479 GLU A C 1
ATOM 3776 O O . GLU A 1 479 ? 22.776 -21.407 16.257 1.00 54.28 479 GLU A O 1
ATOM 3781 N N . TYR A 1 480 ? 21.351 -20.473 14.790 1.00 56.84 480 TYR A N 1
ATOM 3782 C CA . TYR A 1 480 ? 20.269 -20.260 15.756 1.00 56.84 480 TYR A CA 1
ATOM 3783 C C . TYR A 1 480 ? 19.736 -21.584 16.323 1.00 56.84 480 TYR A C 1
ATOM 3785 O O . TYR A 1 480 ? 19.609 -21.727 17.541 1.00 56.84 480 TYR A O 1
ATOM 3793 N N . LEU A 1 481 ? 19.503 -22.586 15.464 1.00 58.53 481 LEU A N 1
ATOM 3794 C CA . LEU A 1 481 ? 19.064 -23.912 15.914 1.00 58.53 481 LEU A CA 1
ATOM 3795 C C . LEU A 1 481 ? 20.130 -24.609 16.765 1.00 58.53 481 LEU A C 1
ATOM 3797 O O . LEU A 1 481 ? 19.791 -25.261 17.748 1.00 58.53 481 LEU A O 1
ATOM 3801 N N . VAL A 1 482 ? 21.409 -24.459 16.411 1.00 58.78 482 VAL A N 1
ATOM 3802 C CA . VAL A 1 482 ? 22.531 -24.989 17.198 1.00 58.78 482 VAL A CA 1
ATOM 3803 C C . VAL A 1 482 ? 22.549 -24.396 18.603 1.00 58.78 482 VAL A C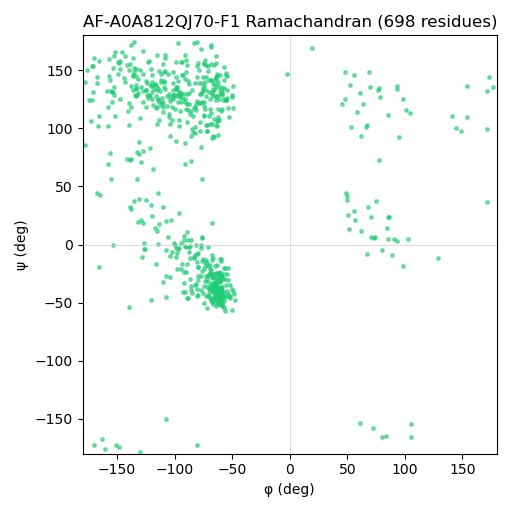 1
ATOM 3805 O O . VAL A 1 482 ? 22.620 -25.149 19.570 1.00 58.78 482 VAL A O 1
ATOM 3808 N N . ARG A 1 483 ? 22.413 -23.074 18.735 1.00 60.16 483 ARG A N 1
ATOM 3809 C CA . ARG A 1 483 ? 22.390 -22.410 20.047 1.00 60.16 483 ARG A CA 1
ATOM 3810 C C . ARG A 1 483 ? 21.182 -22.840 20.883 1.00 60.16 483 ARG A C 1
ATOM 3812 O O . ARG A 1 483 ? 21.338 -23.171 22.055 1.00 60.16 483 ARG A O 1
ATOM 3819 N N . SER A 1 484 ? 19.995 -22.944 20.280 1.00 57.75 484 SER A N 1
ATOM 3820 C CA . SER A 1 484 ? 18.815 -23.481 20.978 1.00 57.75 484 SER A CA 1
ATOM 3821 C C . SER A 1 484 ? 18.968 -24.953 21.372 1.00 57.75 484 SER A C 1
ATOM 3823 O O . SER A 1 484 ? 18.500 -25.357 22.434 1.00 57.75 484 SER A O 1
ATOM 3825 N N . ALA A 1 485 ? 19.626 -25.763 20.540 1.00 61.19 485 ALA A N 1
ATOM 3826 C CA . ALA A 1 485 ? 19.934 -27.156 20.847 1.00 61.19 485 ALA A CA 1
ATOM 3827 C C . ALA A 1 485 ? 20.908 -27.287 22.032 1.00 61.19 485 ALA A C 1
ATOM 3829 O O . ALA A 1 485 ? 20.750 -28.203 22.835 1.00 61.19 485 ALA A O 1
ATOM 3830 N N . GLU A 1 486 ? 21.869 -26.369 22.179 1.00 59.16 486 GLU A N 1
ATOM 3831 C CA . GLU A 1 486 ? 22.789 -26.318 23.324 1.00 59.16 486 GLU A CA 1
ATOM 3832 C C . GLU A 1 486 ? 22.079 -25.930 24.628 1.00 59.16 486 GLU A C 1
ATOM 3834 O O . GLU A 1 486 ? 22.229 -26.625 25.634 1.00 59.16 486 GLU A O 1
ATOM 3839 N N . GLU A 1 487 ? 21.249 -24.882 24.619 1.00 60.56 487 GLU A N 1
ATOM 3840 C CA . GLU A 1 487 ? 20.443 -24.495 25.793 1.00 60.56 487 GLU A CA 1
ATOM 3841 C C . GLU A 1 487 ? 19.479 -25.601 26.234 1.00 60.56 487 GLU A C 1
ATOM 3843 O O . GLU A 1 487 ? 19.095 -25.699 27.402 1.00 60.56 487 GLU A O 1
ATOM 3848 N N . LYS A 1 488 ? 19.084 -26.447 25.284 1.00 64.81 488 LYS A N 1
ATOM 3849 C CA . LYS A 1 488 ? 18.187 -27.577 25.485 1.00 64.81 488 LYS A CA 1
ATOM 3850 C C . LYS A 1 488 ? 18.913 -28.915 25.343 1.00 64.81 488 LYS A C 1
ATOM 3852 O O . LYS A 1 488 ? 18.288 -29.887 24.925 1.00 64.81 488 LYS A O 1
ATOM 3857 N N . ALA A 1 489 ? 20.196 -28.999 25.704 1.00 68.50 489 ALA A N 1
ATOM 3858 C CA . ALA A 1 489 ? 20.988 -30.226 25.557 1.00 68.50 489 ALA A CA 1
ATOM 3859 C C . ALA A 1 489 ? 20.309 -31.464 26.181 1.00 68.50 489 ALA A C 1
ATOM 3861 O O . ALA A 1 489 ? 20.347 -32.551 25.602 1.00 68.50 489 ALA A O 1
ATOM 3862 N N . ASP A 1 490 ? 19.594 -31.286 27.298 1.00 72.94 490 ASP A N 1
ATOM 3863 C CA . ASP A 1 490 ? 18.803 -32.337 27.958 1.00 72.94 490 ASP A CA 1
ATOM 3864 C C . ASP A 1 490 ? 17.698 -32.935 27.066 1.00 72.94 490 ASP A C 1
ATOM 3866 O O . ASP A 1 490 ? 17.313 -34.093 27.239 1.00 72.94 490 ASP A O 1
ATOM 3870 N N . LEU A 1 491 ? 17.183 -32.175 26.093 1.00 75.94 491 LEU A N 1
ATOM 3871 C CA . LEU A 1 491 ? 16.203 -32.666 25.123 1.00 75.94 491 LEU A CA 1
ATOM 3872 C C . LEU A 1 491 ? 16.820 -33.585 24.070 1.00 75.94 491 LEU A C 1
ATOM 3874 O O . LEU A 1 491 ? 16.086 -34.349 23.450 1.00 75.94 491 LEU A O 1
ATOM 3878 N N . LEU A 1 492 ? 18.133 -33.510 23.850 1.00 82.12 492 LEU A N 1
ATOM 3879 C CA . LEU A 1 492 ? 18.842 -34.264 22.813 1.00 82.12 492 LEU A CA 1
ATOM 3880 C C . LEU A 1 492 ? 19.634 -35.442 23.387 1.00 82.12 492 LEU A C 1
ATOM 3882 O O . LEU A 1 492 ? 19.814 -36.450 22.701 1.00 82.12 492 LEU A O 1
ATOM 3886 N N . PHE A 1 493 ? 20.071 -35.345 24.642 1.00 87.44 493 PHE A N 1
ATOM 3887 C CA . PHE A 1 493 ? 20.838 -36.388 25.310 1.00 87.44 493 PHE A CA 1
ATOM 3888 C C . PHE A 1 493 ? 20.076 -37.727 25.363 1.00 87.44 493 PHE A C 1
ATOM 3890 O O . PHE A 1 493 ? 18.903 -37.789 25.735 1.00 87.44 493 PHE A O 1
ATOM 3897 N N . ASP A 1 494 ? 20.749 -38.815 24.972 1.00 92.12 494 ASP A N 1
ATOM 3898 C CA . ASP A 1 494 ? 20.208 -40.186 24.907 1.00 92.12 494 ASP A CA 1
ATOM 3899 C C . ASP A 1 494 ? 18.944 -40.357 24.023 1.00 92.12 494 ASP A C 1
ATOM 3901 O O . ASP A 1 494 ? 18.191 -41.332 24.135 1.00 92.12 494 ASP A O 1
ATOM 3905 N N . LYS A 1 495 ? 18.700 -39.426 23.089 1.00 93.12 495 LYS A N 1
ATOM 3906 C CA . LYS A 1 495 ? 17.567 -39.474 22.147 1.00 93.12 495 LYS A CA 1
ATOM 3907 C C . LYS A 1 495 ? 17.934 -40.018 20.771 1.00 93.12 495 LYS A C 1
ATOM 3909 O O . LYS A 1 495 ? 19.086 -39.963 20.343 1.00 93.12 495 LYS A O 1
ATOM 3914 N N . GLU A 1 496 ? 16.933 -40.526 20.053 1.00 96.50 496 GLU A N 1
ATOM 3915 C CA . GLU A 1 496 ? 17.022 -40.732 18.606 1.00 96.50 496 GLU A CA 1
ATOM 3916 C C . GLU A 1 496 ? 16.571 -39.467 17.877 1.00 96.50 496 GLU A C 1
ATOM 3918 O O . GLU A 1 496 ? 15.406 -39.078 17.960 1.00 96.50 496 GLU A O 1
ATOM 3923 N N . VAL A 1 497 ? 17.499 -38.843 17.157 1.00 95.94 497 VAL A N 1
ATOM 3924 C CA . VAL A 1 497 ? 17.333 -37.529 16.533 1.00 95.94 497 VAL A CA 1
ATOM 3925 C C . VAL A 1 497 ? 17.361 -37.663 15.013 1.00 95.94 497 VAL A C 1
ATOM 3927 O O . VAL A 1 497 ? 18.220 -38.352 14.459 1.00 95.94 497 VAL A O 1
ATOM 3930 N N . LEU A 1 498 ? 16.433 -36.997 14.332 1.00 96.44 498 LEU A N 1
ATOM 3931 C CA . LEU A 1 498 ? 16.405 -36.881 12.875 1.00 96.44 498 LEU A CA 1
ATOM 3932 C C . LEU A 1 498 ? 16.445 -35.415 12.464 1.00 96.44 498 LEU A C 1
ATOM 3934 O O . LEU A 1 498 ? 15.584 -34.659 12.877 1.00 96.44 498 LEU A O 1
ATOM 3938 N N . GLU A 1 499 ? 17.358 -35.032 11.581 1.00 93.75 499 GLU A N 1
ATOM 3939 C CA . GLU A 1 499 ? 17.307 -33.752 10.879 1.00 93.75 499 GLU A CA 1
ATOM 3940 C C . GLU A 1 499 ? 16.670 -33.924 9.489 1.00 93.75 499 GLU A C 1
ATOM 3942 O O . GLU A 1 499 ? 17.140 -34.721 8.668 1.00 93.75 499 GLU A O 1
ATOM 3947 N N . LEU A 1 500 ? 15.588 -33.186 9.225 1.00 91.94 500 LEU A N 1
ATOM 3948 C CA . LEU A 1 500 ? 14.919 -33.101 7.925 1.00 91.94 500 LEU A CA 1
ATOM 3949 C C . LEU A 1 500 ? 15.391 -31.851 7.172 1.00 91.94 500 LEU A C 1
ATOM 3951 O O . LEU A 1 500 ? 15.308 -30.746 7.701 1.00 91.94 500 LEU A O 1
ATOM 3955 N N . GLY A 1 501 ? 15.827 -32.017 5.919 1.00 87.12 501 GLY A N 1
ATOM 3956 C CA . GLY A 1 501 ? 16.296 -30.897 5.091 1.00 87.12 501 GLY A CA 1
ATOM 3957 C C . GLY A 1 501 ? 17.678 -30.391 5.498 1.00 87.12 501 GLY A C 1
ATOM 3958 O O . GLY A 1 501 ? 17.926 -29.193 5.482 1.00 87.12 501 GLY A O 1
ATOM 3959 N N . ALA A 1 502 ? 18.567 -31.306 5.882 1.00 84.44 502 ALA A N 1
ATOM 3960 C CA . ALA A 1 502 ? 19.869 -31.000 6.470 1.00 84.44 502 ALA A CA 1
ATOM 3961 C C . ALA A 1 502 ? 20.863 -30.305 5.509 1.00 84.44 502 ALA A C 1
ATOM 3963 O O . ALA A 1 502 ? 21.924 -29.827 5.933 1.00 84.44 502 ALA A O 1
ATOM 3964 N N . GLY A 1 503 ? 20.560 -30.267 4.205 1.00 78.88 503 GLY A N 1
ATOM 3965 C CA . GLY A 1 503 ? 21.419 -29.669 3.192 1.00 78.88 503 GLY A CA 1
ATOM 3966 C C . GLY A 1 503 ? 22.781 -30.358 3.107 1.00 78.88 503 GLY A C 1
ATOM 3967 O O . GLY A 1 503 ? 22.942 -31.529 3.434 1.00 78.88 503 GLY A O 1
ATOM 3968 N N . VAL A 1 504 ? 23.809 -29.640 2.660 1.00 73.88 504 VAL A N 1
ATOM 3969 C CA . VAL A 1 504 ? 25.170 -30.207 2.574 1.00 73.88 504 VAL A CA 1
ATOM 3970 C C . VAL A 1 504 ? 25.898 -30.230 3.919 1.00 73.88 504 VAL A C 1
ATOM 3972 O O . VAL A 1 504 ? 26.889 -30.939 4.056 1.00 73.88 504 VAL A O 1
ATOM 3975 N N . ALA A 1 505 ? 25.460 -29.434 4.895 1.00 68.25 505 ALA A N 1
ATOM 3976 C CA . ALA A 1 505 ? 26.190 -29.207 6.140 1.00 68.25 505 ALA A CA 1
ATOM 3977 C C . ALA A 1 505 ? 25.779 -30.166 7.264 1.00 68.25 505 ALA A C 1
ATOM 3979 O O . ALA A 1 505 ? 26.652 -30.628 7.995 1.00 68.25 505 ALA A O 1
ATOM 3980 N N . ALA A 1 506 ? 24.477 -30.459 7.405 1.00 77.44 506 ALA A N 1
ATOM 3981 C CA . ALA A 1 506 ? 23.930 -31.245 8.516 1.00 77.44 506 ALA A CA 1
ATOM 3982 C C . ALA A 1 506 ? 24.432 -30.768 9.894 1.00 77.44 506 ALA A C 1
ATOM 3984 O O . ALA A 1 506 ? 24.887 -31.549 10.738 1.00 77.44 506 ALA A O 1
ATOM 3985 N N . LEU A 1 507 ? 24.430 -29.446 10.087 1.00 75.69 507 LEU A N 1
ATOM 3986 C CA . LEU A 1 507 ? 24.999 -28.810 11.270 1.00 75.69 507 LEU A CA 1
ATOM 3987 C C . LEU A 1 507 ? 24.194 -29.140 12.550 1.00 75.69 507 LEU A C 1
ATOM 3989 O O . LEU A 1 507 ? 24.813 -29.606 13.510 1.00 75.69 507 LEU A O 1
ATOM 3993 N N . PRO A 1 508 ? 22.852 -29.008 12.580 1.00 81.50 508 PRO A N 1
ATOM 3994 C CA . PRO A 1 508 ? 22.034 -29.462 13.708 1.00 81.50 508 PRO A CA 1
ATOM 3995 C C . PRO A 1 508 ? 22.266 -30.932 14.084 1.00 81.50 508 PRO A C 1
ATOM 3997 O O . PRO A 1 508 ? 22.453 -31.241 15.261 1.00 81.50 508 PRO A O 1
ATOM 4000 N N . ALA A 1 509 ? 22.335 -31.843 13.109 1.00 83.94 509 ALA A N 1
ATOM 4001 C CA . ALA A 1 509 ? 22.645 -33.251 13.353 1.00 83.94 509 ALA A CA 1
ATOM 4002 C C . ALA A 1 509 ? 24.053 -33.445 13.940 1.00 83.94 509 ALA A C 1
ATOM 4004 O O . ALA A 1 509 ? 24.241 -34.220 14.880 1.00 83.94 509 ALA A O 1
ATOM 4005 N N . SER A 1 510 ? 25.046 -32.716 13.428 1.00 80.25 510 SER A N 1
ATOM 4006 C CA . SER A 1 510 ? 26.418 -32.766 13.948 1.00 80.25 510 SER A CA 1
ATOM 4007 C C . SER A 1 510 ? 26.483 -32.354 15.421 1.00 80.25 510 SER A C 1
ATOM 4009 O O . SER A 1 510 ? 27.190 -32.981 16.212 1.00 80.25 510 SER A O 1
ATOM 4011 N N . ILE A 1 511 ? 25.713 -31.336 15.808 1.00 76.81 511 ILE A N 1
ATOM 4012 C CA . ILE A 1 511 ? 25.629 -30.868 17.193 1.00 76.81 511 ILE A CA 1
ATOM 4013 C C . ILE A 1 511 ? 24.851 -31.842 18.071 1.00 76.81 511 ILE A C 1
ATOM 4015 O O . ILE A 1 511 ? 25.347 -32.206 19.134 1.00 76.81 511 ILE A O 1
ATOM 4019 N N . ALA A 1 512 ? 23.708 -32.360 17.617 1.00 80.44 512 ALA A N 1
ATOM 4020 C CA . ALA A 1 512 ? 22.967 -33.379 18.360 1.00 80.44 512 ALA A CA 1
ATOM 4021 C C . ALA A 1 512 ? 23.847 -34.599 18.691 1.00 80.44 512 ALA A C 1
ATOM 4023 O O . ALA A 1 512 ? 23.811 -35.110 19.811 1.00 80.44 512 ALA A O 1
ATOM 4024 N N . ALA A 1 513 ? 24.700 -35.025 17.752 1.00 82.50 513 ALA A N 1
ATOM 4025 C CA . ALA A 1 513 ? 25.643 -36.118 17.978 1.00 82.50 513 ALA A CA 1
ATOM 4026 C C . ALA A 1 513 ? 26.686 -35.779 19.058 1.00 82.50 513 ALA A C 1
ATOM 4028 O O . ALA A 1 513 ? 27.013 -36.630 19.884 1.00 82.50 513 ALA A O 1
ATOM 4029 N N . ARG A 1 514 ? 27.188 -34.536 19.088 1.00 77.12 514 ARG A N 1
ATOM 4030 C CA . ARG A 1 514 ? 28.138 -34.059 20.112 1.00 77.12 514 ARG A CA 1
ATOM 4031 C C . ARG A 1 514 ? 27.498 -33.887 21.487 1.00 77.12 514 ARG A C 1
ATOM 4033 O O . ARG A 1 514 ? 28.160 -34.142 22.488 1.00 77.12 514 ARG A O 1
ATOM 4040 N N . LEU A 1 515 ? 26.220 -33.519 21.534 1.00 79.31 515 LEU A N 1
ATOM 4041 C CA . LEU A 1 515 ? 25.433 -33.383 22.763 1.00 79.31 515 LEU A CA 1
ATOM 4042 C C . LEU A 1 515 ? 24.986 -34.733 23.353 1.00 79.31 515 LEU A C 1
ATOM 4044 O O . LEU A 1 515 ? 24.254 -34.767 24.337 1.00 79.31 515 LEU A O 1
ATOM 4048 N N . GLY A 1 516 ? 25.441 -35.857 22.790 1.00 84.38 516 GLY A N 1
ATOM 4049 C CA . GLY A 1 516 ? 25.203 -37.185 23.353 1.00 84.38 516 GLY A CA 1
ATOM 4050 C C . GLY A 1 516 ? 23.874 -37.815 22.941 1.00 84.38 516 GLY A C 1
ATOM 4051 O O . GLY A 1 516 ? 23.375 -38.691 23.649 1.00 84.38 516 GLY A O 1
ATOM 4052 N N . ALA A 1 517 ? 23.293 -37.410 21.808 1.00 91.88 517 ALA A N 1
ATOM 4053 C CA . ALA A 1 517 ? 22.184 -38.150 21.217 1.00 91.88 517 ALA A CA 1
ATOM 4054 C C . ALA A 1 517 ? 22.593 -39.605 20.933 1.00 91.88 517 ALA A C 1
ATOM 4056 O O . ALA A 1 517 ? 23.657 -39.878 20.371 1.00 91.88 517 ALA A O 1
ATOM 4057 N N . ARG A 1 518 ? 21.725 -40.554 21.298 1.00 94.62 518 ARG A N 1
ATOM 4058 C CA . ARG A 1 518 ? 21.982 -41.998 21.172 1.00 94.62 518 ARG A CA 1
ATOM 4059 C C . ARG A 1 518 ? 22.126 -42.432 19.717 1.00 94.62 518 ARG A C 1
ATOM 4061 O O . ARG A 1 518 ? 22.875 -43.359 19.412 1.00 94.62 518 ARG A O 1
ATOM 4068 N N . ARG A 1 519 ? 21.376 -41.791 18.822 1.00 95.94 519 ARG A N 1
ATOM 4069 C CA . ARG A 1 519 ? 21.419 -42.038 17.380 1.00 95.94 519 ARG A CA 1
ATOM 4070 C C . ARG A 1 519 ? 20.989 -40.784 16.644 1.00 95.94 519 ARG A C 1
ATOM 4072 O O . ARG A 1 519 ? 19.935 -40.241 16.957 1.00 95.94 519 ARG A O 1
ATOM 4079 N N . VAL A 1 520 ? 21.759 -40.370 15.644 1.00 96.19 520 VAL A N 1
ATOM 4080 C CA . VAL A 1 520 ? 21.444 -39.186 14.841 1.00 96.19 520 VAL A CA 1
ATOM 4081 C C . VAL A 1 520 ? 21.388 -39.549 13.371 1.00 96.19 520 VAL A C 1
ATOM 4083 O O . VAL A 1 520 ? 22.273 -40.234 12.861 1.00 96.19 520 VAL A O 1
ATOM 4086 N N . VAL A 1 521 ? 20.342 -39.087 12.696 1.00 96.88 521 VAL A N 1
ATOM 4087 C CA . VAL A 1 521 ? 20.164 -39.215 11.254 1.00 96.88 521 VAL A CA 1
ATOM 4088 C C . VAL A 1 521 ? 20.068 -37.819 10.648 1.00 96.88 521 VAL A C 1
ATOM 4090 O O . VAL A 1 521 ? 19.197 -37.055 11.036 1.00 96.88 521 VAL A O 1
ATOM 4093 N N . ALA A 1 522 ? 20.905 -37.505 9.667 1.00 93.06 522 ALA A N 1
ATOM 4094 C CA . ALA A 1 522 ? 20.741 -36.352 8.791 1.00 93.06 522 ALA A CA 1
ATOM 4095 C C . ALA A 1 522 ? 20.091 -36.794 7.477 1.00 93.06 522 ALA A C 1
ATOM 4097 O O . ALA A 1 522 ? 20.454 -37.831 6.904 1.00 93.06 522 ALA A O 1
ATOM 4098 N N . SER A 1 523 ? 19.110 -36.031 6.998 1.00 92.38 523 SER A N 1
ATOM 4099 C CA . SER A 1 523 ? 18.391 -36.385 5.780 1.00 92.38 523 SER A CA 1
ATOM 4100 C C . SER A 1 523 ? 18.087 -35.216 4.862 1.00 92.38 523 SER A C 1
ATOM 4102 O O . SER A 1 523 ? 17.870 -34.087 5.295 1.00 92.38 523 SER A O 1
ATOM 4104 N N . ASP A 1 524 ? 18.033 -35.537 3.574 1.00 86.38 524 ASP A N 1
ATOM 4105 C CA . ASP A 1 524 ? 17.598 -34.640 2.510 1.00 86.38 524 ASP A CA 1
ATOM 4106 C C . ASP A 1 524 ? 16.859 -35.447 1.426 1.00 86.38 524 ASP A C 1
ATOM 4108 O O . ASP A 1 524 ? 16.914 -36.687 1.394 1.00 86.38 524 ASP A O 1
ATOM 4112 N N . GLY A 1 525 ? 16.142 -34.771 0.537 1.00 68.12 525 GLY A N 1
ATOM 4113 C CA . GLY A 1 525 ? 15.333 -35.417 -0.483 1.00 68.12 525 GLY A CA 1
ATOM 4114 C C . GLY A 1 525 ? 14.654 -34.431 -1.420 1.00 68.12 525 GLY A C 1
ATOM 4115 O O . GLY A 1 525 ? 13.475 -34.135 -1.253 1.00 68.12 525 GLY A O 1
ATOM 4116 N N . LEU A 1 526 ? 15.360 -34.001 -2.466 1.00 54.31 526 LEU A N 1
ATOM 4117 C CA . LEU A 1 526 ? 14.704 -33.459 -3.654 1.00 54.31 526 LEU A CA 1
ATOM 4118 C C . LEU A 1 526 ? 14.096 -34.618 -4.451 1.00 54.31 526 LEU A C 1
ATOM 4120 O O . LEU A 1 526 ? 14.801 -35.546 -4.859 1.00 54.31 526 LEU A O 1
ATOM 4124 N N . GLU A 1 527 ? 12.784 -34.565 -4.686 1.00 45.84 527 GLU A N 1
ATOM 4125 C CA . GLU A 1 527 ? 12.177 -35.344 -5.761 1.00 45.84 527 GLU A CA 1
ATOM 4126 C C . GLU A 1 527 ? 12.863 -34.912 -7.060 1.00 45.84 527 GLU A C 1
ATOM 4128 O O . GLU A 1 527 ? 12.773 -33.755 -7.469 1.00 45.84 527 GLU A O 1
ATOM 4133 N N . ALA A 1 528 ? 13.567 -35.832 -7.717 1.00 38.53 528 ALA A N 1
ATOM 4134 C CA . ALA A 1 528 ? 13.781 -35.689 -9.143 1.00 38.53 528 ALA A CA 1
ATOM 4135 C C . ALA A 1 528 ? 12.386 -35.743 -9.776 1.00 38.53 528 ALA A C 1
ATOM 4137 O O . ALA A 1 528 ? 11.843 -36.829 -9.990 1.00 38.53 528 ALA A O 1
ATOM 4138 N N . GLU A 1 529 ? 11.768 -34.582 -10.006 1.00 36.59 529 GLU A N 1
ATOM 4139 C CA . GLU A 1 529 ? 10.645 -34.504 -10.930 1.00 36.59 529 GLU A CA 1
ATOM 4140 C C . GLU A 1 529 ? 11.096 -35.188 -12.226 1.00 36.59 529 GLU A C 1
ATOM 4142 O O . GLU A 1 529 ? 12.202 -34.956 -12.725 1.00 36.59 529 GLU A O 1
ATOM 4147 N N . ALA A 1 530 ? 10.284 -36.131 -12.702 1.00 33.81 530 ALA A N 1
ATOM 4148 C CA . ALA A 1 530 ? 10.589 -36.915 -13.887 1.00 33.81 530 ALA A CA 1
ATOM 4149 C C . ALA A 1 530 ? 11.008 -35.982 -15.044 1.00 33.81 530 ALA A C 1
ATOM 4151 O O . ALA A 1 530 ? 10.372 -34.947 -15.250 1.00 33.81 530 ALA A O 1
ATOM 4152 N N . PRO A 1 531 ? 12.062 -36.314 -15.810 1.00 35.53 531 PRO A N 1
ATOM 4153 C CA . PRO A 1 531 ? 12.621 -35.396 -16.788 1.00 35.53 531 PRO A CA 1
ATOM 4154 C C . PRO A 1 531 ? 11.667 -35.249 -17.978 1.00 35.53 531 PRO A C 1
ATOM 4156 O O . PRO A 1 531 ? 11.684 -36.055 -18.904 1.00 35.53 531 PRO A O 1
ATOM 4159 N N . THR A 1 532 ? 10.854 -34.193 -17.993 1.00 35.06 532 THR A N 1
ATOM 4160 C CA . THR A 1 532 ? 10.252 -33.673 -19.235 1.00 35.06 532 THR A CA 1
ATOM 4161 C C . THR A 1 532 ? 11.180 -32.688 -19.950 1.00 35.06 532 THR A C 1
ATOM 4163 O O . THR A 1 532 ? 10.826 -32.148 -20.994 1.00 35.06 532 THR A O 1
ATOM 4166 N N . VAL A 1 533 ? 12.395 -32.485 -19.430 1.00 33.66 533 VAL A N 1
ATOM 4167 C CA . VAL A 1 533 ? 13.468 -31.713 -20.061 1.00 33.66 533 VAL A CA 1
ATOM 4168 C C . VAL A 1 533 ? 14.727 -32.587 -20.082 1.00 33.66 533 VAL A C 1
ATOM 4170 O O . VAL A 1 533 ? 15.044 -33.187 -19.052 1.00 33.66 533 VAL A O 1
ATOM 4173 N N . PRO A 1 534 ? 15.447 -32.711 -21.217 1.00 33.59 534 PRO A N 1
ATOM 4174 C CA . PRO A 1 534 ? 16.679 -33.488 -21.272 1.00 33.59 534 PRO A CA 1
ATOM 4175 C C . PRO A 1 534 ? 17.656 -32.988 -20.209 1.00 33.59 534 PRO A C 1
ATOM 4177 O O . PRO A 1 534 ? 17.967 -31.798 -20.151 1.00 33.59 534 PRO A O 1
ATOM 4180 N N . ALA A 1 535 ? 18.099 -33.909 -19.357 1.00 34.72 535 ALA A N 1
ATOM 4181 C CA . ALA A 1 535 ? 18.977 -33.635 -18.237 1.00 34.72 535 ALA A CA 1
ATOM 4182 C C . ALA A 1 535 ? 20.242 -32.892 -18.693 1.00 34.72 535 ALA A C 1
ATOM 4184 O O . ALA A 1 535 ? 21.061 -33.436 -19.430 1.00 34.72 535 ALA A O 1
ATOM 4185 N N . GLN A 1 536 ? 20.418 -31.666 -18.197 1.00 30.11 536 GLN A N 1
ATOM 4186 C CA . GLN A 1 536 ? 21.745 -31.108 -17.963 1.00 30.11 536 GLN A CA 1
ATOM 4187 C C . GLN A 1 536 ? 22.354 -31.924 -16.809 1.00 30.11 536 GLN A C 1
ATOM 4189 O O . GLN A 1 536 ? 21.818 -31.897 -15.696 1.00 30.11 536 GLN A O 1
ATOM 4194 N N . PRO A 1 537 ? 23.408 -32.717 -17.041 1.00 34.94 537 PRO A N 1
ATOM 4195 C CA . PRO A 1 537 ? 23.969 -33.562 -16.003 1.00 34.94 537 PRO A CA 1
ATOM 4196 C C . PRO A 1 537 ? 24.897 -32.695 -15.158 1.00 34.94 537 PRO A C 1
ATOM 4198 O O . PRO A 1 537 ? 25.985 -32.439 -15.641 1.00 34.94 537 PRO A O 1
ATOM 4201 N N . ILE A 1 538 ? 24.504 -32.219 -13.960 1.00 36.50 538 ILE A N 1
ATOM 4202 C CA . ILE A 1 538 ? 25.490 -31.794 -12.929 1.00 36.50 538 ILE A CA 1
ATOM 4203 C C . ILE A 1 538 ? 24.977 -31.587 -11.477 1.00 36.50 538 ILE A C 1
ATOM 4205 O O . ILE A 1 538 ? 25.821 -31.659 -10.592 1.00 36.50 538 ILE A O 1
ATOM 4209 N N . HIS A 1 539 ? 23.691 -31.397 -11.120 1.00 44.09 539 HIS A N 1
ATOM 4210 C CA . HIS A 1 539 ? 23.405 -30.865 -9.753 1.00 44.09 539 HIS A CA 1
ATOM 4211 C C . HIS A 1 539 ? 22.641 -31.681 -8.694 1.00 44.09 539 HIS A C 1
ATOM 4213 O O . HIS A 1 539 ? 22.794 -31.361 -7.518 1.00 44.09 539 HIS A O 1
ATOM 4219 N N . LEU A 1 540 ? 21.910 -32.759 -8.995 1.00 42.31 540 LEU A N 1
ATOM 4220 C CA . LEU A 1 540 ? 21.079 -33.402 -7.949 1.00 42.31 540 LEU A CA 1
ATOM 4221 C C . LEU A 1 540 ? 21.721 -34.571 -7.181 1.00 42.31 540 LEU A C 1
ATOM 4223 O O . LEU A 1 540 ? 21.292 -34.870 -6.071 1.00 42.31 540 LEU A O 1
ATOM 4227 N N . GLN A 1 541 ? 22.801 -35.177 -7.681 1.00 46.81 541 GLN A N 1
ATOM 4228 C CA . GLN A 1 541 ? 23.594 -36.145 -6.898 1.00 46.81 541 GLN A CA 1
ATOM 4229 C C . GLN A 1 541 ? 24.520 -35.478 -5.858 1.00 46.81 541 GLN A C 1
ATOM 4231 O O . GLN A 1 541 ? 25.216 -36.172 -5.122 1.00 46.81 541 GLN A O 1
ATOM 4236 N N . GLY A 1 542 ? 24.526 -34.142 -5.776 1.00 61.62 542 GLY A N 1
ATOM 4237 C CA . GLY A 1 542 ? 25.508 -33.385 -5.003 1.00 61.62 542 GLY A CA 1
ATOM 4238 C C . GLY A 1 542 ? 25.239 -33.282 -3.502 1.00 61.62 542 GLY A C 1
ATOM 4239 O O . GLY A 1 542 ? 26.206 -33.252 -2.749 1.00 61.62 542 GLY A O 1
ATOM 4240 N N . VAL A 1 543 ? 23.984 -33.209 -3.042 1.00 67.06 543 VAL A N 1
ATOM 4241 C CA . VAL A 1 543 ? 23.706 -32.802 -1.646 1.00 67.06 543 VAL A CA 1
ATOM 4242 C C . VAL A 1 543 ? 24.090 -33.882 -0.639 1.00 67.06 543 VAL A C 1
ATOM 4244 O O . VAL A 1 543 ? 24.907 -33.632 0.240 1.00 67.06 543 VAL A O 1
ATOM 4247 N N . LEU A 1 544 ? 23.575 -35.106 -0.799 1.00 79.44 544 LEU A N 1
ATOM 4248 C CA . LEU A 1 544 ? 23.886 -36.212 0.118 1.00 79.44 544 LEU A CA 1
ATOM 4249 C C . LEU A 1 544 ? 25.358 -36.641 0.050 1.00 79.44 544 LEU A C 1
ATOM 4251 O O . LEU A 1 544 ? 25.899 -37.131 1.038 1.00 79.44 544 LEU A O 1
ATOM 4255 N N . GLU A 1 545 ? 26.010 -36.475 -1.103 1.00 74.44 545 GLU A N 1
ATOM 4256 C CA . GLU A 1 545 ? 27.429 -36.804 -1.255 1.00 74.44 545 GLU A CA 1
ATOM 4257 C C . GLU A 1 545 ? 28.331 -35.751 -0.601 1.00 74.44 545 GLU A C 1
ATOM 4259 O O . GLU A 1 545 ? 29.260 -36.104 0.120 1.00 74.44 545 GLU A O 1
ATOM 4264 N N . GLN A 1 546 ? 28.015 -34.463 -0.754 1.00 68.00 546 GLN A N 1
ATOM 4265 C CA . GLN A 1 546 ? 28.707 -33.395 -0.025 1.00 68.00 546 GLN A CA 1
ATOM 4266 C C . GLN A 1 546 ? 28.448 -33.489 1.483 1.00 68.00 546 GLN A C 1
ATOM 4268 O O . GLN A 1 546 ? 29.385 -33.379 2.269 1.00 68.00 546 GLN A O 1
ATOM 4273 N N . MET A 1 547 ? 27.214 -33.803 1.890 1.00 79.75 547 MET A N 1
ATOM 4274 C CA . MET A 1 547 ? 26.882 -34.095 3.287 1.00 79.75 547 MET A CA 1
ATOM 4275 C C . MET A 1 547 ? 27.726 -35.250 3.830 1.00 79.75 547 MET A C 1
ATOM 4277 O O . MET A 1 547 ? 28.262 -35.156 4.931 1.00 79.75 547 MET A O 1
ATOM 4281 N N . ARG A 1 548 ? 27.920 -36.317 3.045 1.00 82.19 548 ARG A N 1
ATOM 4282 C CA . ARG A 1 548 ? 28.788 -37.440 3.422 1.00 82.19 548 ARG A CA 1
ATOM 4283 C C . ARG A 1 548 ? 30.234 -37.020 3.623 1.00 82.19 548 ARG A C 1
ATOM 4285 O O . ARG A 1 548 ? 30.845 -37.447 4.599 1.00 82.19 548 ARG A O 1
ATOM 4292 N N . GLN A 1 549 ? 30.770 -36.188 2.738 1.00 73.12 549 GLN A N 1
ATOM 4293 C CA . GLN A 1 549 ? 32.137 -35.682 2.859 1.00 73.12 549 GLN A CA 1
ATOM 4294 C C . GLN A 1 549 ? 32.307 -34.808 4.108 1.00 73.12 549 GLN A C 1
ATOM 4296 O O . GLN A 1 549 ? 33.277 -34.989 4.843 1.00 73.12 549 GLN A O 1
ATOM 4301 N N . ASN A 1 550 ? 31.336 -33.935 4.387 1.00 69.00 550 ASN A N 1
ATOM 4302 C CA . ASN A 1 550 ? 31.356 -33.060 5.556 1.00 69.00 550 ASN A CA 1
ATOM 4303 C C . ASN A 1 550 ? 31.210 -33.857 6.862 1.00 69.00 550 ASN A C 1
ATOM 4305 O O . ASN A 1 550 ? 32.018 -33.704 7.777 1.00 69.00 550 ASN A O 1
ATOM 4309 N N . LEU A 1 551 ? 30.235 -34.765 6.954 1.00 79.12 551 LEU A N 1
ATOM 4310 C CA . LEU A 1 551 ? 30.005 -35.556 8.167 1.00 79.12 551 LEU A CA 1
ATOM 4311 C C . LEU A 1 551 ? 31.140 -36.543 8.454 1.00 79.12 551 LEU A C 1
ATOM 4313 O O . LEU A 1 551 ? 31.476 -36.740 9.619 1.00 79.12 551 LEU A O 1
ATOM 4317 N N . ALA A 1 552 ? 31.791 -37.103 7.429 1.00 75.31 552 ALA A N 1
ATOM 4318 C CA . ALA A 1 552 ? 32.943 -37.988 7.621 1.00 75.31 552 ALA A CA 1
ATOM 4319 C C . ALA A 1 552 ? 34.096 -37.315 8.387 1.00 75.31 552 ALA A C 1
ATOM 4321 O O . ALA A 1 552 ? 34.837 -37.997 9.093 1.00 75.31 552 ALA A O 1
ATOM 4322 N N . GLN A 1 553 ? 34.242 -35.994 8.255 1.00 66.06 553 GLN A N 1
ATOM 4323 C CA . GLN A 1 553 ? 35.291 -35.218 8.923 1.00 66.06 553 GLN A CA 1
ATOM 4324 C C . GLN A 1 553 ? 34.829 -34.663 10.276 1.00 66.06 553 GLN A C 1
ATOM 4326 O O . GLN A 1 553 ? 35.622 -34.576 11.209 1.00 66.06 553 GLN A O 1
ATOM 4331 N N . ASN A 1 554 ? 33.543 -34.328 10.393 1.00 64.31 554 ASN A N 1
ATOM 4332 C CA . ASN A 1 554 ? 33.042 -33.460 11.459 1.00 64.31 554 ASN A CA 1
ATOM 4333 C C . ASN A 1 554 ? 32.179 -34.176 12.512 1.00 64.31 554 ASN A C 1
ATOM 4335 O O . ASN A 1 554 ? 32.193 -33.791 13.688 1.00 64.31 554 ASN A O 1
ATOM 4339 N N . ALA A 1 555 ? 31.438 -35.207 12.095 1.00 78.50 555 ALA A N 1
ATOM 4340 C CA . ALA A 1 555 ? 30.529 -35.991 12.929 1.00 78.50 555 ALA A CA 1
ATOM 4341 C C . ALA A 1 555 ? 30.270 -37.383 12.301 1.00 78.50 555 ALA A C 1
ATOM 4343 O O . ALA A 1 555 ? 29.160 -37.668 11.843 1.00 78.50 555 ALA A O 1
ATOM 4344 N N . PRO A 1 556 ? 31.278 -38.283 12.269 1.00 82.88 556 PRO A N 1
ATOM 4345 C CA . PRO A 1 556 ? 31.206 -39.548 11.524 1.00 82.88 556 PRO A CA 1
ATOM 4346 C C . PRO A 1 556 ? 30.185 -40.552 12.084 1.00 82.88 556 PRO A C 1
ATOM 4348 O O . PRO A 1 556 ? 29.924 -41.581 11.464 1.00 82.88 556 PRO A O 1
ATOM 4351 N N . THR A 1 557 ? 29.616 -40.276 13.259 1.00 90.44 557 THR A N 1
ATOM 4352 C CA . THR A 1 557 ? 28.555 -41.068 13.892 1.00 90.44 557 THR A CA 1
ATOM 4353 C C . THR A 1 557 ? 27.154 -40.729 13.376 1.00 90.44 557 THR A C 1
ATOM 4355 O O . THR A 1 557 ? 26.217 -41.472 13.666 1.00 90.44 557 THR A O 1
ATOM 4358 N N . VAL A 1 558 ? 26.991 -39.639 12.616 1.00 91.94 558 VAL A N 1
ATOM 4359 C CA . VAL A 1 558 ? 25.705 -39.242 12.030 1.00 91.94 558 VAL A CA 1
ATOM 4360 C C . VAL A 1 558 ? 25.392 -40.123 10.819 1.00 91.94 558 VAL A C 1
ATOM 4362 O O . VAL A 1 558 ? 26.145 -40.184 9.846 1.00 91.94 558 VAL A O 1
ATOM 4365 N N . GLU A 1 559 ? 24.247 -40.803 10.857 1.00 95.69 559 GLU A N 1
ATOM 4366 C CA . GLU A 1 559 ? 23.732 -41.571 9.724 1.00 95.69 559 GLU A CA 1
ATOM 4367 C C . GLU A 1 559 ? 23.179 -40.639 8.643 1.00 95.69 559 GLU A C 1
ATOM 4369 O O . GLU A 1 559 ? 22.451 -39.699 8.939 1.00 95.69 559 GLU A O 1
ATOM 4374 N N . ILE A 1 560 ? 23.421 -40.955 7.371 1.00 92.12 560 ILE A N 1
ATOM 4375 C CA . ILE A 1 560 ? 22.876 -40.191 6.241 1.00 92.12 560 ILE A CA 1
ATOM 4376 C C . ILE A 1 560 ? 21.763 -40.992 5.583 1.00 92.12 560 ILE A C 1
ATOM 4378 O O . ILE A 1 560 ? 21.972 -42.147 5.198 1.00 92.12 560 ILE A O 1
ATOM 4382 N N . ARG A 1 561 ? 20.585 -40.385 5.412 1.00 90.69 561 ARG A N 1
ATOM 4383 C CA . ARG A 1 561 ? 19.445 -41.017 4.732 1.00 90.69 561 ARG A CA 1
ATOM 4384 C C . ARG A 1 561 ? 18.824 -40.100 3.692 1.00 90.69 561 ARG A C 1
ATOM 4386 O O . ARG A 1 561 ? 18.670 -38.909 3.910 1.00 90.69 561 ARG A O 1
ATOM 4393 N N . SER A 1 562 ? 18.393 -40.682 2.575 1.00 89.25 562 SER A N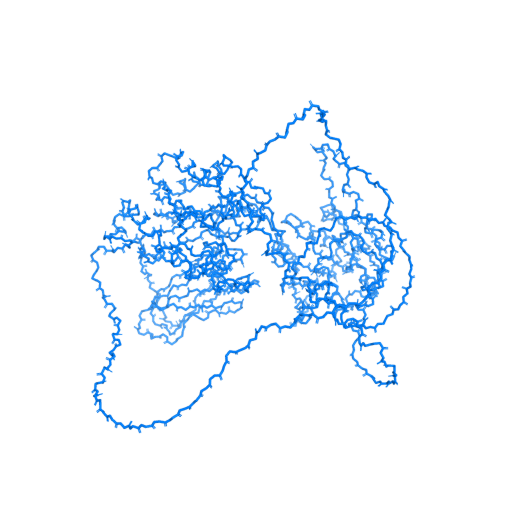 1
ATOM 4394 C CA . SER A 1 562 ? 17.488 -39.985 1.662 1.00 89.25 562 SER A CA 1
ATOM 4395 C C . SER A 1 562 ? 16.058 -40.146 2.168 1.00 89.25 562 SER A C 1
ATOM 4397 O O . SER A 1 562 ? 15.564 -41.273 2.265 1.00 89.25 562 SER A O 1
ATOM 4399 N N . ILE A 1 563 ? 15.410 -39.035 2.516 1.00 89.12 563 ILE A N 1
ATOM 4400 C CA . ILE A 1 563 ? 14.023 -39.013 2.994 1.00 89.12 563 ILE A CA 1
ATOM 4401 C C . ILE A 1 563 ? 13.261 -37.942 2.205 1.00 89.12 563 ILE A C 1
ATOM 4403 O O . ILE A 1 563 ? 13.194 -36.793 2.635 1.00 89.12 563 ILE A O 1
ATOM 4407 N N . PRO A 1 564 ? 12.672 -38.293 1.047 1.00 84.69 564 PRO A N 1
ATOM 4408 C CA . PRO A 1 564 ? 11.773 -37.386 0.348 1.00 84.69 564 PRO A CA 1
ATOM 4409 C C . PRO A 1 564 ? 10.497 -37.195 1.179 1.00 84.69 564 PRO A C 1
ATOM 4411 O O . PRO A 1 564 ? 9.881 -38.171 1.620 1.00 84.69 564 PRO A O 1
ATOM 4414 N N . TRP A 1 565 ? 10.098 -35.945 1.406 1.00 89.75 565 TRP A N 1
ATOM 4415 C CA . TRP A 1 565 ? 9.056 -35.619 2.384 1.00 89.75 565 TRP A CA 1
ATOM 4416 C C . TRP A 1 565 ? 7.663 -36.122 1.996 1.00 89.75 565 TRP A C 1
ATOM 4418 O O 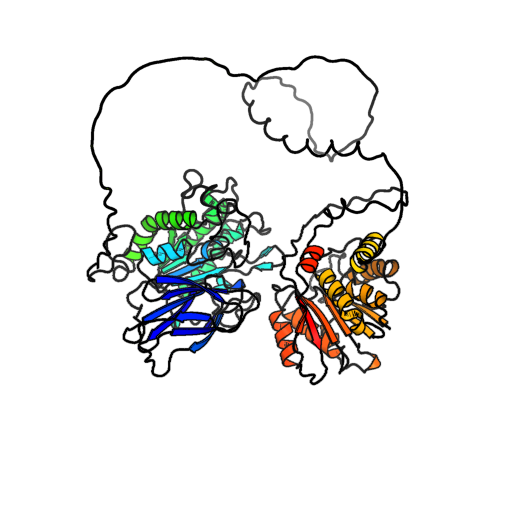. TRP A 1 565 ? 6.961 -36.673 2.838 1.00 89.75 565 TRP A O 1
ATOM 4428 N N . LEU A 1 566 ? 7.283 -36.036 0.717 1.00 83.88 566 LEU A N 1
ATOM 4429 C CA . LEU A 1 566 ? 5.977 -36.507 0.242 1.00 83.88 566 LEU A CA 1
ATOM 4430 C C . LEU A 1 566 ? 5.724 -38.002 0.521 1.00 83.88 566 LEU A C 1
ATOM 4432 O O . LEU A 1 566 ? 4.693 -38.334 1.115 1.00 83.88 566 LEU A O 1
ATOM 4436 N N . PRO A 1 567 ? 6.609 -38.940 0.126 1.00 86.12 567 PRO A N 1
ATOM 4437 C CA . PRO A 1 567 ? 6.420 -40.342 0.471 1.00 86.12 567 PRO A CA 1
ATOM 4438 C C . PRO A 1 567 ? 6.630 -40.618 1.961 1.00 86.12 567 PRO A C 1
ATOM 4440 O O . PRO A 1 567 ? 6.061 -41.594 2.446 1.00 86.12 567 PRO A O 1
ATOM 4443 N N . ALA A 1 568 ? 7.415 -39.810 2.681 1.00 88.75 568 ALA A N 1
ATOM 4444 C CA . ALA A 1 568 ? 7.571 -39.965 4.124 1.00 88.75 568 ALA A CA 1
ATOM 4445 C C . ALA A 1 568 ? 6.264 -39.650 4.864 1.00 88.75 568 ALA A C 1
ATOM 4447 O O . ALA A 1 568 ? 5.754 -40.493 5.593 1.00 88.75 568 ALA A O 1
ATOM 4448 N N . GLY A 1 569 ? 5.652 -38.503 4.580 1.00 87.94 569 GLY A N 1
ATOM 4449 C CA . GLY A 1 569 ? 4.402 -38.073 5.204 1.00 87.94 569 GLY A CA 1
ATOM 4450 C C . GLY A 1 569 ? 3.201 -38.993 4.958 1.00 87.94 569 GLY A C 1
ATOM 4451 O O . GLY A 1 569 ? 2.273 -39.048 5.756 1.00 87.94 569 GLY A O 1
ATOM 4452 N N . ARG A 1 570 ? 3.217 -39.771 3.868 1.00 87.25 570 ARG A N 1
ATOM 4453 C CA . ARG A 1 570 ? 2.124 -40.692 3.497 1.00 87.25 570 ARG A CA 1
ATOM 4454 C C . ARG A 1 570 ? 2.263 -42.106 4.063 1.00 87.25 570 ARG A C 1
ATOM 4456 O O . ARG A 1 570 ? 1.414 -42.955 3.787 1.00 87.25 570 ARG A O 1
ATOM 4463 N N . ARG A 1 571 ? 3.341 -42.406 4.789 1.00 87.50 571 ARG A N 1
ATOM 4464 C CA . ARG A 1 571 ? 3.610 -43.744 5.335 1.00 87.50 571 ARG A CA 1
ATOM 4465 C C . ARG A 1 571 ? 3.266 -43.812 6.815 1.00 87.50 571 ARG A C 1
ATOM 4467 O O . ARG A 1 571 ? 3.447 -42.858 7.558 1.00 87.50 571 ARG A O 1
ATOM 4474 N N . SER A 1 572 ? 2.840 -44.991 7.256 1.00 87.31 572 SER A N 1
ATOM 4475 C CA . SER A 1 572 ? 2.756 -45.314 8.679 1.00 87.31 572 SER A CA 1
ATOM 4476 C C . SER A 1 572 ? 4.058 -45.963 9.134 1.00 87.31 572 SER A C 1
ATOM 4478 O O . SER A 1 572 ? 4.525 -46.931 8.527 1.00 87.31 572 SER A O 1
ATOM 4480 N N . TYR A 1 573 ? 4.627 -45.449 10.219 1.00 90.62 573 TYR A N 1
ATOM 4481 C CA . TYR A 1 573 ? 5.876 -45.942 10.789 1.00 90.62 573 TYR A CA 1
ATOM 4482 C C . TYR A 1 573 ? 5.610 -46.743 12.061 1.00 90.62 573 TYR A C 1
ATOM 4484 O O . TYR A 1 573 ? 4.687 -46.460 12.821 1.00 90.62 573 TYR A O 1
ATOM 4492 N N . ARG A 1 574 ? 6.428 -47.771 12.304 1.00 89.69 574 ARG A N 1
ATOM 4493 C CA . ARG A 1 574 ? 6.463 -48.430 13.617 1.00 89.69 574 ARG A CA 1
ATOM 4494 C C . ARG A 1 574 ? 7.296 -47.576 14.563 1.00 89.69 574 ARG A C 1
ATOM 4496 O O . ARG A 1 574 ? 8.227 -46.921 14.117 1.00 89.69 574 ARG A O 1
ATOM 4503 N N . HIS A 1 575 ? 7.067 -47.704 15.867 1.00 86.56 575 HIS A N 1
ATOM 4504 C CA . HIS A 1 575 ? 7.792 -46.943 16.894 1.00 86.56 575 HIS A CA 1
ATOM 4505 C C . HIS A 1 575 ? 9.329 -46.965 16.737 1.00 86.56 575 HIS A C 1
ATOM 4507 O O . HIS A 1 575 ? 9.994 -45.949 16.910 1.00 86.56 575 HIS A O 1
ATOM 4513 N N . LYS A 1 576 ? 9.909 -48.118 16.371 1.00 85.12 576 LYS A N 1
ATOM 4514 C CA . LYS A 1 576 ? 11.361 -48.273 16.145 1.00 85.12 576 LYS A CA 1
ATOM 4515 C C . LYS A 1 576 ? 11.902 -47.543 14.906 1.00 85.12 576 LYS A C 1
ATOM 4517 O O . LYS A 1 576 ? 13.108 -47.411 14.756 1.00 85.12 576 LYS A O 1
ATOM 4522 N N . ASP A 1 577 ? 11.010 -47.171 13.994 1.00 87.12 577 ASP A N 1
ATOM 4523 C CA . ASP A 1 577 ? 11.307 -46.486 12.738 1.00 87.12 577 ASP A CA 1
ATOM 4524 C C . ASP A 1 577 ? 11.024 -44.962 12.866 1.00 87.12 577 ASP A C 1
ATOM 4526 O O . ASP A 1 577 ? 11.213 -44.230 11.898 1.00 87.12 577 ASP A O 1
ATOM 4530 N N . GLN A 1 578 ? 10.593 -44.499 14.053 1.00 94.50 578 GLN A N 1
ATOM 4531 C CA . GLN A 1 578 ? 10.316 -43.103 14.423 1.00 94.50 578 GLN A CA 1
ATOM 4532 C C . GLN A 1 578 ? 11.368 -42.547 15.394 1.00 94.50 578 GLN A C 1
ATOM 4534 O O . GLN A 1 578 ? 12.069 -43.314 16.062 1.00 94.50 578 GLN A O 1
ATOM 4539 N N . PHE A 1 579 ? 11.421 -41.221 15.517 1.00 96.12 579 PHE A N 1
ATOM 4540 C CA . PHE A 1 579 ? 12.434 -40.474 16.266 1.00 96.12 579 PHE A CA 1
ATOM 4541 C C . PHE A 1 579 ? 11.849 -39.767 17.492 1.00 96.12 579 PHE A C 1
ATOM 4543 O O . PHE A 1 579 ? 10.677 -39.387 17.507 1.00 96.12 579 PHE A O 1
ATOM 4550 N N . ASP A 1 580 ? 12.672 -39.616 18.528 1.00 93.81 580 ASP A N 1
ATOM 4551 C CA . ASP A 1 580 ? 12.324 -38.877 19.745 1.00 93.81 580 ASP A CA 1
ATOM 4552 C C . ASP A 1 580 ? 12.337 -37.366 19.495 1.00 93.81 580 ASP A C 1
ATOM 4554 O O . ASP A 1 580 ? 11.511 -36.645 20.045 1.00 93.81 580 ASP A O 1
ATOM 4558 N N . VAL A 1 581 ? 13.259 -36.893 18.649 1.00 92.38 581 VAL A N 1
ATOM 4559 C CA . VAL A 1 581 ? 13.380 -35.479 18.283 1.00 92.38 581 VAL A CA 1
ATOM 4560 C C . VAL A 1 581 ? 13.541 -35.349 16.776 1.00 92.38 581 VAL A C 1
ATOM 4562 O O . VAL A 1 581 ? 14.339 -36.067 16.169 1.00 92.38 581 VAL A O 1
ATOM 4565 N N . ILE A 1 582 ? 12.809 -34.415 16.174 1.00 93.31 582 ILE A N 1
ATOM 4566 C CA . ILE A 1 582 ? 13.019 -34.015 14.783 1.00 93.31 582 ILE A CA 1
ATOM 4567 C C . ILE A 1 582 ? 13.502 -32.572 14.740 1.00 93.31 582 ILE A C 1
ATOM 4569 O O . ILE A 1 582 ? 12.849 -31.671 15.263 1.00 93.31 582 ILE A O 1
ATOM 4573 N N . LEU A 1 583 ? 14.647 -32.389 14.093 1.00 90.06 583 LEU A N 1
ATOM 4574 C CA . LEU A 1 583 ? 15.296 -31.122 13.814 1.00 90.06 583 LEU A CA 1
ATOM 4575 C C . LEU A 1 583 ? 14.988 -30.670 12.386 1.00 90.06 583 LEU A C 1
ATOM 4577 O O . LEU A 1 583 ? 14.944 -31.489 11.465 1.00 90.06 583 LEU A O 1
ATOM 4581 N N . PHE A 1 584 ? 14.833 -29.368 12.183 1.00 86.44 584 PHE A N 1
ATOM 4582 C CA . PHE A 1 584 ? 14.841 -28.758 10.853 1.00 86.44 584 PHE A CA 1
ATOM 4583 C C . PHE A 1 584 ? 15.311 -27.306 10.946 1.00 86.44 584 PHE A C 1
ATOM 4585 O O . PHE A 1 584 ? 14.791 -26.515 11.730 1.00 86.44 584 PHE A O 1
ATOM 4592 N N . ALA A 1 585 ? 16.286 -26.932 10.127 1.00 76.19 585 ALA A N 1
ATOM 4593 C CA . ALA A 1 585 ? 16.715 -25.548 9.969 1.00 76.19 585 ALA A CA 1
ATOM 4594 C C . ALA A 1 585 ? 16.619 -25.178 8.497 1.00 76.19 585 ALA A C 1
ATOM 4596 O O . ALA A 1 585 ? 16.976 -25.975 7.637 1.00 76.19 585 ALA A O 1
ATOM 4597 N N . ASP A 1 586 ? 16.146 -23.968 8.207 1.00 68.06 586 ASP A N 1
ATOM 4598 C CA . ASP A 1 586 ? 16.211 -23.396 6.856 1.00 68.06 586 ASP A CA 1
ATOM 4599 C C . ASP A 1 586 ? 15.438 -24.174 5.759 1.00 68.06 586 ASP A C 1
ATOM 4601 O O . ASP A 1 586 ? 15.575 -23.864 4.587 1.00 68.06 586 ASP A O 1
ATOM 4605 N N . GLY A 1 587 ? 14.582 -25.150 6.094 1.00 67.56 587 GLY A N 1
ATOM 4606 C CA . GLY A 1 587 ? 13.998 -26.084 5.113 1.00 67.56 587 GLY A CA 1
ATOM 4607 C C . GLY A 1 587 ? 12.751 -25.612 4.342 1.00 67.56 587 GLY A C 1
ATOM 4608 O O . GLY A 1 587 ? 12.334 -26.273 3.390 1.00 67.56 587 GLY A O 1
ATOM 4609 N N . ILE A 1 588 ? 12.119 -24.495 4.726 1.00 70.88 588 ILE A N 1
ATOM 4610 C CA . ILE A 1 588 ? 10.852 -24.036 4.123 1.00 70.88 588 ILE A CA 1
ATOM 4611 C C . ILE A 1 588 ? 11.101 -22.886 3.143 1.00 70.88 588 ILE A C 1
ATOM 4613 O O . ILE A 1 588 ? 11.555 -21.805 3.522 1.00 70.88 588 ILE A O 1
ATOM 4617 N N . TYR A 1 589 ? 10.749 -23.122 1.877 1.00 67.19 589 TYR A N 1
ATOM 4618 C CA . TYR A 1 589 ? 10.891 -22.150 0.785 1.00 67.19 589 TYR A CA 1
ATOM 4619 C C . TYR A 1 589 ? 9.597 -21.935 -0.020 1.00 67.19 589 TYR A C 1
ATOM 4621 O O . TYR A 1 589 ? 9.533 -21.033 -0.853 1.00 67.19 589 TYR A O 1
ATOM 4629 N N . THR A 1 590 ? 8.577 -22.778 0.182 1.00 66.06 590 THR A N 1
ATOM 4630 C CA . THR A 1 590 ? 7.288 -22.723 -0.528 1.00 66.06 590 THR A CA 1
ATOM 4631 C C . THR A 1 590 ? 6.156 -23.242 0.364 1.00 66.06 590 THR A C 1
ATOM 4633 O O . THR A 1 590 ? 6.396 -24.080 1.232 1.00 66.06 590 THR A O 1
ATOM 4636 N N . GLU A 1 591 ? 4.910 -22.840 0.082 1.00 72.00 591 GLU A N 1
ATOM 4637 C CA . GLU A 1 591 ? 3.693 -23.388 0.717 1.00 72.00 591 GLU A CA 1
ATOM 4638 C C . GLU A 1 591 ? 3.607 -24.919 0.623 1.00 72.00 591 GLU A C 1
ATOM 4640 O O . GLU A 1 591 ? 3.282 -25.610 1.585 1.00 72.00 591 GLU A O 1
ATOM 4645 N N . ARG A 1 592 ? 3.950 -25.479 -0.545 1.00 72.06 592 ARG A N 1
ATOM 4646 C CA . ARG A 1 592 ? 3.975 -26.933 -0.734 1.00 72.06 592 ARG A CA 1
ATOM 4647 C C . ARG A 1 592 ? 5.049 -27.572 0.147 1.00 72.06 592 ARG A C 1
ATOM 4649 O O . ARG A 1 592 ? 4.775 -28.577 0.787 1.00 72.06 592 ARG A O 1
ATOM 4656 N N . GLY A 1 593 ? 6.249 -26.995 0.189 1.00 75.19 593 GLY A N 1
ATOM 4657 C CA . GLY A 1 593 ? 7.344 -27.475 1.034 1.00 75.19 593 GLY A CA 1
ATOM 4658 C C . GLY A 1 593 ? 6.987 -27.467 2.520 1.00 75.19 593 GLY A C 1
ATOM 4659 O O . GLY A 1 593 ? 7.286 -28.436 3.205 1.00 75.19 593 GLY A O 1
ATOM 4660 N N . ALA A 1 594 ? 6.280 -26.433 2.983 1.00 81.00 594 ALA A N 1
ATOM 4661 C CA . ALA A 1 594 ? 5.762 -26.345 4.346 1.00 81.00 594 ALA A CA 1
ATOM 4662 C C . ALA A 1 594 ? 4.853 -27.528 4.704 1.00 81.00 594 ALA A C 1
ATOM 4664 O O . ALA A 1 594 ? 5.139 -28.251 5.655 1.00 81.00 594 ALA A O 1
ATOM 4665 N N . LEU A 1 595 ? 3.812 -27.785 3.907 1.00 80.69 595 LEU A N 1
ATOM 4666 C CA . LEU A 1 595 ? 2.888 -28.899 4.163 1.00 80.69 595 LEU A CA 1
ATOM 4667 C C . LEU A 1 595 ? 3.594 -30.262 4.112 1.00 80.69 595 LEU A C 1
ATOM 4669 O O . LEU A 1 595 ? 3.345 -31.128 4.945 1.00 80.69 595 LEU A O 1
ATOM 4673 N N . LEU A 1 596 ? 4.518 -30.448 3.162 1.00 84.69 596 LEU A N 1
ATOM 4674 C CA . LEU A 1 596 ? 5.283 -31.692 3.052 1.00 84.69 596 LEU A CA 1
ATOM 4675 C C . LEU A 1 596 ? 6.224 -31.904 4.240 1.00 84.69 596 LEU A C 1
ATOM 4677 O O . LEU A 1 596 ? 6.340 -33.031 4.721 1.00 84.69 596 LEU A O 1
ATOM 4681 N N . LEU A 1 597 ? 6.885 -30.845 4.716 1.00 88.75 597 LEU A N 1
ATOM 4682 C CA . LEU A 1 597 ? 7.720 -30.913 5.910 1.00 88.75 597 LEU A CA 1
ATOM 4683 C C . LEU A 1 597 ? 6.872 -31.245 7.140 1.00 88.75 597 LEU A C 1
ATOM 4685 O O . LEU A 1 597 ? 7.265 -32.118 7.906 1.00 88.75 597 LEU A O 1
ATOM 4689 N N . ALA A 1 598 ? 5.708 -30.609 7.307 1.00 88.50 598 ALA A N 1
ATOM 4690 C CA . ALA A 1 598 ? 4.803 -30.884 8.422 1.00 88.50 598 ALA A CA 1
ATOM 4691 C C . ALA A 1 598 ? 4.309 -32.340 8.409 1.00 88.50 598 ALA A C 1
ATOM 4693 O O . ALA A 1 598 ? 4.372 -33.027 9.432 1.00 88.50 598 ALA A O 1
ATOM 4694 N N . ASP A 1 599 ? 3.904 -32.859 7.246 1.00 90.12 599 ASP A N 1
ATOM 4695 C CA . ASP A 1 599 ? 3.519 -34.263 7.081 1.00 90.12 599 ASP A CA 1
ATOM 4696 C C . ASP A 1 599 ? 4.674 -35.220 7.406 1.00 90.12 599 ASP A C 1
ATOM 4698 O O . ASP A 1 599 ? 4.500 -36.178 8.161 1.00 90.12 599 ASP A O 1
ATOM 4702 N N . ALA A 1 600 ? 5.867 -34.972 6.860 1.00 92.00 600 ALA A N 1
ATOM 4703 C CA . ALA A 1 600 ? 7.030 -35.825 7.088 1.00 92.00 600 ALA A CA 1
ATOM 4704 C C . ALA A 1 600 ? 7.479 -35.802 8.554 1.00 92.00 600 ALA A C 1
ATOM 4706 O O . ALA A 1 600 ? 7.720 -36.862 9.134 1.00 92.00 600 ALA A O 1
ATOM 4707 N N . ALA A 1 601 ? 7.560 -34.612 9.154 1.00 91.88 601 ALA A N 1
ATOM 4708 C CA . ALA A 1 601 ? 7.926 -34.431 10.550 1.00 91.88 601 ALA A CA 1
ATOM 4709 C C . ALA A 1 601 ? 6.931 -35.159 11.458 1.00 91.88 601 ALA A C 1
ATOM 4711 O O . ALA A 1 601 ? 7.327 -36.009 12.246 1.00 91.88 601 ALA A O 1
ATOM 4712 N N . THR A 1 602 ? 5.629 -34.927 11.292 1.00 91.12 602 THR A N 1
ATOM 4713 C CA . THR A 1 602 ? 4.616 -35.564 12.149 1.00 91.12 602 THR A CA 1
ATOM 4714 C C . THR A 1 602 ? 4.537 -37.083 11.969 1.00 91.12 602 THR A C 1
ATOM 4716 O O . THR A 1 602 ? 4.377 -37.798 12.956 1.00 91.12 602 THR A O 1
ATOM 4719 N N . ALA A 1 603 ? 4.723 -37.615 10.756 1.00 92.81 603 ALA A N 1
ATOM 4720 C CA . ALA A 1 603 ? 4.723 -39.063 10.522 1.00 92.81 603 ALA A CA 1
ATOM 4721 C C . ALA A 1 603 ? 5.938 -39.780 11.149 1.00 92.81 603 ALA A C 1
ATOM 4723 O O . ALA A 1 603 ? 5.823 -40.911 11.640 1.00 92.81 603 ALA A O 1
ATOM 4724 N N . LEU A 1 604 ? 7.109 -39.136 11.127 1.00 94.38 604 LEU A N 1
ATOM 4725 C CA . LEU A 1 604 ? 8.370 -39.691 11.632 1.00 94.38 604 LEU A CA 1
ATOM 4726 C C . LEU A 1 604 ? 8.581 -39.453 13.134 1.00 94.38 604 LEU A C 1
ATOM 4728 O O . LEU A 1 604 ? 9.485 -40.059 13.717 1.00 94.38 604 LEU A O 1
ATOM 4732 N N . LEU A 1 605 ? 7.764 -38.607 13.761 1.00 93.44 605 LEU A N 1
ATOM 4733 C CA . LEU A 1 605 ? 7.858 -38.276 15.178 1.00 93.44 605 LEU A CA 1
ATOM 4734 C C . LEU A 1 605 ? 7.165 -39.329 16.046 1.00 93.44 605 LEU A C 1
ATOM 4736 O O . LEU A 1 605 ? 6.077 -39.812 15.727 1.00 93.44 605 LEU A O 1
ATOM 4740 N N . ARG A 1 606 ? 7.777 -39.677 17.179 1.00 92.31 606 ARG A N 1
ATOM 4741 C CA . ARG A 1 606 ? 7.120 -40.515 18.189 1.00 92.31 606 ARG A CA 1
ATOM 4742 C C . ARG A 1 606 ? 5.957 -39.767 18.862 1.00 92.31 606 ARG A C 1
ATOM 4744 O O . ARG A 1 606 ? 6.003 -38.545 18.964 1.00 92.31 606 ARG A O 1
ATOM 4751 N N . PRO A 1 607 ? 4.956 -40.479 19.416 1.00 82.88 607 PRO A N 1
ATOM 4752 C CA . PRO A 1 607 ? 3.805 -39.856 20.084 1.00 82.88 607 PRO A CA 1
ATOM 4753 C C . PRO A 1 607 ? 4.129 -38.901 21.247 1.00 82.88 607 PRO A C 1
ATOM 4755 O O . PRO A 1 607 ? 3.286 -38.094 21.607 1.00 82.88 607 PRO A O 1
ATOM 4758 N N . SER A 1 608 ? 5.319 -38.994 21.846 1.00 81.50 608 SER A N 1
ATOM 4759 C CA . SER A 1 608 ? 5.821 -38.087 22.892 1.00 81.50 608 SER A CA 1
ATOM 4760 C C . SER A 1 608 ? 7.107 -37.374 22.460 1.00 81.50 608 SER A C 1
ATOM 4762 O O . SER A 1 608 ? 7.975 -37.097 23.288 1.00 81.50 608 SER A O 1
ATOM 4764 N N . GLY A 1 609 ? 7.302 -37.237 21.149 1.00 84.50 609 GLY A N 1
ATOM 4765 C CA . GLY A 1 609 ? 8.491 -36.629 20.580 1.00 84.50 609 GLY A CA 1
ATOM 4766 C C . GLY A 1 609 ? 8.433 -35.107 20.602 1.00 84.50 609 GLY A C 1
ATOM 4767 O O . GLY A 1 609 ? 7.419 -34.506 20.945 1.00 84.50 609 GLY A O 1
ATOM 4768 N N . VAL A 1 610 ? 9.540 -34.491 20.209 1.00 84.69 610 VAL A N 1
ATOM 4769 C CA . VAL A 1 610 ? 9.688 -33.038 20.110 1.00 84.69 610 VAL A CA 1
ATOM 4770 C C . VAL A 1 610 ? 10.035 -32.648 18.678 1.00 84.69 610 VAL A C 1
ATOM 4772 O O . VAL A 1 610 ? 10.904 -33.262 18.055 1.00 84.69 610 VAL A O 1
ATOM 4775 N N . LEU A 1 611 ? 9.401 -31.590 18.174 1.00 86.88 611 LEU A N 1
ATOM 4776 C CA . LEU A 1 611 ? 9.888 -30.879 16.993 1.00 86.88 611 LEU A CA 1
ATOM 4777 C C . LEU A 1 611 ? 10.678 -29.654 17.448 1.00 86.88 611 LEU A C 1
ATOM 4779 O O . LEU A 1 611 ? 10.175 -28.842 18.225 1.00 86.88 611 LEU A O 1
ATOM 4783 N N . LEU A 1 612 ? 11.896 -29.505 16.944 1.00 81.75 612 LEU A N 1
ATOM 4784 C CA . LEU A 1 612 ? 12.723 -28.331 17.185 1.00 81.75 612 LEU A CA 1
ATOM 4785 C C . LEU A 1 612 ? 13.197 -27.790 15.840 1.00 81.75 612 LEU A C 1
ATOM 4787 O O . LEU A 1 612 ? 13.851 -28.500 15.078 1.00 81.75 612 LEU A O 1
ATOM 4791 N N . GLY A 1 613 ? 12.894 -26.533 15.539 1.00 78.88 613 GLY A N 1
ATOM 4792 C CA . GLY A 1 613 ? 13.342 -25.950 14.285 1.00 78.88 613 GLY A CA 1
ATOM 4793 C C . GLY A 1 613 ? 13.614 -24.464 14.350 1.00 78.88 613 GLY A C 1
ATOM 4794 O O . GLY A 1 613 ? 13.083 -23.762 15.200 1.00 78.88 613 GLY A O 1
ATOM 4795 N N . ALA A 1 614 ? 14.451 -23.988 13.436 1.00 71.62 614 ALA A N 1
ATOM 4796 C CA . ALA A 1 614 ? 14.707 -22.566 13.241 1.00 71.62 614 ALA A CA 1
ATOM 4797 C C . ALA A 1 614 ? 14.235 -22.174 11.842 1.00 71.62 614 ALA A C 1
ATOM 4799 O O . ALA A 1 614 ? 14.724 -22.701 10.834 1.00 71.62 614 ALA A O 1
ATOM 4800 N N . LEU A 1 615 ? 13.256 -21.270 11.791 1.00 66.62 615 LEU A N 1
ATOM 4801 C CA . LEU A 1 615 ? 12.628 -20.814 10.557 1.00 66.62 615 LEU A CA 1
ATOM 4802 C C . LEU A 1 615 ? 12.726 -19.281 10.461 1.00 66.62 615 LEU A C 1
ATOM 4804 O O . LEU A 1 615 ? 12.578 -18.598 11.470 1.00 66.62 615 LEU A O 1
ATOM 4808 N N . PRO A 1 616 ? 12.982 -18.724 9.267 1.00 59.59 616 PRO A N 1
ATOM 4809 C CA . PRO A 1 616 ? 13.065 -17.276 9.074 1.00 59.59 616 PRO A CA 1
ATOM 4810 C C . PRO A 1 616 ? 11.685 -16.611 9.078 1.00 59.59 616 PRO A C 1
ATOM 4812 O O . PRO A 1 616 ? 10.818 -17.045 8.337 1.00 59.59 616 PRO A O 1
ATOM 4815 N N . ASP A 1 617 ? 11.491 -15.495 9.781 1.00 53.41 617 ASP A N 1
ATOM 4816 C CA . ASP A 1 617 ? 10.161 -14.887 10.004 1.00 53.41 617 ASP A CA 1
ATOM 4817 C C . ASP A 1 617 ? 9.378 -14.477 8.728 1.00 53.41 617 ASP A C 1
ATOM 4819 O O . ASP A 1 617 ? 8.177 -14.213 8.794 1.00 53.41 617 ASP A O 1
ATOM 4823 N N . LEU A 1 618 ? 10.018 -14.456 7.548 1.00 54.97 618 LEU A N 1
ATOM 4824 C CA . LEU A 1 618 ? 9.495 -13.839 6.321 1.00 54.97 618 LEU A CA 1
ATOM 4825 C C . LEU A 1 618 ? 9.481 -14.737 5.064 1.00 54.97 618 LEU A C 1
ATOM 4827 O O . LEU A 1 618 ? 9.379 -14.227 3.942 1.00 54.97 618 LEU A O 1
ATOM 4831 N N . ARG A 1 619 ? 9.571 -16.069 5.196 1.00 61.97 619 ARG A N 1
ATOM 4832 C CA . ARG A 1 619 ? 9.475 -16.974 4.027 1.00 61.97 619 ARG A CA 1
ATOM 4833 C C . ARG A 1 619 ? 8.065 -17.501 3.766 1.00 61.97 619 ARG A C 1
ATOM 4835 O O . ARG A 1 619 ? 7.297 -17.793 4.679 1.00 61.97 619 ARG A O 1
ATOM 4842 N N . SER A 1 620 ? 7.748 -17.677 2.478 1.00 57.03 620 SER A N 1
ATOM 4843 C CA . SER A 1 620 ? 6.504 -18.324 2.036 1.00 57.03 620 SER A CA 1
ATOM 4844 C C . SER A 1 620 ? 6.410 -19.747 2.590 1.00 57.03 620 SER A C 1
ATOM 4846 O O . SER A 1 620 ? 7.379 -20.504 2.524 1.00 57.03 620 SER A O 1
ATOM 4848 N N . GLY A 1 621 ? 5.235 -20.103 3.113 1.00 65.88 621 GLY A N 1
ATOM 4849 C CA . GLY A 1 621 ? 4.953 -21.398 3.724 1.00 65.88 621 GLY A CA 1
ATOM 4850 C C . GLY A 1 621 ? 5.025 -21.443 5.248 1.00 65.88 621 GLY A C 1
ATOM 4851 O O . GLY A 1 621 ? 4.461 -22.361 5.825 1.00 65.88 621 GLY A O 1
ATOM 4852 N N . ILE A 1 622 ? 5.666 -20.489 5.928 1.00 73.00 622 ILE A N 1
ATOM 4853 C CA . ILE A 1 622 ? 5.875 -20.598 7.385 1.00 73.00 622 ILE A CA 1
ATOM 4854 C C . ILE A 1 622 ? 4.578 -20.431 8.179 1.00 73.00 622 ILE A C 1
ATOM 4856 O O . ILE A 1 622 ? 4.330 -21.203 9.101 1.00 73.00 622 ILE A O 1
ATOM 4860 N N . GLU A 1 623 ? 3.718 -19.487 7.789 1.00 71.81 623 GLU A N 1
ATOM 4861 C CA . GLU A 1 623 ? 2.391 -19.333 8.403 1.00 71.81 623 GLU A CA 1
ATOM 4862 C C . GLU A 1 623 ? 1.560 -20.612 8.221 1.00 71.81 623 GLU A C 1
ATOM 4864 O O . GLU A 1 623 ? 1.065 -21.167 9.197 1.00 71.81 623 GLU A O 1
ATOM 4869 N N . SER A 1 624 ? 1.519 -21.152 7.000 1.00 75.62 624 SER A N 1
ATOM 4870 C CA . SER A 1 624 ? 0.830 -22.412 6.699 1.00 75.62 624 SER A CA 1
ATOM 4871 C C . SER A 1 624 ? 1.417 -23.614 7.441 1.00 75.62 624 SER A C 1
ATOM 4873 O O . SER A 1 624 ? 0.669 -24.500 7.840 1.00 75.62 624 SER A O 1
ATOM 4875 N N . PHE A 1 625 ? 2.737 -23.663 7.634 1.00 82.25 625 PHE A N 1
ATOM 4876 C CA . PHE A 1 625 ? 3.405 -24.707 8.412 1.00 82.25 625 PHE A CA 1
ATOM 4877 C C . PHE A 1 625 ? 2.957 -24.679 9.874 1.00 82.25 625 PHE A C 1
ATOM 4879 O O . PHE A 1 625 ? 2.559 -25.703 10.422 1.00 82.25 625 PHE A O 1
ATOM 4886 N N . GLU A 1 626 ? 2.993 -23.504 10.502 1.00 80.94 626 GLU A N 1
ATOM 4887 C CA . GLU A 1 626 ? 2.553 -23.347 11.886 1.00 80.94 626 GLU A CA 1
ATOM 4888 C C . GLU A 1 626 ? 1.061 -23.618 12.058 1.00 80.94 626 GLU A C 1
ATOM 4890 O O . GLU A 1 626 ? 0.676 -24.284 13.016 1.00 80.94 626 GLU A O 1
ATOM 4895 N N . ASP A 1 627 ? 0.222 -23.128 11.147 1.00 77.62 627 ASP A N 1
ATOM 4896 C CA . ASP A 1 627 ? -1.221 -23.355 11.203 1.00 77.62 627 ASP A CA 1
ATOM 4897 C C . ASP A 1 627 ? -1.570 -24.834 10.994 1.00 77.62 627 ASP A C 1
ATOM 4899 O O . ASP A 1 627 ? -2.430 -25.368 11.701 1.00 77.62 627 ASP A O 1
ATOM 4903 N N . ASP A 1 628 ? -0.866 -25.530 10.097 1.00 80.88 628 ASP A N 1
ATOM 4904 C CA . ASP A 1 628 ? -1.022 -26.972 9.905 1.00 80.88 628 ASP A CA 1
ATOM 4905 C C . ASP A 1 628 ? -0.595 -27.751 11.159 1.00 80.88 628 ASP A C 1
ATOM 4907 O O . ASP A 1 628 ? -1.358 -28.592 11.639 1.00 80.88 628 ASP A O 1
ATOM 4911 N N . LEU A 1 629 ? 0.548 -27.424 11.773 1.00 82.62 629 LEU A N 1
ATOM 4912 C CA . LEU A 1 629 ? 0.967 -28.039 13.040 1.00 82.62 629 LEU A CA 1
ATOM 4913 C C . LEU A 1 629 ? -0.025 -27.755 14.183 1.00 82.62 629 LEU A C 1
ATOM 4915 O O . LEU A 1 629 ? -0.409 -28.687 14.895 1.00 82.62 629 LEU A O 1
ATOM 4919 N N . ARG A 1 630 ? -0.530 -26.518 14.310 1.00 79.75 630 ARG A N 1
ATOM 4920 C CA . ARG A 1 630 ? -1.579 -26.162 15.288 1.00 79.75 630 ARG A CA 1
ATOM 4921 C C . ARG A 1 630 ? -2.844 -26.983 15.070 1.00 79.75 630 ARG A C 1
ATOM 4923 O O . ARG A 1 630 ? -3.421 -27.481 16.036 1.00 79.75 630 ARG A O 1
ATOM 4930 N N . SER A 1 631 ? -3.255 -27.182 13.817 1.00 76.38 631 SER A N 1
ATOM 4931 C CA . SER A 1 631 ? -4.427 -28.003 13.481 1.00 76.38 631 SER A CA 1
ATOM 4932 C C . SER A 1 631 ? -4.266 -29.476 13.888 1.00 76.38 631 SER A C 1
ATOM 4934 O O . SER A 1 631 ? -5.254 -30.154 14.169 1.00 76.38 631 SER A O 1
ATOM 4936 N N . ARG A 1 632 ? -3.017 -29.952 13.995 1.00 80.12 632 ARG A N 1
ATOM 4937 C CA . ARG A 1 632 ? -2.645 -31.296 14.467 1.00 80.12 632 ARG A CA 1
ATOM 4938 C C . ARG A 1 632 ? -2.462 -31.376 15.987 1.00 80.12 632 ARG A C 1
ATOM 4940 O O . ARG A 1 632 ? -2.090 -32.430 16.495 1.00 80.12 632 ARG A O 1
ATOM 4947 N N . GLY A 1 633 ? -2.734 -30.289 16.712 1.00 76.31 633 GLY A N 1
ATOM 4948 C CA . GLY A 1 633 ? -2.595 -30.211 18.167 1.00 76.31 633 GLY A CA 1
ATOM 4949 C C . GLY A 1 633 ? -1.180 -29.886 18.653 1.00 76.31 633 GLY A C 1
ATOM 4950 O O . GLY A 1 633 ? -0.910 -30.049 19.839 1.00 76.31 633 GLY A O 1
ATOM 4951 N N . LEU A 1 634 ? -0.287 -29.432 17.765 1.00 75.19 634 LEU A N 1
ATOM 4952 C CA . LEU A 1 634 ? 1.079 -29.024 18.097 1.00 75.19 634 LEU A CA 1
ATOM 4953 C C . LEU A 1 634 ? 1.160 -27.500 18.139 1.00 75.19 634 LEU A C 1
ATOM 4955 O O . LEU A 1 634 ? 1.127 -26.834 17.105 1.00 75.19 634 LEU A O 1
ATOM 4959 N N . THR A 1 635 ? 1.270 -26.937 19.338 1.00 65.38 635 THR A N 1
ATOM 4960 C CA . THR A 1 635 ? 1.379 -25.484 19.514 1.00 65.38 635 THR A CA 1
ATOM 4961 C C . THR A 1 635 ? 2.855 -25.082 19.575 1.00 65.38 635 THR A C 1
ATOM 4963 O O . THR A 1 635 ? 3.581 -25.636 20.402 1.00 65.38 635 THR A O 1
ATOM 4966 N N . PRO A 1 636 ? 3.318 -24.129 18.744 1.00 65.44 636 PRO A N 1
ATOM 4967 C CA . PRO A 1 636 ? 4.674 -23.605 18.860 1.00 65.44 636 PRO A CA 1
ATOM 4968 C C . PRO A 1 636 ? 4.834 -22.842 20.175 1.00 65.44 636 PRO A C 1
ATOM 4970 O O . PRO A 1 636 ? 4.019 -21.975 20.489 1.00 65.44 636 PRO A O 1
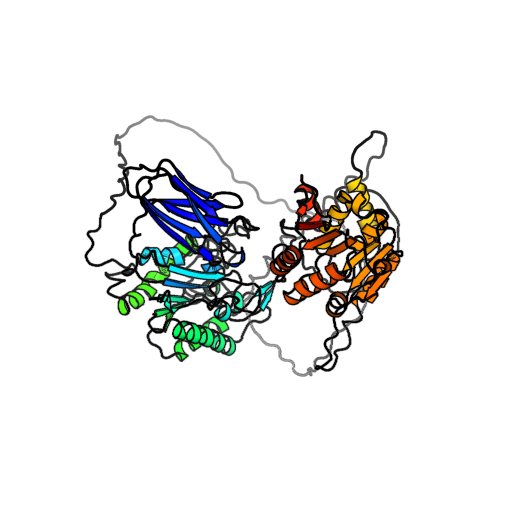ATOM 4973 N N . SER A 1 637 ? 5.912 -23.105 20.904 1.00 63.31 637 SER A N 1
ATOM 4974 C CA . SER A 1 637 ? 6.476 -22.163 21.865 1.00 63.31 637 SER A CA 1
ATOM 4975 C C . SER A 1 637 ? 7.723 -21.535 21.254 1.00 63.31 637 SER A C 1
ATOM 4977 O O . SER A 1 637 ? 8.634 -22.246 20.816 1.00 63.31 637 SER A O 1
ATOM 4979 N N . GLU A 1 638 ? 7.767 -20.211 21.227 1.00 58.88 638 GLU A N 1
ATOM 4980 C CA . GLU A 1 638 ? 8.936 -19.479 20.757 1.00 58.88 638 GLU A CA 1
ATOM 4981 C C . GLU A 1 638 ? 10.032 -19.513 21.820 1.00 58.88 638 GLU A C 1
ATOM 4983 O O . GLU A 1 638 ? 9.792 -19.221 22.993 1.00 58.88 638 GLU A O 1
ATOM 4988 N N . VAL A 1 639 ? 11.246 -19.860 21.401 1.00 54.75 639 VAL A N 1
ATOM 4989 C CA . VAL A 1 639 ? 12.448 -19.631 22.198 1.00 54.75 639 VAL A CA 1
ATOM 4990 C C . VAL A 1 639 ? 13.052 -18.328 21.693 1.00 54.75 639 VAL A C 1
ATOM 4992 O O . VAL A 1 639 ? 13.651 -18.286 20.617 1.00 54.75 639 VAL A O 1
ATOM 4995 N N . LEU A 1 640 ? 12.839 -17.255 22.456 1.00 47.34 640 LEU A N 1
ATOM 4996 C CA . LEU A 1 640 ? 13.529 -15.989 22.241 1.00 47.34 640 LEU A CA 1
ATOM 4997 C C . LEU A 1 640 ? 14.996 -16.195 22.609 1.00 47.34 640 LEU A C 1
ATOM 4999 O O . LEU A 1 640 ? 15.312 -16.503 23.757 1.00 47.34 640 LEU A O 1
ATOM 5003 N N . LEU A 1 641 ? 15.874 -16.057 21.622 1.00 45.56 641 LEU A N 1
ATOM 5004 C CA . LEU A 1 641 ? 17.310 -16.032 21.855 1.00 45.56 641 LEU A CA 1
ATOM 5005 C C . LEU A 1 641 ? 17.691 -14.637 22.356 1.00 45.56 641 LEU A C 1
ATOM 5007 O O . LEU A 1 641 ? 17.157 -13.641 21.871 1.00 45.56 641 LEU A O 1
ATOM 5011 N N . ASP A 1 642 ? 18.585 -14.576 23.341 1.00 44.19 642 ASP A N 1
ATOM 5012 C CA . ASP A 1 642 ? 19.074 -13.316 23.914 1.00 44.19 642 ASP A CA 1
ATOM 5013 C C . ASP A 1 642 ? 19.655 -12.401 22.811 1.00 44.19 642 ASP A C 1
ATOM 5015 O O . ASP A 1 642 ? 20.255 -12.887 21.846 1.00 44.19 642 ASP A O 1
ATOM 5019 N N . GLU A 1 643 ? 19.504 -11.079 22.946 1.00 42.78 643 GLU A N 1
ATOM 5020 C CA . GLU A 1 643 ? 20.045 -10.088 22.003 1.00 42.78 643 GLU A CA 1
ATOM 5021 C C . GLU A 1 643 ? 21.558 -10.264 21.808 1.00 42.78 643 GLU A C 1
ATOM 5023 O O . GLU A 1 643 ? 22.062 -10.121 20.690 1.00 42.78 643 GLU A O 1
ATOM 5028 N N . ASP A 1 644 ? 22.279 -10.662 22.860 1.00 43.38 644 ASP A N 1
ATOM 5029 C CA . ASP A 1 644 ? 23.709 -10.972 22.790 1.00 43.38 644 ASP A CA 1
ATOM 5030 C C . ASP A 1 644 ? 23.994 -12.194 21.896 1.00 43.38 644 ASP A C 1
ATOM 5032 O O . ASP A 1 644 ? 24.990 -12.233 21.165 1.00 43.38 644 ASP A O 1
ATOM 5036 N N . MET A 1 645 ? 23.093 -13.180 21.886 1.00 42.12 645 MET A N 1
ATOM 5037 C CA . MET A 1 645 ? 23.200 -14.370 21.039 1.00 42.12 645 MET A CA 1
ATOM 5038 C C . MET A 1 645 ? 22.815 -14.087 19.588 1.00 42.12 645 MET A C 1
ATOM 5040 O O . MET A 1 645 ? 23.488 -14.583 18.681 1.00 42.12 645 MET A O 1
ATOM 5044 N N . ILE A 1 646 ? 21.786 -13.263 19.365 1.00 42.34 646 ILE A N 1
ATOM 5045 C CA . ILE A 1 646 ? 21.400 -12.767 18.036 1.00 42.34 646 ILE A CA 1
ATOM 5046 C C . ILE A 1 646 ? 22.549 -11.954 17.435 1.00 42.34 646 ILE A C 1
ATOM 5048 O O . ILE A 1 646 ? 22.937 -12.171 16.286 1.00 42.34 646 ILE A O 1
ATOM 5052 N N . SER A 1 647 ? 23.159 -11.081 18.239 1.00 42.38 647 SER A N 1
ATOM 5053 C CA . SER A 1 647 ? 24.346 -10.310 17.873 1.00 42.38 647 SER A CA 1
ATOM 5054 C C . SER A 1 647 ? 25.515 -11.223 17.504 1.00 42.38 647 SER A C 1
ATOM 5056 O O . SER A 1 647 ? 26.131 -11.030 16.460 1.00 42.38 647 SER A O 1
ATOM 5058 N N . ALA A 1 648 ? 25.790 -12.267 18.293 1.00 38.72 648 ALA A N 1
ATOM 5059 C CA . ALA A 1 648 ? 26.884 -13.202 18.029 1.00 38.72 648 ALA A CA 1
ATOM 5060 C C . ALA A 1 648 ? 26.677 -14.077 16.776 1.00 38.72 648 ALA A C 1
ATOM 5062 O O . ALA A 1 648 ? 27.651 -14.339 16.074 1.00 38.72 648 ALA A O 1
ATOM 5063 N N . ALA A 1 649 ? 25.445 -14.512 16.484 1.00 36.88 649 ALA A N 1
ATOM 5064 C CA . ALA A 1 649 ? 25.095 -15.276 15.274 1.00 36.88 649 ALA A CA 1
ATOM 5065 C C . ALA A 1 649 ? 25.024 -14.407 13.999 1.00 36.88 649 ALA A C 1
ATOM 5067 O O . ALA A 1 649 ? 25.006 -14.918 12.883 1.00 36.88 649 ALA A O 1
ATOM 5068 N N . SER A 1 650 ? 24.983 -13.081 14.156 1.00 36.44 650 SER A N 1
ATOM 5069 C CA . SER A 1 650 ? 24.899 -12.123 13.046 1.00 36.44 650 SER A CA 1
ATOM 5070 C C . SER A 1 650 ? 26.249 -11.490 12.682 1.00 36.44 650 SER A C 1
ATOM 5072 O O . SER A 1 650 ? 26.309 -10.671 11.762 1.00 36.44 650 SER A O 1
ATOM 5074 N N . ARG A 1 651 ? 27.344 -11.838 13.382 1.00 36.72 651 ARG A N 1
ATOM 5075 C CA . ARG A 1 651 ? 28.677 -11.276 13.109 1.00 36.72 651 ARG A CA 1
ATOM 5076 C C . ARG A 1 651 ? 29.262 -11.846 11.813 1.00 36.72 651 ARG A C 1
ATOM 5078 O O . ARG A 1 651 ? 29.374 -13.065 11.684 1.00 36.72 651 ARG A O 1
ATOM 5085 N N . PRO A 1 652 ? 29.707 -10.996 10.871 1.00 33.34 652 PRO A N 1
ATOM 5086 C CA . PRO A 1 652 ? 30.483 -11.443 9.723 1.00 33.34 652 PRO A CA 1
ATOM 5087 C C . PRO A 1 652 ? 31.750 -12.174 10.182 1.00 33.34 652 PRO A C 1
ATOM 5089 O O . PRO A 1 652 ? 32.425 -11.736 11.116 1.00 33.34 652 PRO A O 1
ATOM 5092 N N . TYR A 1 653 ? 32.114 -13.247 9.476 1.00 32.19 653 TYR A N 1
ATOM 5093 C CA . TYR A 1 653 ? 33.312 -14.060 9.739 1.00 32.19 653 TYR A CA 1
ATOM 5094 C C . TYR A 1 653 ? 34.619 -13.232 9.792 1.00 32.19 653 TYR A C 1
ATOM 5096 O O . TYR A 1 653 ? 35.597 -13.648 10.409 1.00 32.19 653 TYR A O 1
ATOM 5104 N N . ASP A 1 654 ? 34.620 -12.031 9.206 1.00 32.00 654 ASP A N 1
ATOM 5105 C CA . ASP A 1 654 ? 35.777 -11.135 9.134 1.00 32.00 654 ASP A CA 1
ATOM 5106 C C . ASP A 1 654 ? 36.040 -10.315 10.419 1.00 32.00 654 ASP A C 1
ATOM 5108 O O . ASP A 1 654 ? 37.138 -9.785 10.578 1.00 32.00 654 ASP A O 1
ATOM 5112 N N . GLU A 1 655 ? 35.096 -10.224 11.367 1.00 33.50 655 GLU A N 1
ATOM 5113 C CA . GLU A 1 655 ? 35.255 -9.393 12.583 1.00 33.50 655 GLU A CA 1
ATOM 5114 C C . GLU A 1 655 ? 35.757 -10.156 13.824 1.00 33.50 655 GLU A C 1
ATOM 5116 O O . GLU A 1 655 ? 36.032 -9.553 14.861 1.00 33.50 655 GLU A O 1
ATOM 5121 N N . VAL A 1 656 ? 35.947 -11.478 13.740 1.00 34.00 656 VAL A N 1
ATOM 5122 C CA . VAL A 1 656 ? 36.391 -12.298 14.889 1.00 34.00 656 VAL A CA 1
ATOM 5123 C C . VAL A 1 656 ? 37.928 -12.344 15.027 1.00 34.00 656 VAL A C 1
ATOM 5125 O O . VAL A 1 656 ? 38.460 -12.916 15.976 1.00 34.00 656 VAL A O 1
ATOM 5128 N N . SER A 1 657 ? 38.698 -11.705 14.136 1.00 32.12 657 SER A N 1
ATOM 5129 C CA . SER A 1 657 ? 40.158 -11.907 14.092 1.00 32.12 657 SER A CA 1
ATOM 5130 C C . SER A 1 657 ? 41.021 -11.021 15.005 1.00 32.12 657 SER A C 1
ATOM 5132 O O . SER A 1 657 ? 42.238 -11.206 15.006 1.00 32.12 657 SER A O 1
ATOM 5134 N N . GLU A 1 658 ? 40.476 -10.077 15.782 1.00 30.38 658 GLU A N 1
ATOM 5135 C CA . GLU A 1 658 ? 41.312 -9.169 16.603 1.00 30.38 658 GLU A CA 1
ATOM 5136 C C . GLU A 1 658 ? 41.303 -9.413 18.118 1.00 30.38 658 GLU A C 1
ATOM 5138 O O . GLU A 1 658 ? 42.140 -8.852 18.828 1.00 30.38 658 GLU A O 1
ATOM 5143 N N . SER A 1 659 ? 40.496 -10.342 18.633 1.00 31.47 659 SER A N 1
ATOM 5144 C CA . SER A 1 659 ? 40.590 -10.752 20.038 1.00 31.47 659 SER A CA 1
ATOM 5145 C C . SER A 1 659 ? 40.599 -12.267 20.182 1.00 31.47 659 SER A C 1
ATOM 5147 O O . SER A 1 659 ? 39.578 -12.855 20.498 1.00 31.47 659 SER A O 1
ATOM 5149 N N . MET A 1 660 ? 41.756 -12.893 19.950 1.00 25.20 660 MET A N 1
ATOM 5150 C CA . MET A 1 660 ? 42.289 -14.018 20.740 1.00 25.20 660 MET A CA 1
ATOM 5151 C C . MET A 1 660 ? 43.519 -14.603 20.038 1.00 25.20 660 MET A C 1
ATOM 5153 O O . MET A 1 660 ? 43.454 -15.386 19.096 1.00 25.20 660 MET A O 1
ATOM 5157 N N . SER A 1 661 ? 44.699 -14.212 20.516 1.00 29.62 661 SER A N 1
ATOM 5158 C CA . SER A 1 661 ? 45.951 -14.827 20.084 1.00 29.62 661 SER A CA 1
ATOM 5159 C C . SER A 1 661 ? 46.171 -16.151 20.823 1.00 29.62 661 SER A C 1
ATOM 5161 O O . SER A 1 661 ? 46.255 -16.151 22.051 1.00 29.62 661 SER A O 1
ATOM 5163 N N . ARG A 1 662 ? 46.335 -17.243 20.055 1.00 28.02 662 ARG A N 1
ATOM 5164 C CA . ARG A 1 662 ? 47.255 -18.400 20.234 1.00 28.02 662 ARG A CA 1
ATOM 5165 C C . ARG A 1 662 ? 46.582 -19.722 19.843 1.00 28.02 662 ARG A C 1
ATOM 5167 O O . ARG A 1 662 ? 45.778 -20.229 20.603 1.00 28.02 662 ARG A O 1
ATOM 5174 N N . VAL A 1 663 ? 47.027 -20.318 18.733 1.00 25.28 663 VAL A N 1
ATOM 5175 C CA . VAL A 1 663 ? 47.612 -21.676 18.610 1.00 25.28 663 VAL A CA 1
ATOM 5176 C C . VAL A 1 663 ? 48.176 -21.794 17.180 1.00 25.28 663 VAL A C 1
ATOM 5178 O O . VAL A 1 663 ? 47.533 -21.413 16.210 1.00 25.28 663 VAL A O 1
ATOM 5181 N N . LYS A 1 664 ? 49.428 -22.253 17.051 1.00 23.09 664 LYS A N 1
ATOM 5182 C CA . LYS A 1 664 ? 50.130 -22.508 15.777 1.00 23.09 664 LYS A CA 1
ATOM 5183 C C . LYS A 1 664 ? 50.041 -23.997 15.430 1.00 23.09 664 LYS A C 1
ATOM 5185 O O . LYS A 1 664 ? 50.468 -24.785 16.267 1.00 23.09 664 LYS A O 1
ATOM 5190 N N . VAL A 1 665 ? 49.704 -24.351 14.183 1.00 24.02 665 VAL A N 1
ATOM 5191 C CA . VAL A 1 665 ? 50.201 -25.569 13.493 1.00 24.02 665 VAL A CA 1
ATOM 5192 C C . VAL A 1 665 ? 50.431 -25.257 11.989 1.00 24.02 665 VAL A C 1
ATOM 5194 O O . VAL A 1 665 ? 49.650 -24.489 11.432 1.00 24.02 665 VAL A O 1
ATOM 5197 N N . PRO A 1 666 ? 51.511 -25.752 11.335 1.00 23.98 666 PRO A N 1
ATOM 5198 C CA . PRO A 1 666 ? 52.001 -25.245 10.041 1.00 23.98 666 PRO A CA 1
ATOM 5199 C C . PRO A 1 666 ? 51.776 -26.167 8.809 1.00 23.98 666 PRO A C 1
ATOM 5201 O O . PRO A 1 666 ? 51.726 -27.380 8.968 1.00 23.98 666 PRO A O 1
ATOM 5204 N N . LEU A 1 667 ? 51.839 -25.552 7.601 1.00 24.70 667 LEU A N 1
ATOM 5205 C CA . LEU A 1 667 ? 52.229 -26.078 6.256 1.00 24.70 667 LEU A CA 1
ATOM 5206 C C . LEU A 1 667 ? 51.259 -27.086 5.569 1.00 24.70 667 LEU A C 1
ATOM 5208 O O . LEU A 1 667 ? 50.792 -28.016 6.198 1.00 24.70 667 LEU A O 1
ATOM 5212 N N . THR A 1 668 ? 50.897 -27.028 4.278 1.00 23.47 668 THR A N 1
ATOM 5213 C CA . THR A 1 668 ? 51.567 -26.591 3.033 1.00 23.47 668 THR A CA 1
ATOM 5214 C C . THR A 1 668 ? 50.538 -26.215 1.945 1.00 23.47 668 THR A C 1
ATOM 5216 O O . THR A 1 668 ? 49.379 -26.615 1.986 1.00 23.47 668 THR A O 1
ATOM 5219 N N . SER A 1 669 ? 50.996 -25.429 0.973 1.00 23.09 669 SER A N 1
ATOM 5220 C CA . SER A 1 669 ? 50.326 -24.967 -0.247 1.00 23.09 669 SER A CA 1
ATOM 5221 C C . SER A 1 669 ? 50.053 -26.067 -1.283 1.00 23.09 669 SER A C 1
ATOM 5223 O O . SER A 1 669 ? 50.964 -26.838 -1.557 1.00 23.09 669 SER A O 1
ATOM 5225 N N . GLU A 1 670 ? 48.897 -26.021 -1.959 1.00 22.28 670 GLU A N 1
ATOM 5226 C CA . GLU A 1 670 ? 48.795 -25.988 -3.434 1.00 22.28 670 GLU A CA 1
ATOM 5227 C C . GLU A 1 670 ? 47.366 -25.618 -3.902 1.00 22.28 670 GLU A C 1
ATOM 5229 O O . GLU A 1 670 ? 46.367 -25.899 -3.243 1.00 22.28 670 GLU A O 1
ATOM 5234 N N . TYR A 1 671 ? 47.314 -24.873 -5.006 1.00 20.61 671 TYR A N 1
ATOM 5235 C CA . TYR A 1 671 ? 46.217 -24.058 -5.539 1.00 20.61 671 TYR A CA 1
ATOM 5236 C C . TYR A 1 671 ? 44.997 -24.841 -6.049 1.00 20.61 671 TYR A C 1
ATOM 5238 O O . TYR A 1 671 ? 45.180 -25.772 -6.818 1.00 20.61 671 TYR A O 1
ATOM 5246 N N . PHE A 1 672 ? 43.777 -24.330 -5.807 1.00 20.36 672 PHE A N 1
ATOM 5247 C CA . PHE A 1 672 ? 42.681 -24.319 -6.796 1.00 20.36 672 PHE A CA 1
ATOM 5248 C C . PHE A 1 672 ? 41.796 -23.074 -6.608 1.00 20.36 672 PHE A C 1
ATOM 5250 O O . PHE A 1 672 ? 41.304 -22.793 -5.518 1.00 20.36 672 PHE A O 1
ATOM 5257 N N . VAL A 1 673 ? 41.634 -22.317 -7.695 1.00 20.19 673 VAL A N 1
ATOM 5258 C CA . VAL A 1 673 ? 40.821 -21.099 -7.827 1.00 20.19 673 VAL A CA 1
ATOM 5259 C C . VAL A 1 673 ? 39.343 -21.475 -7.955 1.00 20.19 673 VAL A C 1
ATOM 5261 O O . VAL A 1 673 ? 39.004 -22.252 -8.841 1.00 20.19 673 VAL A O 1
ATOM 5264 N N . PHE A 1 674 ? 38.464 -20.865 -7.154 1.00 20.44 674 PHE A N 1
ATOM 5265 C CA . PHE A 1 674 ? 37.040 -20.722 -7.479 1.00 20.44 674 PHE A CA 1
ATOM 5266 C C . PHE A 1 674 ? 36.562 -19.301 -7.157 1.00 20.44 674 PHE A C 1
ATOM 5268 O O . PHE A 1 674 ? 36.872 -18.745 -6.104 1.00 20.44 674 PHE A O 1
ATOM 5275 N N . HIS A 1 675 ? 35.840 -18.719 -8.117 1.00 20.70 675 HIS A N 1
ATOM 5276 C CA . HIS A 1 675 ? 35.263 -17.378 -8.091 1.00 20.70 675 HIS A CA 1
ATOM 5277 C C . HIS A 1 675 ? 34.476 -17.114 -6.798 1.00 20.70 675 HIS A C 1
ATOM 5279 O O . HIS A 1 675 ? 33.468 -17.766 -6.536 1.00 20.70 675 HIS A O 1
ATOM 5285 N N . HIS A 1 676 ? 34.921 -16.132 -6.012 1.00 21.28 676 HIS A N 1
ATOM 5286 C CA . HIS A 1 676 ? 34.161 -15.580 -4.895 1.00 21.28 676 HIS A CA 1
ATOM 5287 C C . HIS A 1 676 ? 32.864 -14.940 -5.404 1.00 21.28 676 HIS A C 1
ATOM 5289 O O . HIS A 1 676 ? 32.883 -13.863 -5.994 1.00 21.28 676 HIS A O 1
ATOM 5295 N N . TRP A 1 677 ? 31.737 -15.597 -5.143 1.00 20.16 677 TRP A N 1
ATOM 5296 C CA . TRP A 1 677 ? 30.478 -14.913 -4.865 1.00 20.16 677 TRP A CA 1
ATOM 5297 C C . TRP A 1 677 ? 30.409 -14.728 -3.352 1.00 20.16 677 TRP A C 1
ATOM 5299 O O . TRP A 1 677 ? 29.896 -15.577 -2.631 1.00 20.16 677 TRP A O 1
ATOM 5309 N N . SER A 1 678 ? 30.978 -13.636 -2.854 1.00 19.52 678 SER A N 1
ATOM 5310 C CA . SER A 1 678 ? 30.706 -13.156 -1.504 1.00 19.52 678 SER A CA 1
ATOM 5311 C C . SER A 1 678 ? 29.346 -12.456 -1.517 1.00 19.52 678 SER A C 1
ATOM 5313 O O . SER A 1 678 ? 29.247 -11.242 -1.674 1.00 19.52 678 SER A O 1
ATOM 5315 N N . VAL A 1 679 ? 28.273 -13.239 -1.391 1.00 22.31 679 VAL A N 1
ATOM 5316 C CA . VAL A 1 679 ? 26.973 -12.710 -0.971 1.00 22.31 679 VAL A CA 1
ATOM 5317 C C . VAL A 1 679 ? 27.024 -12.632 0.550 1.00 22.31 679 VAL A C 1
ATOM 5319 O O . VAL A 1 679 ? 26.806 -13.626 1.237 1.00 22.31 679 VAL A O 1
ATOM 5322 N N . ALA A 1 680 ? 27.358 -11.459 1.084 1.00 20.28 680 ALA A N 1
ATOM 5323 C CA . ALA A 1 680 ? 27.086 -11.150 2.480 1.00 20.28 680 ALA A CA 1
ATOM 5324 C C . ALA A 1 680 ? 25.558 -11.066 2.644 1.00 20.28 680 ALA A C 1
ATOM 5326 O O . ALA A 1 680 ? 24.948 -10.030 2.384 1.00 20.28 680 ALA A O 1
ATOM 5327 N N . CYS A 1 681 ? 24.919 -12.185 2.987 1.00 23.83 681 CYS A N 1
ATOM 5328 C CA . CYS A 1 681 ? 23.533 -12.179 3.436 1.00 23.83 681 CYS A CA 1
ATOM 5329 C C . CYS A 1 681 ? 23.509 -11.620 4.860 1.00 23.83 681 CYS A C 1
ATOM 5331 O O . CYS A 1 681 ? 23.972 -12.279 5.787 1.00 23.83 681 CYS A O 1
ATOM 5333 N N . TYR A 1 682 ? 22.958 -10.417 5.016 1.00 27.12 682 TYR A N 1
ATOM 5334 C CA . TYR A 1 682 ? 22.514 -9.894 6.303 1.00 27.12 682 TYR A CA 1
ATOM 5335 C C . TYR A 1 682 ? 21.578 -10.922 6.959 1.00 27.12 682 TYR A C 1
ATOM 5337 O O . TYR A 1 682 ? 20.457 -11.132 6.492 1.00 27.12 682 TYR A O 1
ATOM 5345 N N . ALA A 1 683 ? 22.028 -11.564 8.036 1.00 28.25 683 ALA A N 1
ATOM 5346 C CA . ALA A 1 683 ? 21.111 -12.041 9.058 1.00 28.25 683 ALA A CA 1
ATOM 5347 C C . ALA A 1 683 ? 20.541 -10.777 9.716 1.00 28.25 683 ALA A C 1
ATOM 5349 O O . ALA A 1 683 ? 21.247 -10.060 10.421 1.00 28.25 683 ALA A O 1
ATOM 5350 N N . GLY A 1 684 ? 19.301 -10.421 9.381 1.00 29.20 684 GLY A N 1
ATOM 5351 C CA . GLY A 1 684 ? 18.577 -9.422 10.160 1.00 29.20 684 GLY A CA 1
ATOM 5352 C C . GLY A 1 684 ? 18.352 -9.946 11.588 1.00 29.20 684 GLY A C 1
ATOM 5353 O O . GLY A 1 684 ? 18.319 -11.163 11.774 1.00 29.20 684 GLY A O 1
ATOM 5354 N N . PRO A 1 685 ? 18.159 -9.069 12.586 1.00 31.77 685 PRO A N 1
ATOM 5355 C CA . PRO A 1 685 ? 17.953 -9.441 13.993 1.00 31.77 685 PRO A CA 1
ATOM 5356 C C . PRO A 1 685 ? 16.618 -10.171 14.289 1.00 31.77 685 PRO A C 1
ATOM 5358 O O . PRO A 1 685 ? 16.189 -10.226 15.434 1.00 31.77 685 PRO A O 1
ATOM 5361 N N . GLU A 1 686 ? 15.943 -10.736 13.285 1.00 41.31 686 GLU A N 1
ATOM 5362 C CA . GLU A 1 686 ? 14.589 -11.307 13.379 1.00 41.31 686 GLU A CA 1
ATOM 5363 C C . GLU A 1 686 ? 14.606 -12.811 13.046 1.00 41.31 686 GLU A C 1
ATOM 5365 O O . GLU A 1 686 ? 14.081 -13.259 12.023 1.00 41.31 686 GLU A O 1
ATOM 5370 N N . ALA A 1 687 ? 15.278 -13.599 13.891 1.00 35.59 687 ALA A N 1
ATOM 5371 C CA . ALA A 1 687 ? 15.290 -15.056 13.805 1.00 35.59 687 ALA A CA 1
ATOM 5372 C C . ALA A 1 687 ? 14.639 -15.703 15.025 1.00 35.59 687 ALA A C 1
ATOM 5374 O O . ALA A 1 687 ? 14.965 -15.352 16.158 1.00 35.59 687 ALA A O 1
ATOM 5375 N N . ARG A 1 688 ? 13.746 -16.677 14.794 1.00 40.88 688 ARG A N 1
ATOM 5376 C CA . ARG A 1 688 ? 13.060 -17.421 15.858 1.00 40.88 688 ARG A CA 1
ATOM 5377 C C . ARG A 1 688 ? 13.407 -18.904 15.810 1.00 40.88 688 ARG A C 1
ATOM 5379 O O . ARG A 1 688 ? 13.337 -19.551 14.761 1.00 40.88 688 ARG A O 1
ATOM 5386 N N . SER A 1 689 ? 13.719 -19.450 16.979 1.00 37.09 689 SER A N 1
ATOM 5387 C CA . SER A 1 689 ? 13.716 -20.890 17.213 1.00 37.09 689 SER A CA 1
ATOM 5388 C C . SER A 1 689 ? 12.333 -21.296 17.715 1.00 37.09 689 SER A C 1
ATOM 5390 O O . SER A 1 689 ? 11.835 -20.779 18.715 1.00 37.09 689 SER A O 1
ATOM 5392 N N . LEU A 1 690 ? 11.695 -22.219 17.006 1.00 37.50 690 LEU A N 1
ATOM 5393 C CA . LEU A 1 690 ? 10.388 -22.767 17.335 1.00 37.50 690 LEU A CA 1
ATOM 5394 C C . LEU A 1 690 ? 10.559 -24.140 17.990 1.00 37.50 690 LEU A C 1
ATOM 5396 O O . LEU A 1 690 ? 11.219 -25.034 17.453 1.00 37.50 690 LEU A O 1
ATOM 5400 N N . TYR A 1 691 ? 9.927 -24.310 19.146 1.00 36.84 691 TYR A N 1
ATOM 5401 C CA . TYR A 1 691 ? 9.823 -25.580 19.859 1.00 36.84 691 TYR A CA 1
ATOM 5402 C C . TYR A 1 691 ? 8.369 -26.048 19.848 1.00 36.84 691 TYR A C 1
ATOM 5404 O O . TYR A 1 691 ? 7.475 -25.271 20.168 1.00 36.84 691 TYR A O 1
ATOM 5412 N N . PHE A 1 692 ? 8.121 -27.312 19.508 1.00 41.53 692 PHE A N 1
ATOM 5413 C CA . PHE A 1 692 ? 6.798 -27.923 19.623 1.00 41.53 692 PHE A CA 1
ATOM 5414 C C . PHE A 1 692 ? 6.902 -29.187 20.478 1.00 41.53 692 PHE A C 1
ATOM 5416 O O . PHE A 1 692 ? 7.588 -30.147 20.111 1.00 41.53 692 PHE A O 1
ATOM 5423 N N . ASP A 1 693 ? 6.199 -29.184 21.610 1.00 40.19 693 ASP A N 1
ATOM 5424 C CA . ASP A 1 693 ? 6.047 -30.345 22.487 1.00 40.19 693 ASP A CA 1
ATOM 5425 C C . ASP A 1 693 ? 4.758 -31.095 22.142 1.00 40.19 693 ASP A C 1
ATOM 5427 O O . ASP A 1 693 ? 3.691 -30.486 22.048 1.00 40.19 693 ASP A O 1
ATOM 5431 N N . VAL A 1 694 ? 4.837 -32.415 21.970 1.00 40.38 694 VAL A N 1
ATOM 5432 C CA . VAL A 1 694 ? 3.665 -33.276 21.719 1.00 40.38 694 VAL A CA 1
ATOM 5433 C C . VAL A 1 694 ? 3.081 -33.811 23.040 1.00 40.38 694 VAL A C 1
ATOM 5435 O O . VAL A 1 694 ? 2.083 -34.532 23.045 1.00 40.38 694 VAL A O 1
ATOM 5438 N N . SER A 1 695 ? 3.680 -33.489 24.192 1.00 32.88 695 SER A N 1
ATOM 5439 C CA . SER A 1 695 ? 3.215 -33.976 25.492 1.00 32.88 695 SER A CA 1
ATOM 5440 C C . SER A 1 695 ? 1.813 -33.438 25.817 1.00 32.88 695 SER A C 1
ATOM 5442 O O . SER A 1 695 ? 1.619 -32.221 25.864 1.00 32.88 695 SER A O 1
ATOM 5444 N N . PRO A 1 696 ? 0.817 -34.298 26.104 1.00 30.83 696 PRO A N 1
ATOM 5445 C CA . PRO A 1 696 ? -0.496 -33.832 26.523 1.00 30.83 696 PRO A CA 1
ATOM 5446 C C . PRO A 1 696 ? -0.392 -33.144 27.890 1.00 30.83 696 PRO A C 1
ATOM 5448 O O . PRO A 1 696 ? -0.201 -33.805 28.907 1.00 30.83 696 PRO A O 1
ATOM 5451 N N . GLY A 1 697 ? -0.529 -31.815 27.893 1.00 35.25 697 GLY A N 1
ATOM 5452 C CA . GLY A 1 697 ? -0.781 -30.986 29.071 1.00 35.25 697 GLY A CA 1
ATOM 5453 C C . GLY A 1 697 ? 0.306 -31.011 30.149 1.00 35.25 697 GLY A C 1
ATOM 5454 O O . GLY A 1 697 ? 0.236 -31.782 31.104 1.00 35.25 697 GLY A O 1
ATOM 5455 N N . ARG A 1 698 ? 1.236 -30.056 30.090 1.00 25.67 698 ARG A N 1
ATOM 5456 C CA . ARG A 1 698 ? 1.767 -29.441 31.313 1.00 25.67 698 ARG A CA 1
ATOM 5457 C C . ARG A 1 698 ? 1.366 -27.975 31.312 1.00 25.67 698 ARG A C 1
ATOM 5459 O O . ARG A 1 698 ? 1.918 -27.184 30.559 1.00 25.67 698 ARG A O 1
ATOM 5466 N N . GLU A 1 699 ? 0.365 -27.655 32.127 1.00 29.25 699 GLU A N 1
ATOM 5467 C CA . GLU A 1 699 ? 0.116 -26.288 32.576 1.00 29.25 699 GLU A CA 1
ATOM 5468 C C . GLU A 1 699 ? 1.392 -25.747 33.232 1.00 29.25 699 GLU A C 1
ATOM 5470 O O . GLU A 1 699 ? 1.897 -26.355 34.180 1.00 29.25 699 GLU A O 1
ATOM 5475 N N . THR A 1 700 ? 1.879 -24.608 32.744 1.00 28.89 700 THR A N 1
ATOM 5476 C CA . THR A 1 700 ? 2.573 -23.596 33.551 1.00 28.89 700 THR A CA 1
ATOM 5477 C C . THR A 1 700 ? 2.185 -22.225 33.049 1.00 28.89 700 THR A C 1
ATOM 5479 O O . THR A 1 700 ? 2.373 -22.006 31.829 1.00 28.89 700 THR A O 1
#

Sequence (700 aa):
MHSSWGTVGFQVTFQGSSRLVAKLRPYRVKMYHTCRINGREIVLQHETGDMVIATGLPTAETHTIWCGRNTEAFYGKTILEELLVDAGTQFLEPPSLDDQLRLEFIGDSITAGWVVLNSAGSYINQNQTGEDIFQTWDRHLADAWGTADWRAVARTGIGIFPYQAYGIQFHAVQNRFLCSEYSSSVCCAVPWDFALWQADVVVINMGTNDYIPLNPNKPSASRFQGGYEELLTTVRAKYPGALILCLMPLAYTCDTESRYNDMYQGLTDAVRAQQDEKIRLHTTGTREAPWLNCYSDYVDGTHPTREGGRKFAERLLPSLTPDVRRFFPQKCGGTGPRCTPEGKPTTVTVTPRQTTTRSTSKATTGTVSTSTASTEAESILHQLCCELPIMRWGAVHGCWGSSNYDPNSADDSLINDRSHDDKRRHNIYWTRIYRFGVLLSRLCRFPEGLQHGGAEFFLHQLCCELPIMRGGALHGWPEYLVRSAEEKADLLFDKEVLELGAGVAALPASIAARLGARRVVASDGLEAEAPTVPAQPIHLQGVLEQMRQNLAQNAPTVEIRSIPWLPAGRRSYRHKDQFDVILFADGIYTERGALLLADAATALLRPSGVLLGALPDLRSGIESFEDDLRSRGLTPSEVLLDEDMISAASRPYDEVSESMSRVKVPLTSEYFVFHHWSVACYAGPEARSLYFDVSPGRET

Nearest PDB structures (foldseek):
  2wao-assembly1_A  TM=8.880E-01  e=2.266E-21  Acetivibrio thermocellus
  2wab-assembly1_A  TM=8.712E-01  e=3.205E-21  Acetivibrio thermocellus
  4xvh-assembly1_A  TM=8.395E-01  e=2.172E-19  Chaetomium
  2waa-assembly1_A  TM=8.454E-01  e=3.681E-18  Cellvibrio japonicus
  4lg1-assembly1_A  TM=7.274E-01  e=4.006E-07  Homo sapiens